Protein AF-A0A7S1AW94-F1 (afdb_monomer)

Organism: Noctiluca scintillans (NCBI:txid2966)

InterPro domains:
  IPR009030 Growth factor receptor cysteine-rich domain superfamily [SSF57184] (448-574)
  IPR011641 Tyrosine-protein kinase ephrin type A/B receptor-like [PF07699] (506-553)

Solvent-accessible surface area (backbone atoms only — not comparable to full-atom values): 36536 Å² total; per-residue (Å²): 135,90,86,88,84,88,86,86,91,91,85,87,90,83,91,90,85,89,87,91,83,90,81,94,80,88,90,82,81,75,72,67,66,66,54,51,57,55,52,52,50,56,56,54,60,63,69,73,75,72,83,60,95,76,75,87,54,99,79,38,44,53,78,92,73,34,41,64,32,51,52,90,89,41,80,39,54,45,18,28,39,47,53,91,51,63,52,32,40,29,55,48,40,38,48,49,50,43,40,30,28,71,72,23,33,38,71,42,80,42,68,90,68,76,97,57,53,55,45,48,66,41,16,34,60,42,48,68,82,65,71,92,61,102,58,92,73,76,74,80,51,95,86,66,65,52,70,25,42,37,28,61,61,33,49,50,50,72,68,58,53,57,58,51,70,74,44,72,85,85,58,50,64,39,77,57,48,57,42,60,36,81,46,50,64,47,44,29,33,46,36,71,44,34,53,49,35,36,72,76,70,69,35,51,58,49,31,54,76,36,35,22,56,91,82,38,76,57,44,83,64,34,38,42,48,69,55,50,52,58,50,31,67,75,54,26,84,83,35,64,38,77,59,50,70,67,69,66,53,73,79,79,39,61,48,48,47,46,29,70,75,68,64,53,55,84,46,43,40,78,60,94,88,42,60,33,70,46,56,66,82,50,28,36,53,23,83,62,14,57,92,41,65,82,55,16,32,33,31,50,28,37,87,59,49,63,50,67,39,51,50,44,30,22,53,81,50,37,20,25,35,25,42,35,29,28,66,41,67,68,31,35,52,52,42,55,71,76,44,47,43,36,29,66,49,61,40,75,43,43,94,50,57,91,52,50,62,36,57,43,46,57,52,75,54,49,69,76,43,47,77,75,62,44,42,63,39,34,64,78,87,32,55,29,24,28,40,30,30,60,56,38,52,82,43,38,43,57,58,48,44,22,58,47,52,40,62,45,49,52,71,56,52,53,54,48,32,54,52,47,61,68,65,82,50,54,60,59,57,46,23,45,48,49,52,73,75,38,70,69,61,56,76,22,48,52,52,65,55,45,21,50,93,8,16,9,52,50,99,73,35,56,40,66,8,48,60,10,20,15,23,37,74,39,93,86,47,89,72,23,17,27,56,41,64,18,52,48,4,17,18,21,66,50,68,34,25,61,61,58,47,62,16,52,52,4,18,16,16,48,66,49,16,52,57,62,42,66,15,51,62,28,19,18,13,69,44,63,38,25,54,59,57,45,70,41,66,49,75,23,24,21,90,48,65,38,26,46,39,74,88,54,42,28,18,48,68,52,13,21,41,34,67,82,71,66,37,46,40,73,52,56,84,58,48,46,24,83,20,36,81,48,80,55,29,39,32,61,20,25,29,33,52,50,76,22,61,81,53,53,52,77,64,71,34,75,27,93,45,44,48,22,14,59,40,42,82,58,50,57,64,43,21,57,53,35,36,69,88,40,28,77,37,53,42,94,72,36,42,79,35,87,88,68,32,25,26,43,68,64,74,93,73,75,62,66,68,56,58,54,51,52,57,61,69,72,66,80,128

pLDDT: mean 81.93, std 18.53, range [25.25, 98.0]

Foldseek 3Di:
DDDDDDDDDDDYDDDDDDDDDDDDDDPDPDPVPVVVVVVVVVVVVVVPPPPPPDALDPQFDGLVQAAFFQDLNDTHFAEAEADDFQLRLLVVLLLVRCCCGPVRTRYDYAYDDDDDLCQLQVLLLVNRPSDDDPDPPPDRDSSRDRRHFKYFQGFDDPVSVVVLVVDDDQWRWDWLWFQAEFKDWWKWFFVVLQVVCCVPPNQRQLALLSQQPVVDQSLVSWDAPVRLVVVCVPLAVQDWDQQVLQQVDDDQHLQNLLCVQQVPCVQWDDDPNHTGGDDPRQKRWAPLCPVPSRSAAEEEEESCPCVSLVNLLCRVSVGGHIYTYGHDPVSSLVSSVVTRHMYTDMPPGLSCLVSRMRHHAFAADDPVCVVSPRNNHTDDGTGGTMIGTPCCCVGPVQSSQLSSLNHDYSVVSSVLSPVVNVVPDDSSRSSSVCCVVCVVSCVSGQQQQQEDFQWAADPSHTDGQAWQWGWDDDPPDPRGTHTHGDAKQWGAQDTSHHDTHGAAWQWIDHTSHNDTDGADWQWTGQGTSHNDTHGAAAQFIQPDISHNDSVSTKFDWQWEAFLVSHHTDGHDPQWGGRIGHAQIWGHQQKAFAQVCVNRSHTDIDGAPDSLQGVTGSGHQDGAAQFDDDNRPDGHPQWDADPVRNYTHGPPPDPCVVVVVVVVVVPPDD

Nearest PDB structures (foldseek):
  4xz6-assembly2_B  TM=7.019E-01  e=2.531E-10  Ruegeria pomeroyi DSS-3
  3l6h-assembly1_A  TM=6.758E-01  e=4.513E-08  Lactococcus lactis
  3tmg-assembly4_D  TM=6.735E-01  e=6.305E-08  Borreliella burgdorferi
  8wa2-assembly1_B  TM=4.309E-01  e=1.430E-06  Chlamydomonas reinhardtii
  8txb-assembly1_A  TM=4.142E-01  e=2.639E-06  Chlamydomonas reinhardtii

Radius of gyration: 49.66 Å; Cα contacts (8 Å, |Δi|>4): 1350; chains: 1; bounding box: 98×164×146 Å

Secondary structure (DSSP, 8-state):
---------------------------SSSSHHHHHHHHHHHHHHHTTS--SS--SSTTPPPGGGPBPEEETTEEE-EEEEPP-SHHHHHHHHHHHHIIIIIS-B-EEEE--S---TTHHHHHHTT-TT---S--TT----TTPPPS--EEEEEEP-HHHHHHHHTS-TTSPPEEEEE-SS--EEEEEEEHHHHHHHHHHH---TTBGGGG-TTT--GGGGS--HHHHHHHHHHH-TT-B--SHHHHHSTTTTHHHHHHHHH--GGGEEEETTEEEE--BTTBEEPTTTTT-GGGPEEEEEETTTTHHHHHHHHHHTT--EEEEEES-HHHHHHHHHHS--EEEEEES-STTGGGTEEE-B-SPP-HHHHHTT---SPPP---EEEEE-TTHHHHHHHHHHHHHH----HHHHHHHHHHHHTTSS-HHHHHHHHHHH-GGGGGGS--TT-PPTTEEEETTEEEEPPTTEEEEE-SSSTT-EEEEEPPTTEE--STT-SSPEEPPTTEE--TTBSSPEEPPTTEE--STT-SSPEEPSTT-EESSSSB--GGGEEBPTTEEE-TTSS-EEEPPTTEE--SBTSPPEEPTTEE--HHHHHHT----EE-SSGGGS---SSTT--STTEESTTS-EEPTTEEE-TTTSSEEE--S---HHHHHHHHHHH---

Mean predicted aligned error: 16.91 Å

Sequence (669 aa):
THQEVRATHVVRHETDDRPDQHLAQWRSESVSLCMNVVLTVCSFSVWLFLFAEGACLSNAVPENERKNVIIDGVEMPLGMWFFTWSSAELVQYMFKIIAEEVLGYNVVAWGNTSYDQASGSWAILGCEDGGFRLEPNCVIEDEMVSTTHLVLESWSTSKYLYAMQSLASSRIPLLLGTMGYDSAEGTFLKSSVVEQAMHEQGIVLNAYLGYNASWHDPTRFFSTVAEVETVAVELAPSGWDNCSLLNAMGPESAVERYVLHTGDSDLAEDVNGTLHAKCDGVWMLSAACRGNRSSCVPFVTTASWSTFAMLQKAFFYKMPVAVASLKNYNEWIEVVRATKVVTYWWLPDNNFVDLDMQQILFETYDADEWDIGLFRTEHERGDLTKWVHPELEAAANDVQATAKNMQLSMSKMVSLLLRLRSGNQTTYELACAYLLENPQFRQWISNTTDCVVGQGLEDSECVWCPQSTFSERHPTEDNTFICTPCSSGRYQLGLGSSTCEECEAGRFSLDGAVSCENCDRGTYASEPGMSQCSACSANQITLDIAATSESQCECPRGTYMNADFTACVTCPEGMLCPGGSDPPLLLSGFWADASDDEKRHYSIYRCRDHKECPGDVRAGECALNRQGLGCFSCVDGTVANSETGACDDCARTSYAPLSIVIMLLLVGL

Structure (mmCIF, N/CA/C/O backbone):
data_AF-A0A7S1AW94-F1
#
_entry.id   AF-A0A7S1AW94-F1
#
loop_
_atom_site.group_PDB
_atom_site.id
_atom_site.type_symbol
_atom_site.label_atom_id
_atom_site.label_alt_id
_atom_site.label_comp_id
_atom_site.label_asym_id
_atom_site.label_entity_id
_atom_site.label_seq_id
_atom_site.pdbx_PDB_ins_code
_atom_site.Cartn_x
_atom_site.Cartn_y
_atom_site.Cartn_z
_atom_site.occupancy
_atom_site.B_iso_or_equiv
_atom_site.auth_seq_id
_atom_site.auth_comp_id
_atom_site.auth_asym_id
_atom_site.auth_atom_id
_atom_site.pdbx_PDB_model_num
ATOM 1 N N . THR A 1 1 ? 38.426 42.038 -51.067 1.00 30.73 1 THR A N 1
ATOM 2 C CA . THR A 1 1 ? 39.290 42.778 -50.122 1.00 30.73 1 THR A CA 1
ATOM 3 C C . THR A 1 1 ? 38.404 43.661 -49.265 1.00 30.73 1 THR A C 1
ATOM 5 O O . THR A 1 1 ? 37.566 44.361 -49.813 1.00 30.73 1 THR A O 1
ATOM 8 N N . HIS A 1 2 ? 38.514 43.512 -47.941 1.00 32.59 2 HIS A N 1
ATOM 9 C CA . HIS A 1 2 ? 37.640 44.090 -46.909 1.00 32.59 2 HIS A CA 1
ATOM 10 C C . HIS A 1 2 ? 37.666 45.627 -46.840 1.00 32.59 2 HIS A C 1
ATOM 12 O O . HIS A 1 2 ? 38.704 46.243 -47.078 1.00 32.59 2 HIS A O 1
ATOM 18 N N . GLN A 1 3 ? 36.541 46.211 -46.418 1.00 28.86 3 GLN A N 1
ATOM 19 C CA . GLN A 1 3 ? 36.418 47.579 -45.911 1.00 28.86 3 GLN A CA 1
ATOM 20 C C . GLN A 1 3 ? 35.660 47.552 -44.577 1.00 28.86 3 GLN A C 1
ATOM 22 O O . GLN A 1 3 ? 34.578 46.980 -44.501 1.00 28.86 3 GLN A O 1
ATOM 27 N N . GLU A 1 4 ? 36.201 48.229 -43.568 1.00 29.86 4 GLU A N 1
ATOM 28 C CA . GLU A 1 4 ? 35.460 48.746 -42.416 1.00 29.86 4 GLU A CA 1
ATOM 29 C C . GLU A 1 4 ? 35.922 50.186 -42.174 1.00 29.86 4 GLU A C 1
ATOM 31 O O . GLU A 1 4 ? 37.120 50.473 -42.182 1.00 29.86 4 GLU A O 1
ATOM 36 N N . VAL A 1 5 ? 34.967 51.094 -41.966 1.00 29.28 5 VAL A N 1
ATOM 37 C CA . VAL A 1 5 ? 35.218 52.483 -41.572 1.00 29.28 5 VAL A CA 1
ATOM 38 C C . VAL A 1 5 ? 34.305 52.826 -40.399 1.00 29.28 5 VAL A C 1
ATOM 40 O O . VAL A 1 5 ? 33.084 52.840 -40.517 1.00 29.28 5 VAL A O 1
ATOM 43 N N . ARG A 1 6 ? 34.944 53.126 -39.265 1.00 28.80 6 ARG A N 1
ATOM 44 C CA . ARG A 1 6 ? 34.406 53.874 -38.121 1.00 28.80 6 ARG A CA 1
ATOM 45 C C . ARG A 1 6 ? 34.418 55.370 -38.430 1.00 28.80 6 ARG A C 1
ATOM 47 O O . ARG A 1 6 ? 35.408 55.854 -38.970 1.00 28.80 6 ARG A O 1
ATOM 54 N N . ALA A 1 7 ? 33.443 56.109 -37.902 1.00 26.55 7 ALA A N 1
ATOM 55 C CA . ALA A 1 7 ? 33.694 57.451 -37.374 1.00 26.55 7 ALA A CA 1
ATOM 56 C C . ALA A 1 7 ? 32.621 57.875 -36.357 1.00 26.55 7 ALA A C 1
ATOM 58 O O . ALA A 1 7 ? 31.428 57.902 -36.640 1.00 26.55 7 ALA A O 1
ATOM 59 N N . THR A 1 8 ? 33.103 58.222 -35.170 1.00 26.28 8 THR A N 1
ATOM 60 C CA . THR A 1 8 ? 32.459 58.925 -34.053 1.00 26.28 8 THR A CA 1
ATOM 61 C C . THR A 1 8 ? 32.571 60.443 -34.211 1.00 26.28 8 THR A C 1
ATOM 63 O O . THR A 1 8 ? 33.627 60.905 -34.636 1.00 26.28 8 THR A O 1
ATOM 66 N N . HIS A 1 9 ? 31.573 61.206 -33.741 1.00 25.25 9 HIS A N 1
ATOM 67 C CA . HIS A 1 9 ? 31.748 62.374 -32.851 1.00 25.25 9 HIS A CA 1
ATOM 68 C C . HIS A 1 9 ? 30.407 63.059 -32.503 1.00 25.25 9 HIS A C 1
ATOM 70 O O . HIS A 1 9 ? 29.505 63.103 -33.331 1.00 25.25 9 HIS A O 1
ATOM 76 N N . VAL A 1 10 ? 30.345 63.658 -31.302 1.00 25.30 10 VAL A N 1
ATOM 77 C CA . VAL A 1 10 ? 29.939 65.055 -30.977 1.00 25.30 10 VAL A CA 1
ATOM 78 C C . VAL A 1 10 ? 29.169 65.148 -29.640 1.00 25.30 10 VAL A C 1
ATOM 80 O O . VAL A 1 10 ? 28.497 64.225 -29.199 1.00 25.30 10 VAL A O 1
ATOM 83 N N . VAL A 1 11 ? 29.373 66.289 -28.979 1.00 26.31 11 VAL A N 1
ATOM 84 C CA . VAL A 1 11 ? 29.051 66.721 -27.613 1.00 26.31 11 VAL A CA 1
ATOM 85 C C . VAL A 1 11 ? 28.150 67.985 -27.660 1.00 26.31 11 VAL A C 1
ATOM 87 O O . VAL A 1 11 ? 28.360 68.800 -28.555 1.00 26.31 11 VAL A O 1
ATOM 90 N N . ARG A 1 12 ? 27.304 68.178 -26.617 1.00 25.55 12 ARG A N 1
ATOM 91 C CA . ARG A 1 12 ? 26.752 69.427 -25.976 1.00 25.55 12 ARG A CA 1
ATOM 92 C C . ARG A 1 12 ? 25.351 70.024 -26.308 1.00 25.55 12 ARG A C 1
ATOM 94 O O . ARG A 1 12 ? 25.086 70.310 -27.463 1.00 25.55 12 ARG A O 1
ATOM 101 N N . HIS A 1 13 ? 24.631 70.338 -25.195 1.00 27.47 13 HIS A N 1
ATOM 102 C CA . HIS A 1 13 ? 23.730 71.479 -24.800 1.00 27.47 13 HIS A CA 1
ATOM 103 C C . HIS A 1 13 ? 22.540 71.882 -25.724 1.00 27.47 13 HIS A C 1
ATOM 105 O O . HIS A 1 13 ? 22.645 71.705 -26.921 1.00 27.47 13 HIS A O 1
ATOM 111 N N . GLU A 1 14 ? 21.367 72.421 -25.326 1.00 28.72 14 GLU A N 1
ATOM 112 C CA . GLU A 1 14 ? 20.880 73.240 -24.188 1.00 28.72 14 GLU A CA 1
ATOM 113 C C . GLU A 1 14 ? 19.319 73.405 -24.278 1.00 28.72 14 GLU A C 1
ATOM 115 O O . GLU A 1 14 ? 18.798 73.540 -25.377 1.00 28.72 14 GLU A O 1
ATOM 120 N N . THR A 1 15 ? 18.608 73.382 -23.134 1.00 27.98 15 THR A N 1
ATOM 121 C CA . THR A 1 15 ? 17.463 74.237 -22.665 1.00 27.98 15 THR A CA 1
ATOM 122 C C . THR A 1 15 ? 16.190 74.606 -23.484 1.00 27.98 15 THR A C 1
ATOM 124 O O . THR A 1 15 ? 16.280 75.180 -24.561 1.00 27.98 15 THR A O 1
ATOM 127 N N . ASP A 1 16 ? 15.027 74.481 -22.801 1.00 28.66 16 ASP A N 1
ATOM 128 C CA . ASP A 1 16 ? 14.000 75.523 -22.462 1.00 28.66 16 ASP A CA 1
ATOM 129 C C . ASP A 1 16 ? 12.495 75.316 -22.832 1.00 28.66 16 ASP A C 1
ATOM 131 O O . ASP A 1 16 ? 12.152 74.802 -23.890 1.00 28.66 16 ASP A O 1
ATOM 135 N N . ASP A 1 17 ? 11.645 75.801 -21.904 1.00 28.36 17 ASP A N 1
ATOM 136 C CA . ASP A 1 17 ? 10.241 76.282 -21.959 1.00 28.36 17 ASP A CA 1
ATOM 137 C C . ASP A 1 17 ? 8.966 75.377 -21.992 1.00 28.36 17 ASP A C 1
ATOM 139 O O . ASP A 1 17 ? 8.496 74.933 -23.033 1.00 28.36 17 ASP A O 1
ATOM 143 N N . ARG A 1 18 ? 8.372 75.177 -20.789 1.00 30.11 18 ARG A N 1
ATOM 144 C CA . ARG A 1 18 ? 7.077 75.701 -20.222 1.00 30.11 18 ARG A CA 1
ATOM 145 C C . ARG A 1 18 ? 5.725 75.710 -21.026 1.00 30.11 18 ARG A C 1
ATOM 147 O O . ARG A 1 18 ? 5.724 75.535 -22.231 1.00 30.11 18 ARG A O 1
ATOM 154 N N . PRO A 1 19 ? 4.536 75.837 -20.363 1.00 47.88 19 PRO A N 1
ATOM 155 C CA . PRO A 1 19 ? 3.496 74.787 -20.329 1.00 47.88 19 PRO A CA 1
ATOM 156 C C . PRO A 1 19 ? 2.073 75.223 -20.795 1.00 47.88 19 PRO A C 1
ATOM 158 O O . PRO A 1 19 ? 1.894 76.313 -21.326 1.00 47.88 19 PRO A O 1
ATOM 161 N N . ASP A 1 20 ? 1.073 74.373 -20.485 1.00 29.50 20 ASP A N 1
ATOM 162 C CA . ASP A 1 20 ? -0.354 74.681 -20.225 1.00 29.50 20 ASP A CA 1
ATOM 163 C C . ASP A 1 20 ? -1.379 74.673 -21.391 1.00 29.50 20 ASP A C 1
ATOM 165 O O . ASP A 1 20 ? -1.575 75.666 -22.078 1.00 29.50 20 ASP A O 1
ATOM 169 N N . GLN A 1 21 ? -2.145 73.572 -21.544 1.00 27.16 21 GLN A N 1
ATOM 170 C CA . GLN A 1 21 ? -3.550 73.443 -21.073 1.00 27.16 21 GLN A CA 1
ATOM 171 C C . GLN A 1 21 ? -4.385 72.362 -21.804 1.00 27.16 21 GLN A C 1
ATOM 173 O O . GLN A 1 21 ? -4.616 72.414 -23.004 1.00 27.16 21 GLN A O 1
ATOM 178 N N . HIS A 1 22 ? -4.934 71.452 -20.985 1.00 26.94 22 HIS A N 1
ATOM 179 C CA . HIS A 1 22 ? -6.272 70.843 -21.072 1.00 26.94 22 HIS A CA 1
ATOM 180 C C . HIS A 1 22 ? -6.697 70.043 -22.324 1.00 26.94 22 HIS A C 1
ATOM 182 O O . HIS A 1 22 ? -7.243 70.592 -23.269 1.00 26.94 22 HIS A O 1
ATOM 188 N N . LEU A 1 23 ? -6.658 68.705 -22.219 1.00 27.56 23 LEU A N 1
ATOM 189 C CA . LEU A 1 23 ? -7.829 67.832 -21.959 1.00 27.56 23 LEU A CA 1
ATOM 190 C C . LEU A 1 23 ? -7.651 66.428 -22.564 1.00 27.56 23 LEU A C 1
ATOM 192 O O . LEU A 1 23 ? -7.696 66.228 -23.769 1.00 27.56 23 LEU A O 1
ATOM 196 N N . ALA A 1 24 ? -7.527 65.456 -21.659 1.00 31.45 24 ALA A N 1
ATOM 197 C CA . ALA A 1 24 ? -8.223 64.171 -21.693 1.00 31.45 24 ALA A CA 1
ATOM 198 C C . ALA A 1 24 ? -8.340 63.436 -23.042 1.00 31.45 24 ALA A C 1
ATOM 200 O O . ALA A 1 24 ? -9.416 63.340 -23.618 1.00 31.45 24 ALA A O 1
ATOM 201 N N . GLN A 1 25 ? -7.262 62.771 -23.437 1.00 29.53 25 GLN A N 1
ATOM 202 C CA . GLN A 1 25 ? -7.275 61.419 -24.005 1.00 29.53 25 GLN A CA 1
ATOM 203 C C . GLN A 1 25 ? -5.823 60.929 -23.953 1.00 29.53 25 GLN A C 1
ATOM 205 O O . GLN A 1 25 ? -4.924 61.741 -24.127 1.00 29.53 25 GLN A O 1
ATOM 210 N N . TRP A 1 26 ? -5.588 59.641 -23.689 1.00 27.50 26 TRP A N 1
ATOM 211 C CA . TRP A 1 26 ? -4.264 59.008 -23.503 1.00 27.50 26 TRP A CA 1
ATOM 212 C C . TRP A 1 26 ? -3.675 59.041 -22.078 1.00 27.50 26 TRP A C 1
ATOM 214 O O . TRP A 1 26 ? -2.548 59.465 -21.838 1.00 27.50 26 TRP A O 1
ATOM 224 N N . ARG A 1 27 ? -4.413 58.486 -21.107 1.00 26.72 27 ARG A N 1
ATOM 225 C CA . ARG A 1 27 ? -3.805 57.766 -19.970 1.00 26.72 27 ARG A CA 1
ATOM 226 C C . ARG A 1 27 ? -4.157 56.284 -20.093 1.00 26.72 27 ARG A C 1
ATOM 228 O O . ARG A 1 27 ? -5.141 55.845 -19.511 1.00 26.72 27 ARG A O 1
ATOM 235 N N . SER A 1 28 ? -3.367 55.525 -20.847 1.00 31.45 28 SER A N 1
ATOM 236 C CA . SER A 1 28 ? -3.425 54.056 -20.791 1.00 31.45 28 SER A CA 1
ATOM 237 C C . SER A 1 28 ? -2.084 53.337 -20.944 1.00 31.45 28 SER A C 1
ATOM 239 O O . SER A 1 28 ? -2.078 52.125 -20.802 1.00 31.45 28 SER A O 1
ATOM 241 N N . GLU A 1 29 ? -0.942 54.009 -21.151 1.00 31.16 29 GLU A N 1
ATOM 242 C CA . GLU A 1 29 ? 0.292 53.266 -21.502 1.00 31.16 29 GLU A CA 1
ATOM 243 C C . GLU A 1 29 ? 1.572 53.642 -20.740 1.00 31.16 29 GLU A C 1
ATOM 245 O O . GLU A 1 29 ? 2.635 53.109 -21.034 1.00 31.16 29 GLU A O 1
ATOM 250 N N . SER A 1 30 ? 1.517 54.480 -19.699 1.00 29.53 30 SER A N 1
ATOM 251 C CA . SER A 1 30 ? 2.755 54.905 -19.000 1.00 29.53 30 SER A CA 1
ATOM 252 C C . SER A 1 30 ? 2.804 54.614 -17.498 1.00 29.53 30 SER A C 1
ATOM 254 O O . SER A 1 30 ? 3.818 54.879 -16.864 1.00 29.53 30 SER A O 1
ATOM 256 N N . VAL A 1 31 ? 1.754 54.017 -16.919 1.00 31.75 31 VAL A N 1
ATOM 257 C CA . VAL A 1 31 ? 1.750 53.570 -15.505 1.00 31.75 31 VAL A CA 1
ATOM 258 C C . VAL A 1 31 ? 2.093 52.074 -15.372 1.00 31.75 31 VAL A C 1
ATOM 260 O O . VAL A 1 31 ? 2.427 51.608 -14.288 1.00 31.75 31 VAL A O 1
ATOM 263 N N . SER A 1 32 ? 2.124 51.320 -16.477 1.00 35.47 32 SER A N 1
ATOM 264 C CA . SER A 1 32 ? 2.444 49.882 -16.456 1.00 35.47 32 SER A CA 1
ATOM 265 C C . SER A 1 32 ? 3.954 49.585 -16.382 1.00 35.47 32 SER A C 1
ATOM 267 O O . SER A 1 32 ? 4.354 48.553 -15.848 1.00 35.47 32 SER A O 1
ATOM 269 N N . LEU A 1 33 ? 4.821 50.504 -16.831 1.00 32.84 33 LEU A N 1
ATOM 270 C CA . LEU A 1 33 ? 6.261 50.218 -16.925 1.00 32.84 33 LEU A CA 1
ATOM 271 C C . LEU A 1 33 ? 7.069 50.526 -15.651 1.00 32.84 33 LEU A C 1
ATOM 273 O O . LEU A 1 33 ? 8.093 49.891 -15.425 1.00 32.84 33 LEU A O 1
ATOM 277 N N . CYS A 1 34 ? 6.607 51.430 -14.780 1.00 29.75 34 CYS A N 1
ATOM 278 C CA . CYS A 1 34 ? 7.295 51.716 -13.508 1.00 29.75 34 CYS A CA 1
ATOM 279 C C . CYS A 1 34 ? 6.787 50.874 -12.327 1.00 29.75 34 CYS A C 1
ATOM 281 O O . CYS A 1 34 ? 7.516 50.708 -11.353 1.00 29.75 34 CYS A O 1
ATOM 283 N N . MET A 1 35 ? 5.580 50.301 -12.407 1.00 31.33 35 MET A N 1
ATOM 284 C CA . MET A 1 35 ? 5.053 49.442 -11.337 1.00 31.33 35 MET A CA 1
ATOM 285 C C . MET A 1 35 ? 5.575 47.999 -11.444 1.00 31.33 35 MET A C 1
ATOM 287 O O . MET A 1 35 ? 5.765 47.346 -10.423 1.00 31.33 35 MET A O 1
ATOM 291 N N . ASN A 1 36 ? 5.928 47.541 -12.651 1.00 37.12 36 ASN A N 1
ATOM 292 C CA . ASN A 1 36 ? 6.510 46.212 -12.861 1.00 37.12 36 ASN A CA 1
ATOM 293 C C . ASN A 1 36 ? 7.987 46.113 -12.452 1.00 37.12 36 ASN A C 1
ATOM 295 O O . ASN A 1 36 ? 8.406 45.066 -11.972 1.00 37.12 36 ASN A O 1
ATOM 299 N N . VAL A 1 37 ? 8.785 47.181 -12.547 1.00 36.28 37 VAL A N 1
ATOM 300 C CA . VAL A 1 37 ? 10.204 47.112 -12.137 1.00 36.28 37 VAL A CA 1
ATOM 301 C C . VAL A 1 37 ? 10.351 47.136 -10.610 1.00 36.28 37 VAL A C 1
ATOM 303 O O . VAL A 1 37 ? 11.206 46.442 -10.069 1.00 36.28 37 VAL A O 1
ATOM 306 N N . VAL A 1 38 ? 9.466 47.832 -9.888 1.00 34.66 38 VAL A N 1
ATOM 307 C CA . VAL A 1 38 ? 9.489 47.851 -8.413 1.00 34.66 38 VAL A CA 1
ATOM 308 C C . VAL A 1 38 ? 8.893 46.565 -7.816 1.00 34.66 38 VAL A C 1
ATOM 310 O O . VAL A 1 38 ? 9.426 46.056 -6.833 1.00 34.66 38 VAL A O 1
ATOM 313 N N . LEU A 1 39 ? 7.876 45.959 -8.447 1.00 34.53 39 LEU A N 1
ATOM 314 C CA . LEU A 1 39 ? 7.347 44.651 -8.027 1.00 34.53 39 LEU A CA 1
ATOM 315 C C . LEU A 1 39 ? 8.311 43.494 -8.331 1.00 34.53 39 LEU A C 1
ATOM 317 O O . LEU A 1 39 ? 8.446 42.597 -7.505 1.00 34.53 39 LEU A O 1
ATOM 321 N N . THR A 1 40 ? 9.051 43.529 -9.443 1.00 36.12 40 THR A N 1
ATOM 322 C CA . THR A 1 40 ? 10.011 42.456 -9.772 1.00 36.12 40 THR A CA 1
ATOM 323 C C . THR A 1 40 ? 11.256 42.517 -8.882 1.00 36.12 40 THR A C 1
ATOM 325 O O . THR A 1 40 ? 11.762 41.478 -8.466 1.00 36.12 40 THR A O 1
ATOM 328 N N . VAL A 1 41 ? 11.705 43.716 -8.490 1.00 35.41 41 VAL A N 1
ATOM 329 C CA . VAL A 1 41 ? 12.852 43.874 -7.578 1.00 35.41 41 VAL A CA 1
ATOM 330 C C . VAL A 1 41 ? 12.466 43.588 -6.120 1.00 35.41 41 VAL A C 1
ATOM 332 O O . VAL A 1 41 ? 13.263 42.986 -5.406 1.00 35.41 41 VAL A O 1
ATOM 335 N N . CYS A 1 42 ? 11.237 43.885 -5.676 1.00 31.39 42 CYS A N 1
ATOM 336 C CA . CYS A 1 42 ? 10.767 43.445 -4.353 1.00 31.39 42 CYS A CA 1
ATOM 337 C C . CYS A 1 42 ? 10.441 41.943 -4.290 1.00 31.39 42 CYS A C 1
ATOM 339 O O . CYS A 1 42 ? 10.581 41.357 -3.223 1.00 31.39 42 CYS A O 1
ATOM 341 N N . SER A 1 43 ? 10.100 41.302 -5.413 1.00 36.19 43 SER A N 1
ATOM 342 C CA . SER A 1 43 ? 9.958 39.838 -5.484 1.00 36.19 43 SER A CA 1
ATOM 343 C C . SER A 1 43 ? 11.321 39.140 -5.465 1.00 36.19 43 SER A C 1
ATOM 345 O O . SER A 1 43 ? 11.476 38.136 -4.789 1.00 36.19 43 SER A O 1
ATOM 347 N N . PHE A 1 44 ? 12.344 39.699 -6.120 1.00 33.03 44 PHE A N 1
ATOM 348 C CA . PHE A 1 44 ? 13.702 39.133 -6.105 1.00 33.03 44 PHE A CA 1
ATOM 349 C C . PHE A 1 44 ? 14.469 39.388 -4.797 1.00 33.03 44 PHE A C 1
ATOM 351 O O . PHE A 1 44 ? 15.316 38.585 -4.417 1.00 33.03 44 PHE A O 1
ATOM 358 N N . SER A 1 45 ? 14.161 40.471 -4.077 1.00 30.48 45 SER A N 1
ATOM 359 C CA . SER A 1 45 ? 14.829 40.804 -2.804 1.00 30.48 45 SER A CA 1
ATOM 360 C C . SER A 1 45 ? 14.294 40.016 -1.604 1.00 30.48 45 SER A C 1
ATOM 362 O O . SER A 1 45 ? 14.970 39.950 -0.583 1.00 30.48 45 SER A O 1
ATOM 364 N N . VAL A 1 46 ? 13.107 39.405 -1.719 1.00 34.94 46 VAL A N 1
ATOM 365 C CA . VAL A 1 46 ? 12.578 38.445 -0.728 1.00 34.94 46 VAL A CA 1
ATOM 366 C C . VAL A 1 46 ? 13.127 37.032 -0.979 1.00 34.94 46 VAL A C 1
ATOM 368 O O . VAL A 1 46 ? 13.223 36.239 -0.052 1.00 34.94 46 VAL A O 1
ATOM 371 N N . TRP A 1 47 ? 13.593 36.743 -2.197 1.00 37.47 47 TRP A N 1
ATOM 372 C CA . TRP A 1 47 ? 14.219 35.463 -2.559 1.00 37.47 47 TRP A CA 1
ATOM 373 C C . TRP A 1 47 ? 15.702 35.344 -2.170 1.00 37.47 47 TRP A C 1
ATOM 375 O O . TRP A 1 47 ? 16.269 34.259 -2.237 1.00 37.47 47 TRP A O 1
ATOM 385 N N . LEU A 1 48 ? 16.339 36.436 -1.738 1.00 34.72 48 LEU A N 1
ATOM 386 C CA . LEU A 1 48 ? 17.770 36.481 -1.402 1.00 34.72 48 LEU A CA 1
ATOM 387 C C . LEU A 1 48 ? 18.061 36.619 0.104 1.00 34.72 48 LEU A C 1
ATOM 389 O O . LEU A 1 48 ? 19.203 36.862 0.483 1.00 34.72 48 LEU A O 1
ATOM 393 N N . PHE A 1 49 ? 17.054 36.421 0.964 1.00 36.25 49 PHE A N 1
ATOM 394 C CA . PHE A 1 49 ? 17.202 36.451 2.428 1.00 36.25 49 PHE A CA 1
ATOM 395 C C . PHE A 1 49 ? 16.540 35.270 3.168 1.00 36.25 49 PHE A C 1
ATOM 397 O O . PHE A 1 49 ? 16.145 35.423 4.318 1.00 36.25 49 PHE A O 1
ATOM 404 N N . LEU A 1 50 ? 16.468 34.083 2.550 1.00 38.16 50 LEU A N 1
ATOM 405 C CA . LEU A 1 50 ? 16.135 32.814 3.230 1.00 38.16 50 LEU A CA 1
ATOM 406 C C . LEU A 1 50 ? 16.928 31.614 2.670 1.00 38.16 50 LEU A C 1
ATOM 408 O O . LEU A 1 50 ? 16.410 30.517 2.537 1.00 38.16 50 LEU A O 1
ATOM 412 N N . PHE A 1 51 ? 18.208 31.812 2.357 1.00 39.91 51 PHE A N 1
ATOM 413 C CA . PHE A 1 51 ? 19.167 30.702 2.307 1.00 39.91 51 PHE A CA 1
ATOM 414 C C . PHE A 1 51 ? 20.190 30.902 3.424 1.00 39.91 51 PHE A C 1
ATOM 416 O O . PHE A 1 51 ? 21.381 31.100 3.198 1.00 39.91 51 PHE A O 1
ATOM 423 N N . ALA A 1 52 ? 19.680 30.931 4.652 1.00 34.28 52 ALA A N 1
ATOM 424 C CA . ALA A 1 52 ? 20.395 30.293 5.741 1.00 34.28 52 ALA A CA 1
ATOM 425 C C . ALA A 1 52 ? 19.976 28.818 5.693 1.00 34.28 52 ALA A C 1
ATOM 427 O O . ALA A 1 52 ? 18.830 28.531 5.364 1.00 34.28 52 ALA A O 1
ATOM 428 N N . GLU A 1 53 ? 20.894 27.897 5.948 1.00 55.12 53 GLU A N 1
ATOM 429 C CA . GLU A 1 53 ? 20.592 26.478 6.155 1.00 55.12 53 GLU A CA 1
ATOM 430 C C . GLU A 1 53 ? 19.302 26.313 6.992 1.00 55.12 53 GLU A C 1
ATOM 432 O O . GLU A 1 53 ? 19.238 26.835 8.104 1.00 55.12 53 GLU A O 1
ATOM 437 N N . GLY A 1 54 ? 18.268 25.635 6.475 1.00 64.88 54 GLY A N 1
ATOM 438 C CA . GLY A 1 54 ? 17.100 25.256 7.282 1.00 64.88 54 GLY A CA 1
ATOM 439 C C . GLY A 1 54 ? 15.738 25.424 6.600 1.00 64.88 54 GLY A C 1
ATOM 440 O O . GLY A 1 54 ? 15.213 26.527 6.529 1.00 64.88 54 GLY A O 1
ATOM 441 N N . ALA A 1 55 ? 15.145 24.292 6.213 1.00 78.31 55 ALA A N 1
ATOM 442 C CA . ALA A 1 55 ? 13.739 24.069 5.845 1.00 78.31 55 ALA A CA 1
ATOM 443 C C . ALA A 1 55 ? 13.192 24.567 4.484 1.00 78.31 55 ALA A C 1
ATOM 445 O O . ALA A 1 55 ? 13.431 25.686 4.038 1.00 78.31 55 ALA A O 1
ATOM 446 N N . CYS A 1 56 ? 12.381 23.710 3.853 1.00 90.19 56 CYS A N 1
ATOM 447 C CA . CYS A 1 56 ? 11.590 23.953 2.646 1.00 90.19 56 CYS A CA 1
ATOM 448 C C . CYS A 1 56 ? 10.328 24.799 2.919 1.00 90.19 56 CYS A C 1
ATOM 450 O O . CYS A 1 56 ? 9.972 25.682 2.136 1.00 90.19 56 CYS A O 1
ATOM 452 N N . LEU A 1 57 ? 9.618 24.522 4.014 1.00 87.00 57 LEU A N 1
ATOM 453 C CA . LEU A 1 57 ? 8.338 25.121 4.374 1.00 87.00 57 LEU A CA 1
ATOM 454 C C . LEU A 1 57 ? 8.525 26.265 5.377 1.00 87.00 57 LEU A C 1
ATOM 456 O O . LEU A 1 57 ? 9.303 26.182 6.322 1.00 87.00 57 LEU A O 1
ATOM 460 N N . SER A 1 58 ? 7.727 27.328 5.236 1.00 79.75 58 SER A N 1
ATOM 461 C CA . SER A 1 58 ? 7.850 28.535 6.073 1.00 79.75 58 SER A CA 1
ATOM 462 C C . SER A 1 58 ? 7.540 28.325 7.562 1.00 79.75 58 SER A C 1
ATOM 464 O O . SER A 1 58 ? 7.940 29.145 8.381 1.00 79.75 58 SER A O 1
ATOM 466 N N . ASN A 1 59 ? 6.806 27.261 7.906 1.00 79.69 59 ASN A N 1
ATOM 467 C CA . ASN A 1 59 ? 6.413 26.909 9.276 1.00 79.69 59 ASN A CA 1
ATOM 468 C C . ASN A 1 59 ? 7.009 25.552 9.681 1.00 79.69 59 ASN A C 1
ATOM 470 O O . ASN A 1 59 ? 6.326 24.750 10.315 1.00 79.69 59 ASN A O 1
ATOM 474 N N . ALA A 1 60 ? 8.226 25.260 9.225 1.00 84.75 60 ALA A N 1
ATOM 475 C CA . ALA A 1 60 ? 8.870 23.988 9.496 1.00 84.75 60 ALA A CA 1
ATOM 476 C C . ALA A 1 60 ? 9.228 23.815 10.976 1.00 84.75 60 ALA A C 1
ATOM 478 O O . ALA A 1 60 ? 9.729 24.747 11.608 1.00 84.75 60 ALA A O 1
ATOM 479 N N . VAL A 1 61 ? 9.037 22.602 11.497 1.00 80.88 61 VAL A N 1
ATOM 480 C CA . VAL A 1 61 ? 9.555 22.202 12.809 1.00 80.88 61 VAL A CA 1
ATOM 481 C C . VAL A 1 61 ? 11.094 22.263 12.781 1.00 80.88 61 VAL A C 1
ATOM 483 O O . VAL A 1 61 ? 11.715 21.595 11.934 1.00 80.88 61 VAL A O 1
ATOM 486 N N . PRO A 1 62 ? 11.725 23.058 13.670 1.00 87.19 62 PRO A N 1
ATOM 487 C CA . PRO A 1 62 ? 13.179 23.161 13.764 1.00 87.19 62 PRO A CA 1
ATOM 488 C C . PRO A 1 62 ? 13.836 21.808 14.045 1.00 87.19 62 PRO A C 1
ATOM 490 O O . PRO A 1 62 ? 13.307 21.012 14.812 1.00 87.19 62 PRO A O 1
ATOM 493 N N . GLU A 1 63 ? 15.015 21.554 13.472 1.00 89.00 63 GLU A N 1
ATOM 494 C CA . GLU A 1 63 ? 15.715 20.263 13.595 1.00 89.00 63 GLU A CA 1
ATOM 495 C C . GLU A 1 63 ? 15.954 19.832 15.052 1.00 89.00 63 GLU A C 1
ATOM 497 O O . GLU A 1 63 ? 15.792 18.668 15.394 1.00 89.00 63 GLU A O 1
ATOM 502 N N . ASN A 1 64 ? 16.252 20.780 15.940 1.00 88.44 64 ASN A N 1
ATOM 503 C CA . ASN A 1 64 ? 16.466 20.535 17.367 1.00 88.44 64 ASN A CA 1
ATOM 504 C C . ASN A 1 64 ? 15.181 20.235 18.163 1.00 88.44 64 ASN A C 1
ATOM 506 O O . ASN A 1 64 ? 15.277 19.856 19.328 1.00 88.44 64 ASN A O 1
ATOM 510 N N . GLU A 1 65 ? 14.005 20.457 17.575 1.00 86.50 65 GLU A N 1
ATOM 511 C CA . GLU A 1 65 ? 12.693 20.163 18.169 1.00 86.50 65 GLU A CA 1
ATOM 512 C C . GLU A 1 65 ? 12.089 18.865 17.614 1.00 86.50 65 GLU A C 1
ATOM 514 O O . GLU A 1 65 ? 11.021 18.441 18.054 1.00 86.50 65 GLU A O 1
ATOM 519 N N . ARG A 1 66 ? 12.770 18.215 16.661 1.00 91.94 66 ARG A N 1
ATOM 520 C CA . ARG A 1 66 ? 12.304 16.970 16.055 1.00 91.94 66 ARG A CA 1
ATOM 521 C C . ARG A 1 66 ? 12.522 15.775 16.977 1.00 91.94 66 ARG A C 1
ATOM 523 O O . ARG A 1 66 ? 13.550 15.662 17.647 1.00 91.94 66 ARG A O 1
ATOM 530 N N . LYS A 1 67 ? 11.566 14.849 16.963 1.00 93.31 67 LYS A N 1
ATOM 531 C CA . LYS A 1 67 ? 11.562 13.628 17.779 1.00 93.31 67 LYS A CA 1
ATOM 532 C C . LYS A 1 67 ? 12.002 12.391 16.992 1.00 93.31 67 LYS A C 1
ATOM 534 O O . LYS A 1 67 ? 11.949 12.350 15.763 1.00 93.31 67 LYS A O 1
ATOM 539 N N . ASN A 1 68 ? 12.437 11.380 17.732 1.00 95.44 68 ASN A N 1
ATOM 540 C CA . ASN A 1 68 ? 12.749 10.045 17.233 1.00 95.44 68 ASN A CA 1
ATOM 541 C C . ASN A 1 68 ? 11.543 9.109 17.412 1.00 95.44 68 ASN A C 1
ATOM 543 O O . ASN A 1 68 ? 10.603 9.431 18.138 1.00 95.44 68 ASN A O 1
ATOM 547 N N . VAL A 1 69 ? 11.574 7.956 16.747 1.00 93.62 69 VAL A N 1
ATOM 548 C CA . VAL A 1 69 ? 10.615 6.860 16.943 1.00 93.62 69 VAL A CA 1
ATOM 549 C C . VAL A 1 69 ? 11.201 5.817 17.891 1.00 93.62 69 VAL A C 1
ATOM 551 O O . VAL A 1 69 ? 12.420 5.698 17.999 1.00 93.62 69 VAL A O 1
ATOM 554 N N . ILE A 1 70 ? 10.336 5.063 18.574 1.00 91.69 70 ILE A N 1
ATOM 555 C CA . ILE A 1 70 ? 10.730 3.897 19.374 1.00 91.69 70 ILE A CA 1
ATOM 556 C C . ILE A 1 70 ? 10.162 2.657 18.690 1.00 91.69 70 ILE A C 1
ATOM 558 O O . ILE A 1 70 ? 8.953 2.449 18.728 1.00 91.69 70 ILE A O 1
ATOM 562 N N . ILE A 1 71 ? 11.024 1.870 18.052 1.00 88.75 71 ILE A N 1
ATOM 563 C CA . ILE A 1 71 ? 10.676 0.629 17.342 1.00 88.75 71 ILE A CA 1
ATOM 564 C C . ILE A 1 71 ? 11.650 -0.457 17.798 1.00 88.75 71 ILE A C 1
ATOM 566 O O . ILE A 1 71 ? 12.817 -0.162 18.058 1.00 88.75 71 ILE A O 1
ATOM 570 N N . ASP A 1 72 ? 11.160 -1.683 17.997 1.00 84.69 72 ASP A N 1
ATOM 571 C CA . ASP A 1 72 ? 11.937 -2.800 18.555 1.00 84.69 72 ASP A CA 1
ATOM 572 C C . ASP A 1 72 ? 12.581 -2.449 19.920 1.00 84.69 72 ASP A C 1
ATOM 574 O O . ASP A 1 72 ? 13.640 -2.946 20.305 1.00 84.69 72 ASP A O 1
ATOM 578 N N . GLY A 1 73 ? 11.951 -1.533 20.670 1.00 86.12 73 GLY A N 1
ATOM 579 C CA . GLY A 1 73 ? 12.449 -1.025 21.953 1.00 86.12 73 GLY A CA 1
ATOM 580 C C . GLY A 1 73 ? 13.642 -0.060 21.865 1.00 86.12 73 GLY A C 1
ATOM 581 O O . GLY A 1 73 ? 14.196 0.299 22.908 1.00 86.12 73 GLY A O 1
ATOM 582 N N . VAL A 1 74 ? 14.032 0.383 20.665 1.00 91.25 74 VAL A N 1
ATOM 583 C CA . VAL A 1 74 ? 15.164 1.292 20.429 1.00 91.25 74 VAL A CA 1
ATOM 584 C C . VAL A 1 74 ? 14.672 2.661 19.962 1.00 91.25 74 VAL A C 1
ATOM 586 O O . VAL A 1 74 ? 13.885 2.768 19.028 1.00 91.25 74 VAL A O 1
ATOM 589 N N . GLU A 1 75 ? 15.157 3.727 20.605 1.00 94.88 75 GLU A N 1
ATOM 590 C CA . GLU A 1 75 ? 14.903 5.104 20.171 1.00 94.88 75 GLU A CA 1
ATOM 591 C C . GLU A 1 75 ? 15.862 5.500 19.037 1.00 94.88 75 GLU A C 1
ATOM 593 O O . GLU A 1 75 ? 17.081 5.533 19.228 1.00 94.88 75 GLU A O 1
ATOM 598 N N . MET A 1 76 ? 15.323 5.824 17.860 1.00 94.56 76 MET A N 1
ATOM 599 C CA . MET A 1 76 ? 16.111 6.161 16.671 1.00 94.56 76 MET A CA 1
ATOM 600 C C . MET A 1 76 ? 15.353 7.063 15.683 1.00 94.56 76 MET A C 1
ATOM 602 O O . MET A 1 76 ? 14.132 7.191 15.773 1.00 94.56 76 MET A O 1
ATOM 606 N N . PRO A 1 77 ? 16.038 7.718 14.728 1.00 96.69 77 PRO A N 1
ATOM 607 C CA . PRO A 1 77 ? 15.358 8.458 13.668 1.00 96.69 77 PRO A CA 1
ATOM 608 C C . PRO A 1 77 ? 14.409 7.568 12.853 1.00 96.69 77 PRO A C 1
ATOM 610 O O . PRO A 1 77 ? 14.645 6.371 12.683 1.00 96.69 77 PRO A O 1
ATOM 613 N N . LEU A 1 78 ? 13.363 8.163 12.282 1.00 96.69 78 LEU A N 1
ATOM 614 C CA . LEU A 1 78 ? 12.485 7.498 11.328 1.00 96.69 78 LEU A CA 1
ATOM 615 C C . LEU A 1 78 ? 13.282 7.119 10.071 1.00 96.69 78 LEU A C 1
ATOM 617 O O . LEU A 1 78 ? 13.607 7.967 9.242 1.00 96.69 78 LEU A O 1
ATOM 621 N N . GLY A 1 79 ? 13.584 5.836 9.921 1.00 94.62 79 GLY A N 1
ATOM 622 C CA . GLY A 1 79 ? 14.207 5.295 8.722 1.00 94.62 79 GLY A CA 1
ATOM 623 C C . GLY A 1 79 ? 13.265 5.124 7.535 1.00 94.62 79 GLY A C 1
ATOM 624 O O . GLY A 1 79 ? 12.188 4.533 7.660 1.00 94.62 79 GLY A O 1
ATOM 625 N N . MET A 1 80 ? 13.709 5.580 6.367 1.00 93.19 80 MET A N 1
ATOM 626 C CA . MET A 1 80 ? 13.035 5.407 5.082 1.00 93.19 80 MET A CA 1
ATOM 627 C C . MET A 1 80 ? 13.960 4.735 4.067 1.00 93.19 80 MET A C 1
ATOM 629 O O . MET A 1 80 ? 15.110 5.149 3.925 1.00 93.19 80 MET A O 1
ATOM 633 N N . TRP A 1 81 ? 13.447 3.767 3.306 1.00 89.81 81 TRP A N 1
ATOM 634 C CA . TRP A 1 81 ? 14.181 3.207 2.167 1.00 89.81 81 TRP A CA 1
ATOM 635 C C . TRP A 1 81 ? 13.992 4.068 0.920 1.00 89.81 81 TRP A C 1
ATOM 637 O O . TRP A 1 81 ? 12.858 4.347 0.520 1.00 89.81 81 TRP A O 1
ATOM 647 N N . PHE A 1 82 ? 15.100 4.467 0.303 1.00 88.31 82 PHE A N 1
ATOM 648 C CA . PHE A 1 82 ? 15.138 5.306 -0.879 1.00 88.31 82 PHE A CA 1
ATOM 649 C C . PHE A 1 82 ? 15.439 4.474 -2.125 1.00 88.31 82 PHE A C 1
ATOM 651 O O . PHE A 1 82 ? 16.443 3.764 -2.209 1.00 88.31 82 PHE A O 1
ATOM 658 N N . PHE A 1 83 ? 14.554 4.586 -3.111 1.00 86.62 83 PHE A N 1
ATOM 659 C CA . PHE A 1 83 ? 14.783 4.040 -4.447 1.00 86.62 83 PHE A CA 1
ATOM 660 C C . PHE A 1 83 ? 15.296 5.150 -5.360 1.00 86.62 83 PHE A C 1
ATOM 662 O O . PHE A 1 83 ? 14.933 6.310 -5.201 1.00 86.62 83 PHE A O 1
ATOM 669 N N . THR A 1 84 ? 16.123 4.789 -6.339 1.00 84.75 84 THR A N 1
ATOM 670 C CA . THR A 1 84 ? 16.857 5.755 -7.172 1.00 84.75 84 THR A CA 1
ATOM 671 C C . THR A 1 84 ? 16.190 6.067 -8.514 1.00 84.75 84 THR A C 1
ATOM 673 O O . THR A 1 84 ? 16.750 6.813 -9.317 1.00 84.75 84 THR A O 1
ATOM 676 N N . TRP A 1 85 ? 15.021 5.488 -8.815 1.00 83.38 85 TRP A N 1
ATOM 677 C CA . TRP A 1 85 ? 14.260 5.878 -10.006 1.00 83.38 85 TRP A CA 1
ATOM 678 C C . TRP A 1 85 ? 13.443 7.145 -9.737 1.00 83.38 85 TRP A C 1
ATOM 680 O O . TRP A 1 85 ? 13.040 7.439 -8.614 1.00 83.38 85 TRP A O 1
ATOM 690 N N . SER A 1 86 ? 13.216 7.935 -10.785 1.00 88.75 86 SER A N 1
ATOM 691 C CA . SER A 1 86 ? 12.853 9.346 -10.624 1.00 88.75 86 SER A CA 1
ATOM 692 C C . SER A 1 86 ? 11.497 9.604 -9.960 1.00 88.75 86 SER A C 1
ATOM 694 O O . SER A 1 86 ? 11.358 10.599 -9.252 1.00 88.75 86 SER A O 1
ATOM 696 N N . SER A 1 87 ? 10.488 8.758 -10.182 1.00 91.69 87 SER A N 1
ATOM 697 C CA . SER A 1 87 ? 9.190 8.891 -9.503 1.00 91.69 87 SER A CA 1
ATOM 698 C C . SER A 1 87 ? 9.304 8.601 -8.006 1.00 91.69 87 SER A C 1
ATOM 700 O O . SER A 1 87 ? 8.801 9.397 -7.208 1.00 91.69 87 SER A O 1
ATOM 702 N N . ALA A 1 88 ? 10.054 7.555 -7.642 1.00 91.06 88 ALA A N 1
ATOM 703 C CA . ALA A 1 88 ? 10.308 7.159 -6.259 1.00 91.06 88 ALA A CA 1
ATOM 704 C C . ALA A 1 88 ? 10.988 8.270 -5.487 1.00 91.06 88 ALA A C 1
ATOM 706 O O . ALA A 1 88 ? 10.480 8.700 -4.452 1.00 91.06 88 ALA A O 1
ATOM 707 N N . GLU A 1 89 ? 12.095 8.781 -6.019 1.00 91.81 89 GLU A N 1
ATOM 708 C CA . GLU A 1 89 ? 12.814 9.870 -5.374 1.00 91.81 89 GLU A CA 1
ATOM 709 C C . GLU A 1 89 ? 11.896 11.082 -5.145 1.00 91.81 89 GLU A C 1
ATOM 711 O O . GLU A 1 89 ? 11.916 11.674 -4.067 1.00 91.81 89 GLU A O 1
ATOM 716 N N . LEU A 1 90 ? 11.039 11.437 -6.115 1.00 94.44 90 LEU A N 1
ATOM 717 C CA . LEU A 1 90 ? 10.100 12.554 -5.967 1.00 94.44 90 LEU A CA 1
ATOM 718 C C . LEU A 1 90 ? 9.149 12.351 -4.787 1.00 94.44 90 LEU A C 1
ATOM 720 O O . LEU A 1 90 ? 9.035 13.237 -3.936 1.00 94.44 90 LEU A O 1
ATOM 724 N N . VAL A 1 91 ? 8.455 11.214 -4.721 1.00 95.25 91 VAL A N 1
ATOM 725 C CA . VAL A 1 91 ? 7.473 10.974 -3.652 1.00 95.25 91 VAL A CA 1
ATOM 726 C C . VAL A 1 91 ? 8.142 10.757 -2.297 1.00 95.25 91 VAL A C 1
ATOM 728 O O . VAL A 1 91 ? 7.613 11.202 -1.280 1.00 95.25 91 VAL A O 1
ATOM 731 N N . GLN A 1 92 ? 9.327 10.150 -2.273 1.00 95.12 92 GLN A N 1
ATOM 732 C CA . GLN A 1 92 ? 10.106 9.937 -1.056 1.00 95.12 92 GLN A CA 1
ATOM 733 C C . GLN A 1 92 ? 10.622 11.261 -0.494 1.00 95.12 92 GLN A C 1
ATOM 735 O O . GLN A 1 92 ? 10.496 11.490 0.707 1.00 95.12 92 GLN A O 1
ATOM 740 N N . TYR A 1 93 ? 11.102 12.182 -1.337 1.00 96.25 93 TYR A N 1
ATOM 741 C CA . TYR A 1 93 ? 11.470 13.526 -0.887 1.00 96.25 93 TYR A CA 1
ATOM 742 C C . TYR A 1 93 ? 10.264 14.345 -0.432 1.00 96.25 93 TYR A C 1
ATOM 744 O O . TYR A 1 93 ? 10.358 15.026 0.588 1.00 96.25 93 TYR A O 1
ATOM 752 N N . MET A 1 94 ? 9.122 14.264 -1.126 1.00 96.81 94 MET A N 1
ATOM 753 C CA . MET A 1 94 ? 7.892 14.920 -0.664 1.00 96.81 94 MET A CA 1
ATOM 754 C C . MET A 1 94 ? 7.502 14.438 0.733 1.00 96.81 94 MET A C 1
ATOM 756 O O . MET A 1 94 ? 7.228 15.253 1.611 1.00 96.81 94 MET A O 1
ATOM 760 N N . PHE A 1 95 ? 7.506 13.122 0.953 1.00 97.25 95 PHE A N 1
ATOM 761 C CA . PHE A 1 95 ? 7.172 12.562 2.254 1.00 97.25 95 PHE A CA 1
ATOM 762 C C . PHE A 1 95 ? 8.208 12.920 3.317 1.00 97.25 95 PHE A C 1
ATOM 764 O O . PHE A 1 95 ? 7.828 13.323 4.410 1.00 97.25 95 PHE A O 1
ATOM 771 N N . LYS A 1 96 ? 9.505 12.841 2.994 1.00 96.56 96 LYS A N 1
ATOM 772 C CA . LYS A 1 96 ? 10.590 13.224 3.904 1.00 96.56 96 LYS A CA 1
ATOM 773 C C . LYS A 1 96 ? 10.426 14.665 4.391 1.00 96.56 96 LYS A C 1
ATOM 775 O O . LYS A 1 96 ? 10.492 14.898 5.592 1.00 96.56 96 LYS A O 1
ATOM 780 N N . ILE A 1 97 ? 10.136 15.608 3.488 1.00 96.25 97 ILE A N 1
ATOM 781 C CA . ILE A 1 97 ? 9.863 17.008 3.852 1.00 96.25 97 ILE A CA 1
ATOM 782 C C . ILE A 1 97 ? 8.661 17.093 4.800 1.00 96.25 97 ILE A C 1
ATOM 784 O O . ILE A 1 97 ? 8.731 17.778 5.815 1.00 96.25 97 ILE A O 1
ATOM 788 N N . ILE A 1 98 ? 7.564 16.383 4.513 1.00 95.88 98 ILE A N 1
ATOM 789 C CA . ILE A 1 98 ? 6.377 16.377 5.382 1.00 95.88 98 ILE A CA 1
ATOM 790 C C . ILE A 1 98 ? 6.707 15.807 6.770 1.00 95.88 98 ILE A C 1
ATOM 792 O O . ILE A 1 98 ? 6.342 16.410 7.780 1.00 95.88 98 ILE A O 1
ATOM 796 N N . ALA A 1 99 ? 7.414 14.680 6.830 1.00 95.69 99 ALA A N 1
ATOM 797 C CA . ALA A 1 99 ? 7.786 14.017 8.074 1.00 95.69 99 ALA A CA 1
ATOM 798 C C . ALA A 1 99 ? 8.720 14.879 8.939 1.00 95.69 99 ALA A C 1
ATOM 800 O O . ALA A 1 99 ? 8.511 14.990 10.144 1.00 95.69 99 ALA A O 1
ATOM 801 N N . GLU A 1 100 ? 9.704 15.543 8.334 1.00 94.88 100 GLU A N 1
ATOM 802 C CA . GLU A 1 100 ? 10.657 16.388 9.059 1.00 94.88 100 GLU A CA 1
ATOM 803 C C . GLU A 1 100 ? 10.081 17.743 9.456 1.00 94.88 100 GLU A C 1
ATOM 805 O O . GLU A 1 100 ? 10.252 18.195 10.587 1.00 94.88 100 GLU A O 1
ATOM 810 N N . GLU A 1 101 ? 9.430 18.423 8.516 1.00 93.56 101 GLU A N 1
ATOM 811 C CA . GLU A 1 101 ? 9.088 19.834 8.665 1.00 93.56 101 GLU A CA 1
ATOM 812 C C . GLU A 1 101 ? 7.660 20.054 9.144 1.00 93.56 101 GLU A C 1
ATOM 814 O O . GLU A 1 101 ? 7.376 21.109 9.701 1.00 93.56 101 GLU A O 1
ATOM 819 N N . VAL A 1 102 ? 6.755 19.091 8.954 1.00 90.81 102 VAL A N 1
ATOM 820 C CA . VAL A 1 102 ? 5.364 19.223 9.410 1.00 90.81 102 VAL A CA 1
ATOM 821 C C . VAL A 1 102 ? 5.072 18.319 10.598 1.00 90.81 102 VAL A C 1
ATOM 823 O O . VAL A 1 102 ? 4.510 18.795 11.578 1.00 90.81 102 VAL A O 1
ATOM 826 N N . LEU A 1 103 ? 5.465 17.045 10.529 1.00 90.62 103 LEU A N 1
ATOM 827 C CA . LEU A 1 103 ? 5.248 16.084 11.619 1.00 90.62 103 LEU A CA 1
ATOM 828 C C . LEU A 1 103 ? 6.331 16.159 12.710 1.00 90.62 103 LEU A C 1
ATOM 830 O O . LEU A 1 103 ? 6.108 15.719 13.835 1.00 90.62 103 LEU A O 1
ATOM 834 N N . GLY A 1 104 ? 7.495 16.734 12.395 1.00 92.75 104 GLY A N 1
ATOM 835 C CA . GLY A 1 104 ? 8.560 16.980 13.363 1.00 92.75 104 GLY A CA 1
ATOM 836 C C . GLY A 1 104 ? 9.366 15.740 13.749 1.00 92.75 104 GLY A C 1
ATOM 837 O O . GLY A 1 104 ? 9.736 15.607 14.910 1.00 92.75 104 GLY A O 1
ATOM 838 N N . TYR A 1 105 ? 9.650 14.831 12.815 1.00 96.12 105 TYR A N 1
ATOM 839 C CA . TYR A 1 105 ? 10.501 13.659 13.058 1.00 96.12 105 TYR A CA 1
ATOM 840 C C . TYR A 1 105 ? 11.912 13.846 12.503 1.00 96.12 105 TYR A C 1
ATOM 842 O O . TYR A 1 105 ? 12.100 14.435 11.440 1.00 96.12 105 TYR A O 1
ATOM 850 N N . ASN A 1 106 ? 12.918 13.295 13.181 1.00 96.81 106 ASN A N 1
ATOM 851 C CA . ASN A 1 106 ? 14.224 13.090 12.559 1.00 96.81 106 ASN A CA 1
ATOM 852 C C . ASN A 1 106 ? 14.090 11.961 11.542 1.00 96.81 106 ASN A C 1
ATOM 854 O O . ASN A 1 106 ? 13.630 10.881 11.906 1.00 96.81 106 ASN A O 1
ATOM 858 N N . VAL A 1 107 ? 14.488 12.189 10.291 1.00 95.81 107 VAL A N 1
ATOM 859 C CA . VAL A 1 107 ? 14.367 11.190 9.224 1.00 95.81 107 VAL A CA 1
ATOM 860 C C . VAL A 1 107 ? 15.740 10.839 8.681 1.00 95.81 107 VAL A C 1
ATOM 862 O O . VAL A 1 107 ? 16.510 11.719 8.295 1.00 95.81 107 VAL A O 1
ATOM 865 N N . VAL A 1 108 ? 16.027 9.543 8.595 1.00 93.06 108 VAL A N 1
ATOM 866 C CA . VAL A 1 108 ? 17.218 9.032 7.915 1.00 93.06 108 VAL A CA 1
ATOM 867 C C . VAL A 1 108 ? 16.782 8.232 6.697 1.00 93.06 108 VAL A C 1
ATOM 869 O O . VAL A 1 108 ? 15.864 7.420 6.761 1.00 93.06 108 VAL A O 1
ATOM 872 N N . ALA A 1 109 ? 17.428 8.503 5.569 1.00 87.62 109 ALA A N 1
ATOM 873 C CA . ALA A 1 109 ? 17.200 7.800 4.319 1.00 87.62 109 ALA A CA 1
ATOM 874 C C . ALA A 1 109 ? 18.323 6.780 4.096 1.00 87.62 109 ALA A C 1
ATOM 876 O O . ALA A 1 109 ? 19.500 7.147 4.086 1.00 87.62 109 ALA A O 1
ATOM 877 N N . TRP A 1 110 ? 17.945 5.522 3.899 1.00 75.69 110 TRP A N 1
ATOM 878 C CA . TRP A 1 110 ? 18.827 4.405 3.563 1.00 75.69 110 TRP A CA 1
ATOM 879 C C . TRP A 1 110 ? 18.526 3.916 2.147 1.00 75.69 110 TRP A C 1
ATOM 881 O O . TRP A 1 110 ? 17.460 4.197 1.620 1.00 75.69 110 TRP A O 1
ATOM 891 N N . GLY A 1 111 ? 19.438 3.167 1.531 1.00 64.56 111 GLY A N 1
ATOM 892 C CA . GLY A 1 111 ? 19.267 2.669 0.163 1.00 64.56 111 GLY A CA 1
ATOM 893 C C . GLY A 1 111 ? 20.070 3.490 -0.844 1.00 64.56 111 GLY A C 1
ATOM 894 O O . GLY A 1 111 ? 19.782 4.649 -1.125 1.00 64.56 111 GLY A O 1
ATOM 895 N N . ASN A 1 112 ? 21.135 2.886 -1.370 1.00 55.56 112 ASN A N 1
ATOM 896 C CA . ASN A 1 112 ? 21.957 3.470 -2.437 1.00 55.56 112 ASN A CA 1
ATOM 897 C C . ASN A 1 112 ? 22.394 2.403 -3.460 1.00 55.56 112 ASN A C 1
ATOM 899 O O . ASN A 1 112 ? 23.381 2.566 -4.177 1.00 55.56 112 ASN A O 1
ATOM 903 N N . THR A 1 113 ? 21.694 1.265 -3.496 1.00 51.41 113 THR A N 1
ATOM 904 C CA . THR A 1 113 ? 22.072 0.101 -4.303 1.00 51.41 113 THR A CA 1
ATOM 905 C C . THR A 1 113 ? 20.871 -0.466 -5.061 1.00 51.41 113 THR A C 1
ATOM 907 O O . THR A 1 113 ? 20.007 -1.119 -4.493 1.00 51.41 113 THR A O 1
ATOM 910 N N . SER A 1 114 ? 20.871 -0.179 -6.368 1.00 50.44 114 SER A N 1
ATOM 911 C CA . SER A 1 114 ? 20.349 -0.959 -7.506 1.00 50.44 114 SER A CA 1
ATOM 912 C C . SER A 1 114 ? 18.970 -1.634 -7.415 1.00 50.44 114 SER A C 1
ATOM 914 O O . SER A 1 114 ? 18.851 -2.686 -6.804 1.00 50.44 114 SER A O 1
ATOM 916 N N . TYR A 1 115 ? 18.021 -1.105 -8.205 1.00 53.75 115 TYR A N 1
ATOM 917 C CA . TYR A 1 115 ? 17.018 -1.765 -9.080 1.00 53.75 115 TYR A CA 1
ATOM 918 C C . TYR A 1 115 ? 16.160 -2.946 -8.580 1.00 53.75 115 TYR A C 1
ATOM 920 O O . TYR A 1 115 ? 15.325 -3.422 -9.347 1.00 53.75 115 TYR A O 1
ATOM 928 N N . ASP A 1 116 ? 16.317 -3.434 -7.352 1.00 64.12 116 ASP A N 1
ATOM 929 C CA . ASP A 1 116 ? 15.530 -4.553 -6.849 1.00 64.12 116 ASP A CA 1
ATOM 930 C C . ASP A 1 116 ? 14.256 -4.073 -6.146 1.00 64.12 116 ASP A C 1
ATOM 932 O O . ASP A 1 116 ? 14.275 -3.370 -5.134 1.00 64.12 116 ASP A O 1
ATOM 936 N N . GLN A 1 117 ? 13.134 -4.500 -6.715 1.00 66.94 117 GLN A N 1
ATOM 937 C CA . GLN A 1 117 ? 11.774 -4.139 -6.333 1.00 66.94 117 GLN A CA 1
ATOM 938 C C . GLN A 1 117 ? 11.433 -4.525 -4.882 1.00 66.94 117 GLN A C 1
ATOM 940 O O . GLN A 1 117 ? 10.651 -3.828 -4.229 1.00 66.94 117 GLN A O 1
ATOM 945 N N . ALA A 1 118 ? 12.051 -5.597 -4.368 1.00 66.56 118 ALA A N 1
ATOM 946 C CA . ALA A 1 118 ? 11.761 -6.170 -3.052 1.00 66.56 118 ALA A CA 1
ATOM 947 C C . ALA A 1 118 ? 12.645 -5.647 -1.918 1.00 66.56 118 ALA A C 1
ATOM 949 O O . ALA A 1 118 ? 12.286 -5.809 -0.750 1.00 66.56 118 ALA A O 1
ATOM 950 N N . SER A 1 119 ? 13.798 -5.056 -2.239 1.00 74.75 119 SER A N 1
ATOM 951 C CA . SER A 1 119 ? 14.830 -4.717 -1.253 1.00 74.75 119 SER A CA 1
ATOM 952 C C . SER A 1 119 ? 14.301 -3.839 -0.116 1.00 74.75 119 SER A C 1
ATOM 954 O O . SER A 1 119 ? 14.621 -4.088 1.041 1.00 74.75 119 SER A O 1
ATOM 956 N N . GLY A 1 120 ? 13.412 -2.885 -0.411 1.00 77.69 120 GLY A N 1
ATOM 957 C CA . GLY A 1 120 ? 12.798 -2.049 0.625 1.00 77.69 120 GLY A CA 1
ATOM 958 C C . GLY A 1 120 ? 11.938 -2.845 1.615 1.00 77.69 120 GLY A C 1
ATOM 959 O O . GLY A 1 120 ? 12.046 -2.654 2.823 1.00 77.69 120 GLY A O 1
ATOM 960 N N . SER A 1 121 ? 11.110 -3.773 1.132 1.00 79.06 121 SER A N 1
ATOM 961 C CA . SER A 1 121 ? 10.254 -4.600 1.996 1.00 79.06 121 SER A CA 1
ATOM 962 C C . SER A 1 121 ? 11.067 -5.569 2.861 1.00 79.06 121 SER A C 1
ATOM 964 O O . SER A 1 121 ? 10.693 -5.827 4.002 1.00 79.06 121 SER A O 1
ATOM 966 N N . TRP A 1 122 ? 12.200 -6.067 2.356 1.00 78.50 122 TRP A N 1
ATOM 967 C CA . TRP A 1 122 ? 13.154 -6.853 3.146 1.00 78.50 122 TRP A CA 1
ATOM 968 C C . TRP A 1 122 ? 13.931 -5.999 4.154 1.00 78.50 122 TRP A C 1
ATOM 970 O O . TRP A 1 122 ? 14.192 -6.463 5.261 1.00 78.50 122 TRP A O 1
ATOM 980 N N . ALA A 1 123 ? 14.244 -4.746 3.825 1.00 81.50 123 ALA A N 1
ATOM 981 C CA . ALA A 1 123 ? 14.883 -3.824 4.758 1.00 81.50 123 ALA A CA 1
ATOM 982 C C . ALA A 1 123 ? 13.999 -3.531 5.982 1.00 81.50 123 ALA A C 1
ATOM 984 O O . ALA A 1 123 ? 14.527 -3.404 7.080 1.00 81.50 123 ALA A O 1
ATOM 985 N N . ILE A 1 124 ? 12.664 -3.526 5.837 1.00 85.12 124 ILE A N 1
ATOM 986 C CA . ILE A 1 124 ? 11.743 -3.424 6.989 1.00 85.12 124 ILE A CA 1
ATOM 987 C C . ILE A 1 124 ? 11.932 -4.588 7.974 1.00 85.12 124 ILE A C 1
ATOM 989 O O . ILE A 1 124 ? 11.756 -4.401 9.173 1.00 85.12 124 ILE A O 1
ATOM 993 N N . LEU A 1 125 ? 12.345 -5.763 7.496 1.00 80.00 125 LEU A N 1
ATOM 994 C CA . LEU A 1 125 ? 12.654 -6.932 8.326 1.00 80.00 125 LEU A CA 1
ATOM 995 C C . LEU A 1 125 ? 14.073 -6.892 8.932 1.00 80.00 125 LEU A C 1
ATOM 997 O O . LEU A 1 125 ? 14.479 -7.863 9.565 1.00 80.00 125 LEU A O 1
ATOM 1001 N N . GLY A 1 126 ? 14.832 -5.810 8.716 1.00 78.94 126 GLY A N 1
ATOM 1002 C CA . GLY A 1 126 ? 16.233 -5.655 9.123 1.00 78.94 126 GLY A CA 1
ATOM 1003 C C . GLY 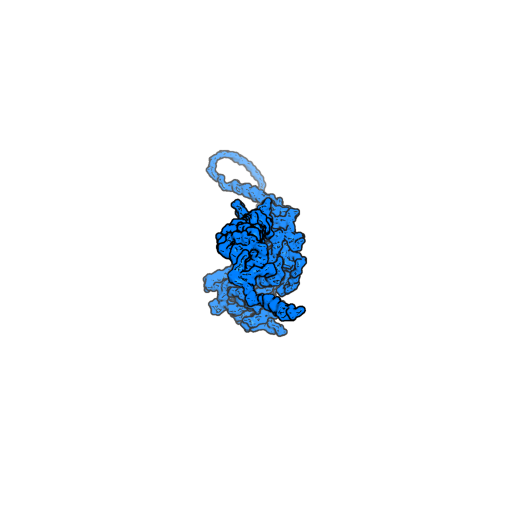A 1 126 ? 17.256 -6.111 8.071 1.00 78.94 126 GLY A C 1
ATOM 1004 O O . GLY A 1 126 ? 18.458 -5.937 8.258 1.00 78.94 126 GLY A O 1
ATOM 1005 N N . CYS A 1 127 ? 16.825 -6.672 6.937 1.00 76.62 127 CYS A N 1
ATOM 1006 C CA . CYS A 1 127 ? 17.721 -7.177 5.890 1.00 76.62 127 CYS A CA 1
ATOM 1007 C C . CYS A 1 127 ? 18.256 -6.034 4.995 1.00 76.62 127 CYS A C 1
ATOM 1009 O O . CYS A 1 127 ? 17.857 -5.897 3.839 1.00 76.62 127 CYS A O 1
ATOM 1011 N N . GLU A 1 128 ? 19.142 -5.191 5.522 1.00 69.75 128 GLU A N 1
ATOM 1012 C CA . GLU A 1 128 ? 19.523 -3.911 4.895 1.00 69.75 128 GLU A CA 1
ATOM 1013 C C . GLU A 1 128 ? 20.631 -4.002 3.829 1.00 69.75 128 GLU A C 1
ATOM 1015 O O . GLU A 1 128 ? 20.785 -3.087 3.020 1.00 69.75 128 GLU A O 1
ATOM 1020 N N . ASP A 1 129 ? 21.371 -5.114 3.767 1.00 60.75 129 ASP A N 1
ATOM 1021 C CA . ASP A 1 129 ? 22.566 -5.269 2.917 1.00 60.75 129 ASP A CA 1
ATOM 1022 C C . ASP A 1 129 ? 22.286 -5.439 1.403 1.00 60.75 129 ASP A C 1
ATOM 1024 O O . ASP A 1 129 ? 23.218 -5.654 0.626 1.00 60.75 129 ASP A O 1
ATOM 1028 N N . GLY A 1 130 ? 21.030 -5.331 0.945 1.00 51.69 130 GLY A N 1
ATOM 1029 C CA . GLY A 1 130 ? 20.684 -5.116 -0.475 1.00 51.69 130 GLY A CA 1
ATOM 1030 C C . GLY A 1 130 ? 21.239 -6.132 -1.494 1.00 51.69 130 GLY A C 1
ATOM 1031 O O . GLY A 1 130 ? 21.368 -5.822 -2.680 1.00 51.69 130 GLY A O 1
ATOM 1032 N N . GLY A 1 131 ? 21.618 -7.337 -1.062 1.00 44.59 131 GLY A N 1
ATOM 1033 C CA . GLY A 1 131 ? 22.268 -8.336 -1.908 1.00 44.59 131 GLY A CA 1
ATOM 1034 C C . GLY A 1 131 ? 21.282 -9.127 -2.770 1.00 44.59 131 GLY A C 1
ATOM 1035 O O . GLY A 1 131 ? 20.554 -9.978 -2.269 1.00 44.59 131 GLY A O 1
ATOM 1036 N N . PHE A 1 132 ? 21.305 -8.900 -4.086 1.00 41.50 132 PHE A N 1
ATOM 1037 C CA . PHE A 1 132 ? 20.521 -9.643 -5.076 1.00 41.50 132 PHE A CA 1
ATOM 1038 C C . PHE A 1 132 ? 20.830 -11.148 -5.068 1.00 41.50 132 PHE A C 1
ATOM 1040 O O . PHE A 1 132 ? 21.866 -11.593 -5.566 1.00 41.50 132 PHE A O 1
ATOM 1047 N N . ARG A 1 133 ? 19.875 -11.929 -4.571 1.00 41.19 133 ARG A N 1
ATOM 1048 C CA . ARG A 1 133 ? 19.312 -13.167 -5.134 1.00 41.19 133 ARG A CA 1
ATOM 1049 C C . ARG A 1 133 ? 18.221 -13.611 -4.169 1.00 41.19 133 ARG A C 1
ATOM 1051 O O . ARG A 1 133 ? 18.223 -13.215 -3.012 1.00 41.19 133 ARG A O 1
ATOM 1058 N N . LEU A 1 134 ? 17.305 -14.448 -4.638 1.00 42.97 134 LEU A N 1
ATOM 1059 C CA . LEU A 1 134 ? 16.454 -15.301 -3.806 1.00 42.97 134 LEU A CA 1
ATOM 1060 C C . LEU A 1 134 ? 17.334 -16.222 -2.927 1.00 42.97 134 LEU A C 1
ATOM 1062 O O . LEU A 1 134 ? 17.330 -17.436 -3.107 1.00 42.97 134 LEU A O 1
ATOM 1066 N N . GLU A 1 135 ? 18.171 -15.663 -2.054 1.00 42.47 135 GLU A N 1
ATOM 1067 C CA . GLU A 1 135 ? 19.029 -16.402 -1.151 1.00 42.47 135 GLU A CA 1
ATOM 1068 C C . GLU A 1 135 ? 18.386 -16.420 0.243 1.00 42.47 135 GLU A C 1
ATOM 1070 O O . GLU A 1 135 ? 18.154 -15.362 0.827 1.00 42.47 135 GLU A O 1
ATOM 1075 N N . PRO A 1 136 ? 18.123 -17.616 0.797 1.00 46.03 136 PRO A N 1
ATOM 1076 C CA . PRO A 1 136 ? 17.589 -17.876 2.142 1.00 46.03 136 PRO A CA 1
ATOM 1077 C C . PRO A 1 136 ? 18.443 -17.361 3.320 1.00 46.03 136 PRO A C 1
ATOM 1079 O O . PRO A 1 136 ? 18.331 -17.886 4.425 1.00 46.03 136 PRO A O 1
ATOM 1082 N N . ASN A 1 137 ? 19.346 -16.405 3.090 1.00 50.56 137 ASN A N 1
ATOM 1083 C CA . ASN A 1 137 ? 20.418 -16.039 4.013 1.00 50.56 137 ASN A CA 1
ATOM 1084 C C . ASN A 1 137 ? 20.086 -14.835 4.902 1.00 50.56 137 ASN A C 1
ATOM 1086 O O . ASN A 1 137 ? 20.844 -14.579 5.837 1.00 50.56 137 ASN A O 1
ATOM 1090 N N . CYS A 1 138 ? 18.974 -14.122 4.669 1.00 63.91 138 CYS A N 1
ATOM 1091 C CA . CYS A 1 138 ? 18.461 -13.235 5.711 1.00 63.91 138 CYS A CA 1
ATOM 1092 C C . CYS A 1 138 ? 17.811 -14.089 6.805 1.00 63.91 138 CYS A C 1
ATOM 1094 O O . CYS A 1 138 ? 16.658 -14.511 6.695 1.00 63.91 138 CYS A O 1
ATOM 1096 N N . VAL A 1 139 ? 18.594 -14.395 7.837 1.00 65.50 139 VAL A N 1
ATOM 1097 C CA . VAL A 1 139 ? 18.112 -15.064 9.042 1.00 65.50 139 VAL A CA 1
ATOM 1098 C C . VAL A 1 139 ? 17.524 -13.992 9.943 1.00 65.50 139 VAL A C 1
ATOM 1100 O O . VAL A 1 139 ? 18.248 -13.200 10.536 1.00 65.50 139 VAL A O 1
ATOM 1103 N N . ILE A 1 140 ? 16.199 -13.953 10.007 1.00 68.81 140 ILE A N 1
ATOM 1104 C CA . ILE A 1 140 ? 15.483 -13.003 10.851 1.00 68.81 140 ILE A CA 1
ATOM 1105 C C . ILE A 1 140 ? 15.540 -13.520 12.294 1.00 68.81 140 ILE A C 1
ATOM 1107 O O . ILE A 1 140 ? 14.915 -14.530 12.620 1.00 68.81 140 ILE A O 1
ATOM 1111 N N . GLU A 1 141 ? 16.303 -12.840 13.149 1.00 68.31 141 GLU A N 1
ATOM 1112 C CA . GLU A 1 141 ? 16.480 -13.176 14.569 1.00 68.31 141 GLU A CA 1
ATOM 1113 C C . GLU A 1 141 ? 15.623 -12.269 15.458 1.00 68.31 141 GLU A C 1
ATOM 1115 O O . GLU A 1 141 ? 15.473 -11.084 15.163 1.00 68.31 141 GLU A O 1
ATOM 1120 N N . ASP A 1 142 ? 15.044 -12.785 16.547 1.00 66.25 142 ASP A N 1
ATOM 1121 C CA . ASP A 1 142 ? 14.115 -12.040 17.425 1.00 66.25 142 ASP A CA 1
ATOM 1122 C C . ASP A 1 142 ? 14.703 -10.742 18.020 1.00 66.25 142 ASP A C 1
ATOM 1124 O O . ASP A 1 142 ? 13.948 -9.829 18.329 1.00 66.25 142 ASP A O 1
ATOM 1128 N N . GLU A 1 143 ? 16.031 -10.628 18.128 1.00 71.69 143 GLU A N 1
ATOM 1129 C CA . GLU A 1 143 ? 16.738 -9.442 18.652 1.00 71.69 143 GLU A CA 1
ATOM 1130 C C . GLU A 1 143 ? 17.168 -8.438 17.562 1.00 71.69 143 GLU A C 1
ATOM 1132 O O . GLU A 1 143 ? 17.813 -7.431 17.855 1.00 71.69 143 GLU A O 1
ATOM 1137 N N . MET A 1 144 ? 16.853 -8.712 16.293 1.00 77.69 144 MET A N 1
ATOM 1138 C CA . MET A 1 144 ? 17.216 -7.845 15.173 1.00 77.69 144 MET A CA 1
ATOM 1139 C C . MET A 1 144 ? 16.389 -6.554 15.190 1.00 77.69 144 MET A C 1
ATOM 1141 O O . MET A 1 144 ? 15.161 -6.616 15.173 1.00 77.69 144 MET A O 1
ATOM 1145 N N . VAL A 1 145 ? 17.077 -5.411 15.188 1.00 82.31 145 VAL A N 1
ATOM 1146 C CA . VAL A 1 145 ? 16.477 -4.070 15.135 1.00 82.31 145 VAL A CA 1
ATOM 1147 C C . VAL A 1 145 ? 16.415 -3.617 13.684 1.00 82.31 145 VAL A C 1
ATOM 1149 O O . VAL A 1 145 ? 17.445 -3.591 13.006 1.00 82.31 145 VAL A O 1
ATOM 1152 N N . SER A 1 146 ? 15.228 -3.248 13.216 1.00 85.50 146 SER A N 1
ATOM 1153 C CA . SER A 1 146 ? 15.063 -2.680 11.881 1.00 85.50 146 SER A CA 1
ATOM 1154 C C . SER A 1 146 ? 15.411 -1.194 11.883 1.00 85.50 146 SER A C 1
ATOM 1156 O O . SER A 1 146 ? 14.867 -0.444 12.686 1.00 85.50 146 SER A O 1
ATOM 1158 N N . THR A 1 147 ? 16.290 -0.728 10.987 1.00 88.69 147 THR A N 1
ATOM 1159 C CA . THR A 1 147 ? 16.522 0.719 10.819 1.00 88.69 147 THR A CA 1
ATOM 1160 C C . THR A 1 147 ? 15.677 1.323 9.702 1.00 88.69 147 THR A C 1
ATOM 1162 O O . THR A 1 147 ? 15.733 2.534 9.499 1.00 88.69 147 THR A O 1
ATOM 1165 N N . THR A 1 148 ? 14.889 0.514 8.982 1.00 89.69 148 THR A N 1
ATOM 1166 C CA . THR A 1 148 ? 13.966 0.948 7.926 1.00 89.69 148 THR A CA 1
ATOM 1167 C C . THR A 1 148 ? 12.526 0.715 8.365 1.00 89.69 148 THR A C 1
ATOM 1169 O O . THR A 1 148 ? 12.087 -0.417 8.526 1.00 89.69 148 THR A O 1
ATOM 1172 N N . HIS A 1 149 ? 11.737 1.781 8.485 1.00 93.06 149 HIS A N 1
ATOM 1173 C CA . HIS A 1 149 ? 10.365 1.678 8.994 1.00 93.06 149 HIS A CA 1
ATOM 1174 C C . HIS A 1 149 ? 9.298 1.975 7.944 1.00 93.06 149 HIS A C 1
ATOM 1176 O O . HIS A 1 149 ? 8.137 1.616 8.133 1.00 93.06 149 HIS A O 1
ATOM 1182 N N . LEU A 1 150 ? 9.677 2.641 6.853 1.00 93.81 150 LEU A N 1
ATOM 1183 C CA . LEU A 1 150 ? 8.773 3.082 5.800 1.00 93.81 150 LEU A CA 1
ATOM 1184 C C . LEU A 1 150 ? 9.419 2.922 4.422 1.00 93.81 150 LEU A C 1
ATOM 1186 O O . LEU A 1 150 ? 10.549 3.349 4.185 1.00 93.81 150 LEU A O 1
ATOM 1190 N N . VAL A 1 151 ? 8.650 2.373 3.489 1.00 91.44 151 VAL A N 1
ATOM 1191 C CA . VAL A 1 151 ? 9.011 2.245 2.077 1.00 91.44 151 VAL A CA 1
ATOM 1192 C C . VAL A 1 151 ? 7.867 2.813 1.251 1.00 91.44 151 VAL A C 1
ATOM 1194 O O . VAL A 1 151 ? 6.714 2.396 1.391 1.00 91.44 151 VAL A O 1
ATOM 1197 N N . LEU A 1 152 ? 8.187 3.759 0.372 1.00 92.00 152 LEU A N 1
ATOM 1198 C CA . LEU A 1 152 ? 7.233 4.365 -0.549 1.00 92.00 152 LEU A CA 1
ATOM 1199 C C . LEU A 1 152 ? 7.595 3.999 -1.982 1.00 92.00 152 LEU A C 1
ATOM 1201 O O . LEU A 1 152 ? 8.766 4.053 -2.356 1.00 92.00 152 LEU A O 1
ATOM 1205 N N . GLU A 1 153 ? 6.568 3.696 -2.774 1.00 89.38 153 GLU A N 1
ATOM 1206 C CA . GLU A 1 153 ? 6.699 3.354 -4.189 1.00 89.38 153 GLU A CA 1
ATOM 1207 C C . GLU A 1 153 ? 7.533 2.086 -4.432 1.00 89.38 153 GLU A C 1
ATOM 1209 O O . GLU A 1 153 ? 8.429 2.065 -5.263 1.00 89.38 153 GLU A O 1
ATOM 1214 N N . SER A 1 154 ? 7.242 1.005 -3.706 1.00 85.00 154 SER A N 1
ATOM 1215 C CA . SER A 1 154 ? 7.814 -0.316 -4.004 1.00 85.00 154 SER A CA 1
ATOM 1216 C C . SER A 1 154 ? 6.901 -1.086 -4.956 1.00 85.00 154 SER A C 1
ATOM 1218 O O . SER A 1 154 ? 5.676 -1.072 -4.809 1.00 85.00 154 SER A O 1
ATOM 1220 N N . TRP A 1 155 ? 7.485 -1.781 -5.926 1.00 78.75 155 TRP A N 1
ATOM 1221 C CA . TRP A 1 155 ? 6.743 -2.689 -6.792 1.00 78.75 155 TRP A CA 1
ATOM 1222 C C . TRP A 1 155 ? 6.401 -3.962 -6.014 1.00 78.75 155 TRP A C 1
ATOM 1224 O O . TRP A 1 155 ? 7.285 -4.684 -5.554 1.00 78.75 155 TRP A O 1
ATOM 1234 N N . SER A 1 156 ? 5.107 -4.239 -5.857 1.00 64.56 156 SER A N 1
ATOM 1235 C CA . SER A 1 156 ? 4.660 -5.486 -5.232 1.00 64.56 156 SER A CA 1
ATOM 1236 C C . SER A 1 156 ? 4.668 -6.624 -6.257 1.00 64.56 156 SER A C 1
ATOM 1238 O O . SER A 1 156 ? 3.953 -6.558 -7.254 1.00 64.56 156 SER A O 1
ATOM 1240 N N . THR A 1 157 ? 5.456 -7.677 -6.016 1.00 63.44 157 THR A N 1
ATOM 1241 C CA . THR A 1 157 ? 5.288 -8.955 -6.731 1.00 63.44 157 THR A CA 1
ATOM 1242 C C . THR A 1 157 ? 4.647 -9.964 -5.786 1.00 63.44 157 THR A C 1
ATOM 1244 O O . THR A 1 157 ? 5.000 -10.049 -4.601 1.00 63.44 157 THR A O 1
ATOM 1247 N N . SER A 1 158 ? 3.689 -10.739 -6.292 1.00 62.44 158 SER A N 1
ATOM 1248 C CA . SER A 1 158 ? 3.016 -11.795 -5.525 1.00 62.44 158 SER A CA 1
ATOM 1249 C C . SER A 1 158 ? 4.017 -12.795 -4.943 1.00 62.44 158 SER A C 1
ATOM 1251 O O . SER A 1 158 ? 3.855 -13.264 -3.816 1.00 62.44 158 SER A O 1
ATOM 1253 N N . LYS A 1 159 ? 5.115 -13.052 -5.658 1.00 64.44 159 LYS A N 1
ATOM 1254 C CA . LYS A 1 159 ? 6.200 -13.936 -5.227 1.00 64.44 159 LYS A CA 1
ATOM 1255 C C . LYS A 1 159 ? 6.860 -13.494 -3.917 1.00 64.44 159 LYS A C 1
ATOM 1257 O O . LYS A 1 159 ? 7.089 -14.332 -3.044 1.00 64.44 159 LYS A O 1
ATOM 1262 N N . TYR A 1 160 ? 7.155 -12.202 -3.756 1.00 65.69 160 TYR A N 1
ATOM 1263 C CA . TYR A 1 160 ? 7.778 -11.692 -2.527 1.00 65.69 160 TYR A CA 1
ATOM 1264 C C . TYR A 1 160 ? 6.807 -11.712 -1.348 1.00 65.69 160 TYR A C 1
ATOM 1266 O O . TYR A 1 160 ? 7.194 -12.073 -0.239 1.00 65.69 160 TYR A O 1
ATOM 1274 N N . LEU A 1 161 ? 5.534 -11.419 -1.609 1.00 64.25 161 LEU A N 1
ATOM 1275 C CA . LEU A 1 161 ? 4.464 -11.509 -0.622 1.00 64.25 161 LEU A CA 1
ATOM 1276 C C . LEU A 1 161 ? 4.334 -12.914 -0.028 1.00 64.25 161 LEU A C 1
ATOM 1278 O O . LEU A 1 161 ? 4.322 -13.062 1.194 1.00 64.25 161 LEU A O 1
ATOM 1282 N N . TYR A 1 162 ? 4.294 -13.948 -0.872 1.00 67.69 162 TYR A N 1
ATOM 1283 C CA . TYR A 1 162 ? 4.238 -15.335 -0.402 1.00 67.69 162 TYR A CA 1
ATOM 1284 C C . TYR A 1 162 ? 5.488 -15.733 0.388 1.00 67.69 162 TYR A C 1
ATOM 1286 O O . TYR A 1 162 ? 5.375 -16.393 1.422 1.00 67.69 162 TYR A O 1
ATOM 1294 N N . ALA A 1 163 ? 6.674 -15.308 -0.061 1.00 66.81 163 ALA A N 1
ATOM 1295 C CA . ALA A 1 163 ? 7.912 -15.564 0.667 1.00 66.81 163 ALA A CA 1
ATOM 1296 C C . ALA A 1 163 ? 7.878 -14.927 2.069 1.00 66.81 163 ALA A C 1
ATOM 1298 O O . ALA A 1 163 ? 8.192 -15.599 3.048 1.00 66.81 163 ALA A O 1
ATOM 1299 N N . MET A 1 164 ? 7.417 -13.679 2.190 1.00 69.88 164 MET A N 1
ATOM 1300 C CA . MET A 1 164 ? 7.333 -12.971 3.473 1.00 69.88 164 MET A CA 1
ATOM 1301 C C . MET A 1 164 ? 6.273 -13.545 4.416 1.00 69.88 164 MET A C 1
ATOM 1303 O O . MET A 1 164 ? 6.508 -13.623 5.617 1.00 69.88 164 MET A O 1
ATOM 1307 N N . GLN A 1 165 ? 5.136 -14.013 3.895 1.00 67.06 165 GLN A N 1
ATOM 1308 C CA . GLN A 1 165 ? 4.092 -14.667 4.700 1.00 67.06 165 GLN A CA 1
ATOM 1309 C C . GLN A 1 165 ? 4.552 -15.980 5.347 1.00 67.06 165 GLN A C 1
ATOM 1311 O O . GLN A 1 165 ? 3.944 -16.433 6.315 1.00 67.06 165 GLN A O 1
ATOM 1316 N N . SER A 1 166 ? 5.612 -16.599 4.818 1.00 65.25 166 SER A N 1
ATOM 1317 C CA . SER A 1 166 ? 6.221 -17.795 5.408 1.00 65.25 166 SER A CA 1
ATOM 1318 C C . SER A 1 166 ? 7.204 -17.493 6.552 1.00 65.25 166 SER A C 1
ATOM 1320 O O . SER A 1 166 ? 7.659 -18.421 7.222 1.00 65.25 166 SER A O 1
ATOM 1322 N N . LEU A 1 167 ? 7.517 -16.213 6.790 1.00 63.88 167 LEU A N 1
ATOM 1323 C CA . LEU A 1 167 ? 8.391 -15.735 7.865 1.00 63.88 167 LEU A CA 1
ATOM 1324 C C . LEU A 1 167 ? 7.582 -15.490 9.156 1.00 63.88 167 LEU A C 1
ATOM 1326 O O . LEU A 1 167 ? 6.353 -15.447 9.138 1.00 63.88 167 LEU A O 1
ATOM 1330 N N . ALA A 1 168 ? 8.265 -15.376 10.301 1.00 59.03 168 ALA A N 1
ATOM 1331 C CA . ALA A 1 168 ? 7.641 -15.254 11.624 1.00 59.03 168 ALA A CA 1
ATOM 1332 C C . ALA A 1 168 ? 6.574 -14.136 11.703 1.00 59.03 168 ALA A C 1
ATOM 1334 O O . ALA A 1 168 ? 6.753 -13.036 11.184 1.00 59.03 168 ALA A O 1
ATOM 1335 N N . SER A 1 169 ? 5.463 -14.412 12.394 1.00 61.72 169 SER A N 1
ATOM 1336 C CA . SER A 1 169 ? 4.200 -13.670 12.255 1.00 61.72 169 SER A CA 1
ATOM 1337 C C . SER A 1 169 ? 4.166 -12.248 12.828 1.00 61.72 169 SER A C 1
ATOM 1339 O O . SER A 1 169 ? 3.269 -11.495 12.464 1.00 61.72 169 SER A O 1
ATOM 1341 N N . SER A 1 170 ? 5.072 -11.864 13.733 1.00 67.06 170 SER A N 1
ATOM 1342 C CA . SER A 1 170 ? 5.010 -10.560 14.424 1.00 67.06 170 SER A CA 1
ATOM 1343 C C . SER A 1 170 ? 5.712 -9.410 13.695 1.00 67.06 170 SER A C 1
ATOM 1345 O O . SER A 1 170 ? 5.453 -8.260 14.032 1.00 67.06 170 SER A O 1
ATOM 1347 N N . ARG A 1 171 ? 6.569 -9.689 12.702 1.00 70.88 171 ARG A N 1
ATOM 1348 C CA . ARG A 1 171 ? 7.370 -8.665 11.995 1.00 70.88 171 ARG A CA 1
ATOM 1349 C C . ARG A 1 171 ? 7.022 -8.480 10.521 1.00 70.88 171 ARG A C 1
ATOM 1351 O O . ARG A 1 171 ? 7.708 -7.755 9.811 1.00 70.88 171 ARG A O 1
ATOM 1358 N N . ILE A 1 172 ? 5.955 -9.117 10.046 1.00 79.00 172 ILE A N 1
ATOM 1359 C CA . ILE A 1 172 ? 5.541 -9.011 8.644 1.00 79.00 172 ILE A CA 1
ATOM 1360 C C . ILE A 1 172 ? 5.229 -7.536 8.318 1.00 79.00 172 ILE A C 1
ATOM 1362 O O . ILE A 1 172 ? 4.385 -6.943 8.996 1.00 79.00 172 ILE A O 1
ATOM 1366 N N . PRO A 1 173 ? 5.870 -6.942 7.291 1.00 85.88 173 PRO A N 1
ATOM 1367 C CA . PRO A 1 173 ? 5.589 -5.574 6.880 1.00 85.88 173 PRO A CA 1
ATOM 1368 C C . PRO A 1 173 ? 4.112 -5.384 6.527 1.00 85.88 173 PRO A C 1
ATOM 1370 O O . PRO A 1 173 ? 3.499 -6.222 5.860 1.00 85.88 173 PRO A O 1
ATOM 1373 N N . LEU A 1 174 ? 3.541 -4.254 6.938 1.00 87.88 174 LEU A N 1
ATOM 1374 C CA . LEU A 1 174 ? 2.146 -3.924 6.670 1.00 87.88 174 LEU A CA 1
ATOM 1375 C C . LEU A 1 174 ? 2.021 -3.168 5.344 1.00 87.88 174 LEU A C 1
ATOM 1377 O O . LEU A 1 174 ? 2.656 -2.132 5.141 1.00 87.88 174 LEU A O 1
ATOM 1381 N N . LEU A 1 175 ? 1.158 -3.664 4.454 1.00 88.00 175 LEU A N 1
ATOM 1382 C CA . LEU A 1 175 ? 0.787 -2.984 3.213 1.00 88.00 175 LEU A CA 1
ATOM 1383 C C . LEU A 1 175 ? -0.226 -1.870 3.510 1.00 88.00 175 LEU A C 1
ATOM 1385 O O . LEU A 1 175 ? -1.368 -2.143 3.879 1.00 88.00 175 LEU A O 1
ATOM 1389 N N . LEU A 1 176 ? 0.154 -0.611 3.281 1.00 90.38 176 LEU A N 1
ATOM 1390 C CA . LEU A 1 176 ? -0.734 0.546 3.471 1.00 90.38 176 LEU A CA 1
ATOM 1391 C C . LEU A 1 176 ? -1.616 0.863 2.252 1.00 90.38 176 LEU A C 1
ATOM 1393 O O . LEU A 1 176 ? -2.486 1.732 2.330 1.00 90.38 176 LEU A O 1
ATOM 1397 N N . GLY A 1 177 ? -1.389 0.187 1.125 1.00 88.88 177 GLY A N 1
ATOM 1398 C CA . GLY A 1 177 ? -2.075 0.413 -0.149 1.00 88.88 177 GLY A CA 1
ATOM 1399 C C . GLY A 1 177 ? -1.156 1.004 -1.219 1.00 88.88 177 GLY A C 1
ATOM 1400 O O . GLY A 1 177 ? 0.069 0.915 -1.119 1.00 88.88 177 GLY A O 1
ATOM 1401 N N . THR A 1 178 ? -1.747 1.601 -2.255 1.00 90.31 178 THR A N 1
ATOM 1402 C CA . THR A 1 178 ? -1.025 2.082 -3.446 1.00 90.31 178 THR A CA 1
ATOM 1403 C C . THR A 1 178 ? -0.697 3.578 -3.385 1.00 90.31 178 THR A C 1
ATOM 1405 O O . THR A 1 178 ? -1.297 4.335 -2.615 1.00 90.31 178 THR A O 1
ATOM 1408 N N . MET A 1 179 ? 0.246 4.030 -4.216 1.00 91.94 179 MET A N 1
ATOM 1409 C CA . MET A 1 179 ? 0.610 5.450 -4.367 1.00 91.94 179 MET A CA 1
ATOM 1410 C C . MET A 1 179 ? -0.459 6.303 -5.086 1.00 91.94 179 MET A C 1
ATOM 1412 O O . MET A 1 179 ? -0.325 7.527 -5.162 1.00 91.94 179 MET A O 1
ATOM 1416 N N . GLY A 1 180 ? -1.533 5.683 -5.590 1.00 87.69 180 GLY A N 1
ATOM 1417 C CA . GLY A 1 180 ? -2.652 6.357 -6.264 1.00 87.69 180 GLY A CA 1
ATOM 1418 C C . GLY A 1 180 ? -2.486 6.569 -7.776 1.00 87.69 180 GLY A C 1
ATOM 1419 O O . GLY A 1 180 ? -3.406 7.078 -8.419 1.00 87.69 180 GLY A O 1
ATOM 1420 N N . TYR A 1 181 ? -1.355 6.165 -8.356 1.00 88.12 181 TYR A N 1
ATOM 1421 C CA . TYR A 1 181 ? -1.120 6.160 -9.799 1.00 88.12 181 TYR A CA 1
ATOM 1422 C C . TYR A 1 181 ? -0.674 4.775 -10.273 1.00 88.12 181 TYR A C 1
ATOM 1424 O O . TYR A 1 181 ? -0.055 4.024 -9.520 1.00 88.12 181 TYR A O 1
ATOM 1432 N N . ASP A 1 182 ? -1.018 4.460 -11.521 1.00 81.62 182 ASP A N 1
ATOM 1433 C CA . ASP A 1 182 ? -0.714 3.171 -12.133 1.00 81.62 182 ASP A CA 1
ATOM 1434 C C . ASP A 1 182 ? 0.773 3.046 -12.466 1.00 81.62 182 ASP A C 1
ATOM 1436 O O . ASP A 1 182 ? 1.456 4.026 -12.773 1.00 81.62 182 ASP A O 1
ATOM 1440 N N . SER A 1 183 ? 1.232 1.805 -12.498 1.00 84.19 183 SER A N 1
ATOM 1441 C CA . SER A 1 183 ? 2.538 1.408 -12.999 1.00 84.19 183 SER A CA 1
ATOM 1442 C C . SER A 1 183 ? 2.404 0.403 -14.130 1.00 84.19 183 SER A C 1
ATOM 1444 O O . SER A 1 183 ? 1.423 -0.343 -14.241 1.00 84.19 183 SER A O 1
ATOM 1446 N N . ALA A 1 184 ? 3.410 0.397 -14.994 1.00 84.56 184 ALA A N 1
ATOM 1447 C CA . ALA A 1 184 ? 3.540 -0.581 -16.059 1.00 84.56 184 ALA A CA 1
ATOM 1448 C C . ALA A 1 184 ? 5.018 -0.865 -16.291 1.00 84.56 184 ALA A C 1
ATOM 1450 O O . ALA A 1 184 ? 5.812 0.064 -16.360 1.00 84.56 184 ALA A O 1
ATOM 1451 N N . GLU A 1 185 ? 5.378 -2.129 -16.452 1.00 86.00 185 GLU A N 1
ATOM 1452 C CA . GLU A 1 185 ? 6.721 -2.570 -16.816 1.00 86.00 185 GLU A CA 1
ATOM 1453 C C . GLU A 1 185 ? 6.596 -3.605 -17.934 1.00 86.00 185 GLU A C 1
ATOM 1455 O O . GLU A 1 185 ? 5.649 -4.393 -17.966 1.00 86.00 185 GLU A O 1
ATOM 1460 N N . GLY A 1 186 ? 7.517 -3.576 -18.893 1.00 90.31 186 GLY A N 1
ATOM 1461 C CA . GLY A 1 186 ? 7.507 -4.513 -20.005 1.00 90.31 186 GLY A CA 1
ATOM 1462 C C . GLY A 1 186 ? 8.065 -3.912 -21.281 1.00 90.31 186 GLY A C 1
ATOM 1463 O O . GLY A 1 186 ? 9.096 -3.244 -21.287 1.00 90.31 186 GLY A O 1
ATOM 1464 N N . THR A 1 187 ? 7.407 -4.199 -22.398 1.00 94.00 187 THR A N 1
ATOM 1465 C CA . THR A 1 187 ? 7.883 -3.827 -23.731 1.00 94.00 187 THR A CA 1
ATOM 1466 C C . THR A 1 187 ? 7.154 -2.594 -24.248 1.00 94.00 187 THR A C 1
ATOM 1468 O O . THR A 1 187 ? 5.929 -2.575 -24.286 1.00 94.00 187 THR A O 1
ATOM 1471 N N . PHE A 1 188 ? 7.899 -1.587 -24.700 1.00 95.69 188 PHE A N 1
ATOM 1472 C CA . PHE A 1 188 ? 7.363 -0.292 -25.110 1.00 95.69 188 PHE A CA 1
ATOM 1473 C C . PHE A 1 188 ? 7.882 0.165 -26.476 1.00 95.69 188 PHE A C 1
ATOM 1475 O O . PHE A 1 188 ? 8.964 -0.220 -26.926 1.00 95.69 188 PHE A O 1
ATOM 1482 N N . LEU A 1 189 ? 7.113 1.049 -27.111 1.00 96.38 189 LEU A N 1
ATOM 1483 C CA . LEU A 1 189 ? 7.494 1.809 -28.300 1.00 96.38 189 LEU A CA 1
ATOM 1484 C C . LEU A 1 189 ? 6.905 3.226 -28.253 1.00 96.38 189 LEU A C 1
ATOM 1486 O O . LEU A 1 189 ? 5.986 3.503 -27.492 1.00 96.38 189 LEU A O 1
ATOM 1490 N N . LYS A 1 190 ? 7.409 4.131 -29.093 1.00 96.81 190 LYS A N 1
ATOM 1491 C CA . LYS A 1 190 ? 6.918 5.519 -29.161 1.00 96.81 190 LYS A CA 1
ATOM 1492 C C . LYS A 1 190 ? 5.473 5.571 -29.673 1.00 96.81 190 LYS A C 1
ATOM 1494 O O . LYS A 1 190 ? 5.183 4.937 -30.692 1.00 96.81 190 LYS A O 1
ATOM 1499 N N . SER A 1 191 ? 4.613 6.397 -29.068 1.00 95.56 191 SER A N 1
ATOM 1500 C CA . SER A 1 191 ? 3.233 6.619 -29.547 1.00 95.56 191 SER A CA 1
ATOM 1501 C C . SER A 1 191 ? 3.185 7.026 -31.017 1.00 95.56 191 SER A C 1
ATOM 1503 O O . SER A 1 191 ? 2.413 6.459 -31.782 1.00 95.56 191 SER A O 1
ATOM 1505 N N . SER A 1 192 ? 4.093 7.906 -31.451 1.00 96.25 192 SER A N 1
ATOM 1506 C CA . SER A 1 192 ? 4.212 8.322 -32.859 1.00 96.25 192 SER A CA 1
ATOM 1507 C C . SER A 1 192 ? 4.335 7.158 -33.857 1.00 96.25 192 SER A C 1
ATOM 1509 O O . SER A 1 192 ? 3.868 7.272 -34.988 1.00 96.25 192 SER A O 1
ATOM 1511 N N . VAL A 1 193 ? 4.937 6.029 -33.463 1.00 97.12 193 VAL A N 1
ATOM 1512 C CA . VAL A 1 193 ? 5.046 4.826 -34.308 1.00 97.12 193 VAL A CA 1
ATOM 1513 C C . VAL A 1 193 ? 3.714 4.077 -34.358 1.00 97.12 193 VAL A C 1
ATOM 1515 O O . VAL A 1 193 ? 3.290 3.652 -35.433 1.00 97.12 193 VAL A O 1
ATOM 1518 N N . VAL A 1 194 ? 3.031 3.957 -33.215 1.00 96.75 194 VAL A N 1
ATOM 1519 C CA . VAL A 1 194 ? 1.698 3.340 -33.111 1.00 96.75 194 VAL A CA 1
ATOM 1520 C C . VAL A 1 194 ? 0.679 4.123 -33.938 1.00 96.75 194 VAL A C 1
ATOM 1522 O O . VAL A 1 194 ? -0.037 3.540 -34.751 1.00 96.75 194 VAL A O 1
ATOM 1525 N N . GLU A 1 195 ? 0.648 5.445 -33.780 1.00 96.12 195 GLU A N 1
ATOM 1526 C CA . GLU A 1 195 ? -0.260 6.338 -34.503 1.00 96.12 195 GLU A CA 1
ATOM 1527 C C . GLU A 1 195 ? -0.029 6.275 -36.013 1.00 96.12 195 GLU A C 1
ATOM 1529 O O . GLU A 1 195 ? -0.987 6.159 -36.781 1.00 96.12 195 GLU A O 1
ATOM 1534 N N . GLN A 1 196 ? 1.238 6.288 -36.444 1.00 96.19 196 GLN A N 1
ATOM 1535 C CA . GLN A 1 196 ? 1.590 6.183 -37.857 1.00 96.19 196 GLN A CA 1
ATOM 1536 C C . GLN A 1 196 ? 1.104 4.855 -38.459 1.00 96.19 196 GLN A C 1
ATOM 1538 O O . GLN A 1 196 ? 0.464 4.855 -39.512 1.00 96.19 196 GLN A O 1
ATOM 1543 N N . ALA A 1 197 ? 1.354 3.728 -37.787 1.00 96.06 197 ALA A N 1
ATOM 1544 C CA . ALA A 1 197 ? 0.951 2.408 -38.271 1.00 96.06 197 ALA A CA 1
ATOM 1545 C C . ALA A 1 197 ? -0.573 2.227 -38.324 1.00 96.06 197 ALA A C 1
ATOM 1547 O O . ALA A 1 197 ? -1.111 1.681 -39.296 1.00 96.06 197 ALA A O 1
ATOM 1548 N N . MET A 1 198 ? -1.275 2.743 -37.314 1.00 95.44 198 MET A N 1
ATOM 1549 C CA . MET A 1 198 ? -2.731 2.712 -37.262 1.00 95.44 198 MET A CA 1
ATOM 1550 C C . MET A 1 198 ? -3.346 3.578 -38.368 1.00 95.44 198 MET A C 1
ATOM 1552 O O . MET A 1 198 ? -4.281 3.147 -39.040 1.00 95.44 198 MET A O 1
ATOM 1556 N N . HIS A 1 199 ? -2.804 4.774 -38.606 1.00 95.81 199 HIS A N 1
ATOM 1557 C CA . HIS A 1 199 ? -3.313 5.684 -39.630 1.00 95.81 199 HIS A CA 1
ATOM 1558 C C . HIS A 1 199 ? -3.035 5.189 -41.059 1.00 95.81 199 HIS A C 1
ATOM 1560 O O . HIS A 1 199 ? -3.912 5.259 -41.918 1.00 95.81 199 HIS A O 1
ATOM 1566 N N . GLU A 1 200 ? -1.823 4.700 -41.339 1.00 95.00 200 GLU A N 1
ATOM 1567 C CA . GLU A 1 200 ? -1.427 4.317 -42.700 1.00 95.00 200 GLU A CA 1
ATOM 1568 C C . GLU A 1 200 ? -1.958 2.943 -43.127 1.00 95.00 200 GLU A C 1
ATOM 1570 O O . GLU A 1 200 ? -2.270 2.753 -44.305 1.00 95.00 200 GLU A O 1
ATOM 1575 N N . GLN A 1 201 ? -2.040 1.974 -42.207 1.00 92.31 201 GLN A N 1
ATOM 1576 C CA . GLN A 1 201 ? -2.376 0.581 -42.543 1.00 92.31 201 GLN A CA 1
ATOM 1577 C C . GLN A 1 201 ? -3.390 -0.080 -41.599 1.00 92.31 201 GLN A C 1
ATOM 1579 O O . GLN A 1 201 ? -3.726 -1.246 -41.806 1.00 92.31 201 GLN A O 1
ATOM 1584 N N . GLY A 1 202 ? -3.897 0.625 -40.582 1.00 92.44 202 GLY A N 1
ATOM 1585 C CA . GLY A 1 202 ? -4.806 0.038 -39.593 1.00 92.44 202 GLY A CA 1
ATOM 1586 C C . GLY A 1 202 ? -4.144 -1.032 -38.723 1.00 92.44 202 GLY A C 1
ATOM 1587 O O . GLY A 1 202 ? -4.831 -1.928 -38.235 1.00 92.44 202 GLY A O 1
ATOM 1588 N N . ILE A 1 203 ? -2.816 -0.979 -38.568 1.00 93.31 203 ILE A N 1
ATOM 1589 C CA . ILE A 1 203 ? -2.057 -1.948 -37.772 1.00 93.31 203 ILE A CA 1
ATOM 1590 C C . ILE A 1 203 ? -1.954 -1.442 -36.334 1.00 93.31 203 ILE A C 1
ATOM 1592 O O . ILE A 1 203 ? -1.467 -0.343 -36.076 1.00 93.31 203 ILE A O 1
ATOM 1596 N N . VAL A 1 204 ? -2.374 -2.282 -35.391 1.00 94.00 204 VAL A N 1
ATOM 1597 C CA . VAL A 1 204 ? -2.368 -1.992 -33.953 1.00 94.00 204 VAL A CA 1
ATOM 1598 C C . VAL A 1 204 ? -1.044 -2.473 -33.348 1.00 94.00 204 VAL A C 1
ATOM 1600 O O . VAL A 1 204 ? -0.926 -3.625 -32.939 1.00 94.00 204 VAL A O 1
ATOM 1603 N N . LEU A 1 205 ? -0.024 -1.607 -33.331 1.00 95.25 205 LEU A N 1
ATOM 1604 C CA . LEU A 1 205 ? 1.326 -1.950 -32.841 1.00 95.25 205 LEU A CA 1
ATOM 1605 C C . LEU A 1 205 ? 1.487 -1.902 -31.312 1.00 95.25 205 LEU A C 1
ATOM 1607 O O . LEU A 1 205 ? 2.520 -2.309 -30.801 1.00 95.25 205 LEU A O 1
ATOM 1611 N N . ASN A 1 206 ? 0.485 -1.458 -30.556 1.00 93.12 206 ASN A N 1
ATOM 1612 C CA . ASN A 1 206 ? 0.463 -1.594 -29.092 1.00 93.12 206 ASN A CA 1
ATOM 1613 C C . ASN A 1 206 ? -0.141 -2.938 -28.628 1.00 93.12 206 ASN A C 1
ATOM 1615 O O . ASN A 1 206 ? -0.455 -3.114 -27.455 1.00 93.12 206 ASN A O 1
ATOM 1619 N N . ALA A 1 207 ? -0.296 -3.904 -29.537 1.00 94.62 207 ALA A N 1
ATOM 1620 C CA . ALA A 1 207 ? -0.695 -5.273 -29.232 1.00 94.62 207 ALA A CA 1
ATOM 1621 C C . ALA A 1 207 ? 0.195 -6.258 -29.998 1.00 94.62 207 ALA A C 1
ATOM 1623 O O . ALA A 1 207 ? 0.496 -6.051 -31.177 1.00 94.62 207 ALA A O 1
ATOM 1624 N N . TYR A 1 208 ? 0.583 -7.360 -29.353 1.00 92.94 208 TYR A N 1
ATOM 1625 C CA . TYR A 1 208 ? 1.532 -8.326 -29.920 1.00 92.94 208 TYR A CA 1
ATOM 1626 C C . TYR A 1 208 ? 1.115 -8.873 -31.302 1.00 92.94 208 TYR A C 1
ATOM 1628 O O . TYR A 1 208 ? 1.961 -9.100 -32.167 1.00 92.94 208 TYR A O 1
ATOM 1636 N N . LEU A 1 209 ? -0.193 -9.031 -31.550 1.00 91.88 209 LEU A N 1
ATOM 1637 C CA . LEU A 1 209 ? -0.733 -9.537 -32.819 1.00 91.88 209 LEU A CA 1
ATOM 1638 C C . LEU A 1 209 ? -0.429 -8.627 -34.017 1.00 91.88 209 LEU A C 1
ATOM 1640 O O . LEU A 1 209 ? -0.340 -9.121 -35.142 1.00 91.88 209 LEU A O 1
ATOM 1644 N N . GLY A 1 210 ? -0.214 -7.326 -33.790 1.00 93.00 210 GLY A N 1
ATOM 1645 C CA . GLY A 1 210 ? 0.165 -6.377 -34.840 1.00 93.00 210 GLY A CA 1
ATOM 1646 C C . GLY A 1 210 ? 1.533 -6.667 -35.465 1.00 93.00 210 GLY A C 1
ATOM 1647 O O . GLY A 1 210 ? 1.821 -6.193 -36.562 1.00 93.00 210 GLY A O 1
ATOM 1648 N N . TYR A 1 211 ? 2.360 -7.482 -34.806 1.00 94.00 211 TYR A N 1
ATOM 1649 C CA . TYR A 1 211 ? 3.704 -7.836 -35.260 1.00 94.00 211 TYR A CA 1
ATOM 1650 C C . TYR A 1 211 ? 3.775 -9.150 -36.031 1.00 94.00 211 TYR A C 1
ATOM 1652 O O . TYR A 1 211 ? 4.852 -9.497 -36.510 1.00 94.00 211 TYR A O 1
ATOM 1660 N N . ASN A 1 212 ? 2.680 -9.902 -36.157 1.00 88.56 212 ASN A N 1
ATOM 1661 C CA . ASN A 1 212 ? 2.719 -11.174 -36.868 1.00 88.56 212 ASN A CA 1
ATOM 1662 C C . ASN A 1 212 ? 3.016 -10.942 -38.360 1.00 88.56 212 ASN A C 1
ATOM 1664 O O . ASN A 1 212 ? 2.142 -10.538 -39.135 1.00 88.56 212 ASN A O 1
ATOM 1668 N N . ALA A 1 213 ? 4.248 -11.262 -38.768 1.00 78.94 213 ALA A N 1
ATOM 1669 C CA . ALA A 1 213 ? 4.756 -11.027 -40.122 1.00 78.94 213 ALA A CA 1
ATOM 1670 C C . ALA A 1 213 ? 3.994 -11.804 -41.213 1.00 78.94 213 ALA A C 1
ATOM 1672 O O . ALA A 1 213 ? 4.130 -11.525 -42.401 1.00 78.94 213 ALA A O 1
ATOM 1673 N N . SER A 1 214 ? 3.180 -12.791 -40.821 1.00 81.62 214 SER A N 1
ATOM 1674 C CA . SER A 1 214 ? 2.332 -13.541 -41.755 1.00 81.62 214 SER A CA 1
ATOM 1675 C C . SER A 1 214 ? 1.148 -12.711 -42.264 1.00 81.62 214 SER A C 1
ATOM 1677 O O . SER A 1 214 ? 0.560 -13.064 -43.285 1.00 81.62 214 SER A O 1
ATOM 1679 N N . TRP A 1 215 ? 0.756 -11.662 -41.533 1.00 80.69 215 TRP A N 1
ATOM 1680 C CA . TRP A 1 215 ? -0.436 -10.850 -41.808 1.00 80.69 215 TRP A CA 1
ATOM 1681 C C . TRP A 1 215 ? -0.096 -9.398 -42.155 1.00 80.69 215 TRP A C 1
ATOM 1683 O O . TRP A 1 215 ? -0.795 -8.788 -42.964 1.00 80.69 215 TRP A O 1
ATOM 1693 N N . HIS A 1 216 ? 0.982 -8.861 -41.579 1.00 84.44 216 HIS A N 1
ATOM 1694 C CA . HIS A 1 216 ? 1.381 -7.459 -41.702 1.00 84.44 216 HIS A CA 1
ATOM 1695 C C . HIS A 1 216 ? 2.896 -7.321 -41.902 1.00 84.44 216 HIS A C 1
ATOM 1697 O O . HIS A 1 216 ? 3.654 -8.223 -41.563 1.00 84.44 216 HIS A O 1
ATOM 1703 N N . ASP A 1 217 ? 3.346 -6.176 -42.421 1.00 87.88 217 ASP A N 1
ATOM 1704 C CA . ASP A 1 217 ? 4.769 -5.817 -42.500 1.00 87.88 217 ASP A CA 1
ATOM 1705 C C . ASP A 1 217 ? 5.068 -4.686 -41.497 1.00 87.88 217 ASP A C 1
ATOM 1707 O O . ASP A 1 217 ? 5.034 -3.508 -41.872 1.00 87.88 217 ASP A O 1
ATOM 1711 N N . PRO A 1 218 ? 5.318 -5.008 -40.210 1.00 89.81 218 PRO A N 1
ATOM 1712 C CA . PRO A 1 218 ? 5.527 -3.994 -39.178 1.00 89.81 218 PRO A CA 1
ATOM 1713 C C . PRO A 1 218 ? 6.830 -3.210 -39.386 1.00 89.81 218 PRO A C 1
ATOM 1715 O O . PRO A 1 218 ? 6.953 -2.093 -38.893 1.00 89.81 218 PRO A O 1
ATOM 1718 N N . THR A 1 219 ? 7.791 -3.757 -40.140 1.00 91.88 219 THR A N 1
ATOM 1719 C CA . THR A 1 219 ? 9.159 -3.223 -40.272 1.00 91.88 219 THR A CA 1
ATOM 1720 C C . THR A 1 219 ? 9.205 -1.810 -40.849 1.00 91.88 219 THR A C 1
ATOM 1722 O O . THR A 1 219 ? 10.092 -1.036 -40.507 1.00 91.88 219 THR A O 1
ATOM 1725 N N . ARG A 1 220 ? 8.202 -1.431 -41.649 1.00 91.75 220 ARG A N 1
ATOM 1726 C CA . ARG A 1 220 ? 8.103 -0.118 -42.309 1.00 91.75 220 ARG A CA 1
ATOM 1727 C C . ARG A 1 220 ? 7.986 1.063 -41.353 1.00 91.75 220 ARG A C 1
ATOM 1729 O O . ARG A 1 220 ? 8.260 2.191 -41.753 1.00 91.75 220 ARG A O 1
ATOM 1736 N N . PHE A 1 221 ? 7.544 0.815 -40.123 1.00 95.62 221 PHE A N 1
ATOM 1737 C CA . PHE A 1 221 ? 7.320 1.860 -39.126 1.00 95.62 221 PHE A CA 1
ATOM 1738 C C . PHE A 1 221 ? 8.492 2.008 -38.150 1.00 95.62 221 PHE A C 1
ATOM 1740 O O . PHE A 1 221 ? 8.529 2.978 -37.393 1.00 95.62 221 PHE A O 1
ATOM 1747 N N . PHE A 1 222 ? 9.461 1.089 -38.187 1.00 97.31 222 PHE A N 1
ATOM 1748 C CA . PHE A 1 222 ? 10.639 1.090 -37.324 1.00 97.31 222 PHE A CA 1
ATOM 1749 C C . PHE A 1 222 ? 11.894 1.493 -38.100 1.00 97.31 222 PHE A C 1
ATOM 1751 O O . PHE A 1 222 ? 11.938 1.434 -39.327 1.00 97.31 222 PHE A O 1
ATOM 1758 N N . SER A 1 223 ? 12.925 1.913 -37.370 1.00 97.50 223 SER A N 1
ATOM 1759 C CA . SER A 1 223 ? 14.266 2.058 -37.930 1.00 97.50 223 SER A CA 1
ATOM 1760 C C . SER A 1 223 ? 14.779 0.689 -38.359 1.00 97.50 223 SER A C 1
ATOM 1762 O O . SER A 1 223 ? 14.462 -0.325 -37.736 1.00 97.50 223 SER A O 1
ATOM 1764 N N . THR A 1 224 ? 15.596 0.637 -39.405 1.00 96.69 224 THR A N 1
ATOM 1765 C CA . THR A 1 224 ? 16.246 -0.628 -39.768 1.00 96.69 224 THR A CA 1
ATOM 1766 C C . THR A 1 224 ? 17.374 -0.948 -38.790 1.00 96.69 224 THR A C 1
ATOM 1768 O O . THR A 1 224 ? 17.965 -0.055 -38.183 1.00 96.69 224 THR A O 1
ATOM 1771 N N . VAL A 1 225 ? 17.735 -2.226 -38.666 1.00 96.00 225 VAL A N 1
ATOM 1772 C CA . VAL A 1 225 ? 18.864 -2.640 -37.816 1.00 96.00 225 VAL A CA 1
ATOM 1773 C C . VAL A 1 225 ? 20.159 -1.885 -38.176 1.00 96.00 225 VAL A C 1
ATOM 1775 O O . VAL A 1 225 ? 20.875 -1.434 -37.288 1.00 96.00 225 VAL A O 1
ATOM 1778 N N . ALA A 1 226 ? 20.424 -1.676 -39.469 1.00 95.31 226 ALA A N 1
ATOM 1779 C CA . ALA A 1 226 ? 21.607 -0.951 -39.939 1.00 95.31 226 ALA A CA 1
ATOM 1780 C C . ALA A 1 226 ? 21.578 0.551 -39.588 1.00 95.31 226 ALA A C 1
ATOM 1782 O O . ALA A 1 226 ? 22.618 1.144 -39.295 1.00 95.31 226 ALA A O 1
ATOM 1783 N N . GLU A 1 227 ? 20.397 1.178 -39.595 1.00 96.56 227 GLU A N 1
ATOM 1784 C CA . GLU A 1 227 ? 20.236 2.567 -39.146 1.00 96.56 227 GLU A CA 1
ATOM 1785 C C . GLU A 1 227 ? 20.538 2.701 -37.655 1.00 96.56 227 GLU A C 1
ATOM 1787 O O . GLU A 1 227 ? 21.264 3.611 -37.261 1.00 96.56 227 GLU A O 1
ATOM 1792 N N . VAL A 1 228 ? 20.035 1.773 -36.833 1.00 97.12 228 VAL A N 1
ATOM 1793 C CA . VAL A 1 228 ? 20.291 1.773 -35.386 1.00 97.12 228 VAL A CA 1
ATOM 1794 C C . VAL A 1 228 ? 21.780 1.598 -35.096 1.00 97.12 228 VAL A C 1
ATOM 1796 O O . VAL A 1 228 ? 22.327 2.327 -34.274 1.00 97.12 228 VAL A O 1
ATOM 1799 N N . GLU A 1 229 ? 22.462 0.689 -35.797 1.00 95.00 229 GLU A N 1
ATOM 1800 C CA . GLU A 1 229 ? 23.916 0.533 -35.678 1.00 95.00 229 GLU A CA 1
ATOM 1801 C C . GLU A 1 229 ? 24.665 1.814 -36.041 1.00 95.00 229 GLU A C 1
ATOM 1803 O O . GLU A 1 229 ? 25.577 2.210 -35.322 1.00 95.00 229 GLU A O 1
ATOM 1808 N N . THR A 1 230 ? 24.254 2.481 -37.121 1.00 95.56 230 THR A N 1
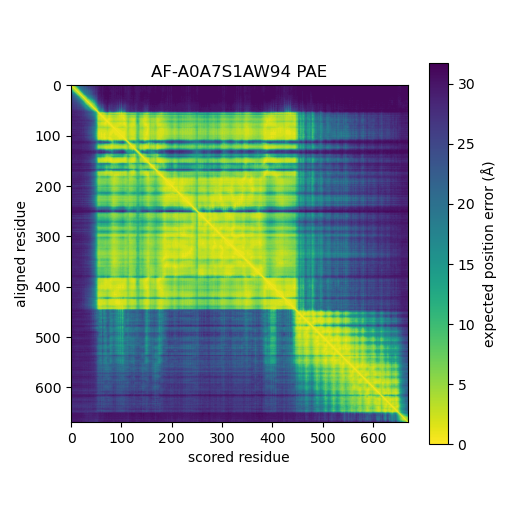ATOM 1809 C CA . THR A 1 230 ? 24.872 3.735 -37.567 1.00 95.56 230 THR A CA 1
ATOM 1810 C C . THR A 1 230 ? 24.713 4.833 -36.518 1.00 95.56 230 THR A C 1
ATOM 1812 O O . THR A 1 230 ? 25.684 5.506 -36.187 1.00 95.56 230 THR A O 1
ATOM 1815 N N . VAL A 1 231 ? 23.514 4.985 -35.949 1.00 96.56 231 VAL A N 1
ATOM 1816 C CA . VAL A 1 231 ? 23.247 5.961 -34.881 1.00 96.56 231 VAL A CA 1
ATOM 1817 C C . VAL A 1 231 ? 24.030 5.624 -33.607 1.00 96.56 231 VAL A C 1
ATOM 1819 O O . VAL A 1 231 ? 24.591 6.513 -32.966 1.00 96.56 231 VAL A O 1
ATOM 1822 N N . ALA A 1 232 ? 24.123 4.342 -33.250 1.00 95.06 232 ALA A N 1
ATOM 1823 C CA . ALA A 1 232 ? 24.840 3.902 -32.058 1.00 95.06 232 ALA A CA 1
ATOM 1824 C C . ALA A 1 232 ? 26.357 4.147 -32.134 1.00 95.06 232 ALA A C 1
ATOM 1826 O O . ALA A 1 232 ? 26.977 4.337 -31.094 1.00 95.06 232 ALA A O 1
ATOM 1827 N N . VAL A 1 233 ? 26.960 4.207 -33.330 1.00 93.69 233 VAL A N 1
ATOM 1828 C CA . VAL A 1 233 ? 28.381 4.589 -33.480 1.00 93.69 233 VAL A CA 1
ATOM 1829 C C . VAL A 1 233 ? 28.652 5.983 -32.907 1.00 93.69 233 VAL A C 1
ATOM 1831 O O . VAL A 1 233 ? 29.721 6.210 -32.342 1.00 93.69 233 VAL A O 1
ATOM 1834 N N . GLU A 1 234 ? 27.702 6.909 -33.042 1.00 93.88 234 GLU A N 1
ATOM 1835 C CA . GLU A 1 234 ? 27.847 8.282 -32.549 1.00 93.88 234 GLU A CA 1
ATOM 1836 C C . GLU A 1 234 ? 27.388 8.431 -31.095 1.00 93.88 234 GLU A C 1
ATOM 1838 O O . GLU A 1 234 ? 28.050 9.107 -30.309 1.00 93.88 234 GLU A O 1
ATOM 1843 N N . LEU A 1 235 ? 26.265 7.801 -30.732 1.00 96.31 235 LEU A N 1
ATOM 1844 C CA . LEU A 1 235 ? 25.611 8.015 -29.435 1.00 96.31 235 LEU A CA 1
ATOM 1845 C C . LEU A 1 235 ? 26.041 7.036 -28.335 1.00 96.31 235 LEU A C 1
ATOM 1847 O O . LEU A 1 235 ? 25.814 7.319 -27.161 1.00 96.31 235 LEU A O 1
ATOM 1851 N N . ALA A 1 236 ? 26.654 5.903 -28.686 1.00 95.44 236 ALA A N 1
ATOM 1852 C CA . ALA A 1 236 ? 27.001 4.843 -27.743 1.00 95.44 236 ALA A CA 1
ATOM 1853 C C . ALA A 1 236 ? 28.482 4.422 -27.840 1.00 95.44 236 ALA A C 1
ATOM 1855 O O . ALA A 1 236 ? 28.795 3.329 -28.328 1.00 95.44 236 ALA A O 1
ATOM 1856 N N . PRO A 1 237 ? 29.429 5.266 -27.381 1.00 94.31 237 PRO A N 1
ATOM 1857 C CA . PRO A 1 237 ? 30.863 4.988 -27.474 1.00 94.31 237 PRO A CA 1
ATOM 1858 C C . PRO A 1 237 ? 31.317 3.778 -26.644 1.00 94.31 237 PRO A C 1
ATOM 1860 O O . PRO A 1 237 ? 32.337 3.172 -26.978 1.00 94.31 237 PRO A O 1
ATOM 1863 N N . SER A 1 238 ? 30.582 3.392 -25.591 1.00 92.75 238 SER A N 1
ATOM 1864 C CA . SER A 1 238 ? 30.862 2.154 -24.845 1.00 92.75 238 SER A CA 1
ATOM 1865 C C . SER A 1 238 ? 30.556 0.905 -25.680 1.00 92.75 238 SER A C 1
ATOM 1867 O O . SER A 1 238 ? 31.097 -0.178 -25.422 1.00 92.75 238 SER A O 1
ATOM 1869 N N . GLY A 1 239 ? 29.722 1.065 -26.707 1.00 91.69 239 GLY A N 1
ATOM 1870 C CA . GLY A 1 239 ? 29.357 0.044 -27.669 1.00 91.69 239 GLY A CA 1
ATOM 1871 C C . GLY A 1 239 ? 28.356 -0.980 -27.140 1.00 91.69 239 GLY A C 1
ATOM 1872 O O . GLY A 1 239 ? 27.821 -0.907 -26.030 1.00 91.69 239 GLY A O 1
ATOM 1873 N N . TRP A 1 240 ? 28.116 -1.972 -27.987 1.00 91.75 240 TRP A N 1
ATOM 1874 C CA . TRP A 1 240 ? 27.189 -3.067 -27.740 1.00 91.75 240 TRP A CA 1
ATOM 1875 C C . TRP A 1 240 ? 27.791 -4.131 -26.829 1.00 91.75 240 TRP A C 1
ATOM 1877 O O . TRP A 1 240 ? 29.011 -4.352 -26.813 1.00 91.75 240 TRP A O 1
ATOM 1887 N N . ASP A 1 241 ? 26.922 -4.832 -26.109 1.00 87.31 241 ASP A N 1
ATOM 1888 C CA . ASP A 1 241 ? 27.267 -6.140 -25.586 1.00 87.31 241 ASP A CA 1
ATOM 1889 C C . ASP A 1 241 ? 27.481 -7.117 -26.748 1.00 87.31 241 ASP A C 1
ATOM 1891 O O . ASP A 1 241 ? 26.724 -7.142 -27.715 1.00 87.31 241 ASP A O 1
ATOM 1895 N N . ASN A 1 242 ? 28.529 -7.929 -26.668 1.00 78.81 242 ASN A N 1
ATOM 1896 C CA . ASN A 1 242 ? 28.871 -8.927 -27.688 1.00 78.81 242 ASN A CA 1
ATOM 1897 C C . ASN A 1 242 ? 28.137 -10.258 -27.454 1.00 78.81 242 ASN A C 1
ATOM 1899 O O . ASN A 1 242 ? 28.726 -11.325 -27.625 1.00 78.81 242 ASN A O 1
ATOM 1903 N N . CYS A 1 243 ? 26.886 -10.186 -26.998 1.00 76.94 243 CYS A N 1
ATOM 1904 C CA . CYS A 1 243 ? 26.073 -11.322 -26.568 1.00 76.94 243 CYS A CA 1
ATOM 1905 C C . CYS A 1 243 ? 26.695 -12.173 -25.444 1.00 76.94 243 CYS A C 1
ATOM 1907 O O . CYS A 1 243 ? 26.214 -13.271 -25.166 1.00 76.94 243 CYS A O 1
ATOM 1909 N N . SER A 1 244 ? 27.764 -11.706 -24.789 1.00 70.31 244 SER A N 1
ATOM 1910 C CA . SER A 1 244 ? 28.472 -12.488 -23.772 1.00 70.31 244 SER A CA 1
ATOM 1911 C C . SER A 1 244 ? 27.929 -12.266 -22.366 1.00 70.31 244 SER A C 1
ATOM 1913 O O . SER A 1 244 ? 27.942 -13.213 -21.580 1.00 70.31 244 SER A O 1
ATOM 1915 N N . LEU A 1 245 ? 27.358 -11.089 -22.065 1.00 64.19 245 LEU A N 1
ATOM 1916 C CA . LEU A 1 245 ? 26.655 -10.864 -20.795 1.00 64.19 245 LEU A CA 1
ATOM 1917 C C . LEU A 1 245 ? 25.457 -11.810 -20.655 1.00 64.19 245 LEU A C 1
ATOM 1919 O O . LEU A 1 245 ? 25.216 -12.333 -19.571 1.00 64.19 245 LEU A O 1
ATOM 1923 N N . LEU A 1 246 ? 24.779 -12.114 -21.764 1.00 64.25 246 LEU A N 1
ATOM 1924 C CA . LEU A 1 246 ? 23.673 -13.076 -21.818 1.00 64.25 246 LEU A CA 1
ATOM 1925 C C . LEU A 1 246 ? 24.101 -14.500 -21.440 1.00 64.25 246 LEU A C 1
ATOM 1927 O O . LEU A 1 246 ? 23.343 -15.219 -20.795 1.00 64.25 246 LEU A O 1
ATOM 1931 N N . ASN A 1 247 ? 25.324 -14.891 -21.807 1.00 63.09 247 ASN A N 1
ATOM 1932 C CA . ASN A 1 247 ? 25.880 -16.212 -21.506 1.00 63.09 247 ASN A CA 1
ATOM 1933 C C . ASN A 1 247 ? 26.477 -16.293 -20.082 1.00 63.09 247 ASN A C 1
ATOM 1935 O O . ASN A 1 247 ? 26.759 -17.386 -19.599 1.00 63.09 247 ASN A O 1
ATOM 1939 N N . ALA A 1 248 ? 26.667 -15.157 -19.396 1.00 55.47 248 ALA A N 1
ATOM 1940 C CA . ALA A 1 248 ? 27.250 -15.076 -18.051 1.00 55.47 248 ALA A CA 1
ATOM 1941 C C . ALA A 1 248 ? 26.208 -15.091 -16.907 1.00 55.47 248 ALA A C 1
ATOM 1943 O O . ALA A 1 248 ? 26.573 -15.200 -15.734 1.00 55.47 248 ALA A O 1
ATOM 1944 N N . MET A 1 249 ? 24.911 -15.005 -17.223 1.00 51.47 249 MET A N 1
ATOM 1945 C CA . MET A 1 249 ? 23.811 -15.029 -16.250 1.00 51.47 249 MET A CA 1
ATOM 1946 C C . MET A 1 249 ? 23.395 -16.481 -15.920 1.00 51.47 249 MET A C 1
ATOM 1948 O O . MET A 1 249 ? 22.458 -17.014 -16.508 1.00 51.47 249 MET A O 1
ATOM 1952 N N . GLY A 1 250 ? 24.106 -17.158 -15.007 1.00 42.88 250 GLY A N 1
ATOM 1953 C CA . GLY A 1 250 ? 23.723 -18.502 -14.507 1.00 42.88 250 GLY A CA 1
ATOM 1954 C C . GLY A 1 250 ? 22.469 -18.497 -13.604 1.00 42.88 250 GLY A C 1
ATOM 1955 O O . GLY A 1 250 ? 22.063 -17.409 -13.185 1.00 42.88 250 GLY A O 1
ATOM 1956 N N . PRO A 1 251 ? 21.868 -19.655 -13.221 1.00 41.75 251 PRO A N 1
ATOM 1957 C CA . PRO A 1 251 ? 22.229 -21.064 -13.458 1.00 41.75 251 PRO A CA 1
ATOM 1958 C C . PRO A 1 251 ? 21.365 -21.732 -14.560 1.00 41.75 251 PRO A C 1
ATOM 1960 O O . PRO A 1 251 ? 20.201 -21.366 -14.722 1.00 41.75 251 PRO A O 1
ATOM 1963 N N . GLU A 1 252 ? 21.950 -22.691 -15.297 1.00 50.31 252 GLU A N 1
ATOM 1964 C CA . GLU A 1 252 ? 21.390 -23.418 -16.466 1.00 50.31 252 GLU A CA 1
ATOM 1965 C C . GLU A 1 252 ? 20.776 -22.483 -17.525 1.00 50.31 252 GLU A C 1
ATOM 1967 O O . GLU A 1 252 ? 19.697 -21.905 -17.377 1.00 50.31 252 GLU A O 1
ATOM 1972 N N . SER A 1 253 ? 21.589 -22.235 -18.548 1.00 68.25 253 SER A N 1
ATOM 1973 C CA . SER A 1 253 ? 21.630 -21.034 -19.377 1.00 68.25 253 SER A CA 1
ATOM 1974 C C . SER A 1 253 ? 20.250 -20.623 -19.896 1.00 68.25 253 SER A C 1
ATOM 1976 O O . SER A 1 253 ? 19.458 -21.430 -20.374 1.00 68.25 253 SER A O 1
ATOM 1978 N N . ALA A 1 254 ? 19.932 -19.330 -19.851 1.00 77.94 254 ALA A N 1
ATOM 1979 C CA . ALA A 1 254 ? 18.661 -18.832 -20.378 1.00 77.94 254 ALA A CA 1
ATOM 1980 C C . ALA A 1 254 ? 18.432 -19.205 -21.865 1.00 77.94 254 ALA A C 1
ATOM 1982 O O . ALA A 1 254 ? 17.287 -19.294 -22.311 1.00 77.94 254 ALA A O 1
ATOM 1983 N N . VAL A 1 255 ? 19.514 -19.508 -22.593 1.00 83.12 255 VAL A N 1
ATOM 1984 C CA . VAL A 1 255 ? 19.517 -20.104 -23.936 1.00 83.12 255 VAL A CA 1
ATOM 1985 C C . VAL A 1 255 ? 19.005 -21.550 -23.926 1.00 83.12 255 VAL A C 1
ATOM 1987 O O . VAL A 1 255 ? 18.147 -21.881 -24.737 1.00 83.12 255 VAL A O 1
ATOM 1990 N N . GLU A 1 256 ? 19.454 -22.407 -23.004 1.00 82.69 256 GLU A N 1
ATOM 1991 C CA . GLU A 1 256 ? 18.905 -23.762 -22.825 1.00 82.69 256 GLU A CA 1
ATOM 1992 C C . GLU A 1 256 ? 17.407 -23.721 -22.529 1.00 82.69 256 GLU A C 1
ATOM 1994 O O . GLU A 1 256 ? 16.648 -24.437 -23.178 1.00 82.69 256 GLU A O 1
ATOM 1999 N N . ARG A 1 257 ? 16.955 -22.845 -21.619 1.00 84.31 257 ARG A N 1
ATOM 2000 C CA . ARG A 1 257 ? 15.515 -22.673 -21.340 1.00 84.31 257 ARG A CA 1
ATOM 2001 C C . ARG A 1 257 ? 14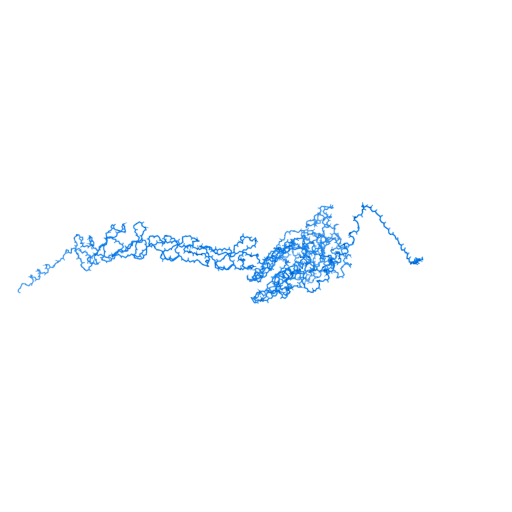.744 -22.188 -22.565 1.00 84.31 257 ARG A C 1
ATOM 2003 O O . ARG A 1 257 ? 13.642 -22.665 -22.825 1.00 84.31 257 ARG A O 1
ATOM 2010 N N . TYR A 1 258 ? 15.326 -21.273 -23.338 1.00 88.44 258 TYR A N 1
ATOM 2011 C CA . TYR A 1 258 ? 14.740 -20.835 -24.600 1.00 88.44 258 TYR A CA 1
ATOM 2012 C C . TYR A 1 258 ? 14.567 -22.008 -25.573 1.00 88.44 258 TYR A C 1
ATOM 2014 O O . TYR A 1 258 ? 13.462 -22.225 -26.070 1.00 88.44 258 TYR A O 1
ATOM 2022 N N . VAL A 1 259 ? 15.623 -22.790 -25.818 1.00 90.12 259 VAL A N 1
ATOM 2023 C CA . VAL A 1 259 ? 15.583 -23.941 -26.735 1.00 90.12 259 VAL A CA 1
ATOM 2024 C C . VAL A 1 259 ? 14.631 -25.021 -26.222 1.00 90.12 259 VAL A C 1
ATOM 2026 O O . VAL A 1 259 ? 13.888 -25.591 -27.014 1.00 90.12 259 VAL A O 1
ATOM 2029 N N . LEU A 1 260 ? 14.598 -25.270 -24.911 1.00 90.50 260 LEU A N 1
ATOM 2030 C CA . LEU A 1 260 ? 13.691 -26.227 -24.278 1.00 90.50 260 LEU A CA 1
ATOM 2031 C C . LEU A 1 260 ? 12.220 -25.889 -24.554 1.00 90.50 260 LEU A C 1
ATOM 2033 O O . LEU A 1 260 ? 11.455 -26.766 -24.948 1.00 90.50 260 LEU A O 1
ATOM 2037 N N . HIS A 1 261 ? 11.837 -24.626 -24.360 1.00 91.94 261 HIS A N 1
ATOM 2038 C CA . HIS A 1 261 ? 10.441 -24.189 -24.463 1.00 91.94 261 HIS A CA 1
ATOM 2039 C C . HIS A 1 261 ? 9.988 -23.909 -25.897 1.00 91.94 261 HIS A C 1
ATOM 2041 O O . HIS A 1 261 ? 8.821 -24.108 -26.227 1.00 91.94 261 HIS A O 1
ATOM 2047 N N . THR A 1 262 ? 10.892 -23.445 -26.761 1.00 93.31 262 THR A N 1
ATOM 2048 C CA . THR A 1 262 ? 10.557 -23.067 -28.147 1.00 93.31 262 THR A CA 1
ATOM 2049 C C . THR A 1 262 ? 10.880 -24.156 -29.167 1.00 93.31 262 THR A C 1
ATOM 2051 O O . THR A 1 262 ? 10.247 -24.231 -30.218 1.00 93.31 262 THR A O 1
ATOM 2054 N N . GLY A 1 263 ? 11.874 -25.002 -28.891 1.00 93.44 263 GLY A N 1
ATOM 2055 C CA . GLY A 1 263 ? 12.465 -25.913 -29.870 1.00 93.44 263 GLY A CA 1
ATOM 2056 C C . GLY A 1 263 ? 13.333 -25.226 -30.936 1.00 93.44 263 GLY A C 1
ATOM 2057 O O . GLY A 1 263 ? 13.799 -25.906 -31.849 1.00 93.44 263 GLY A O 1
ATOM 2058 N N . ASP A 1 264 ? 13.566 -23.909 -30.857 1.00 93.12 264 ASP A N 1
ATOM 2059 C CA . ASP A 1 264 ? 14.372 -23.155 -31.829 1.00 93.12 264 ASP A CA 1
ATOM 2060 C C . ASP A 1 264 ? 15.874 -23.306 -31.549 1.00 93.12 264 ASP A C 1
ATOM 2062 O O . ASP A 1 264 ? 16.535 -22.413 -31.016 1.00 93.12 264 ASP A O 1
ATOM 2066 N N . SER A 1 265 ? 16.426 -24.459 -31.932 1.00 90.69 265 SER A N 1
ATOM 2067 C CA . SER A 1 265 ? 17.861 -24.741 -31.815 1.00 90.69 265 SER A CA 1
ATOM 2068 C C . SER A 1 265 ? 18.735 -23.838 -32.687 1.00 90.69 265 SER A C 1
ATOM 2070 O O . SER A 1 265 ? 19.929 -23.730 -32.436 1.00 90.69 265 SER A O 1
ATOM 2072 N N . ASP A 1 266 ? 18.170 -23.184 -33.705 1.00 91.94 266 ASP A N 1
ATOM 2073 C CA . ASP A 1 266 ? 18.916 -22.337 -34.643 1.00 91.94 266 ASP A CA 1
ATOM 2074 C C . ASP A 1 266 ? 19.346 -20.992 -34.021 1.00 91.94 266 ASP A C 1
ATOM 2076 O O . ASP A 1 266 ? 20.249 -20.335 -34.553 1.00 91.94 266 ASP A O 1
ATOM 2080 N N . LEU A 1 267 ? 18.716 -20.573 -32.912 1.00 88.31 267 LEU A N 1
ATOM 2081 C CA . LEU A 1 267 ? 19.157 -19.429 -32.101 1.00 88.31 267 LEU A CA 1
ATOM 2082 C C . LEU A 1 267 ? 20.327 -19.791 -31.169 1.00 88.31 267 LEU A C 1
ATOM 2084 O O . LEU A 1 267 ? 20.903 -18.904 -30.545 1.00 88.31 267 LEU A O 1
ATOM 2088 N N . ALA A 1 268 ? 20.688 -21.068 -31.054 1.00 88.06 268 ALA A N 1
ATOM 2089 C CA . ALA A 1 268 ? 21.750 -21.527 -30.172 1.00 88.06 268 ALA A CA 1
ATOM 2090 C C . ALA A 1 268 ? 22.937 -22.098 -30.957 1.00 88.06 268 ALA A C 1
ATOM 2092 O O . ALA A 1 268 ? 22.800 -22.636 -32.057 1.00 88.06 268 ALA A O 1
ATOM 2093 N N . GLU A 1 269 ? 24.123 -22.002 -30.370 1.00 87.75 269 GLU A N 1
ATOM 2094 C CA . GLU A 1 269 ? 25.317 -22.711 -30.811 1.00 87.75 269 GLU A CA 1
ATOM 2095 C C . GLU A 1 269 ? 25.992 -23.403 -29.626 1.00 87.75 269 GLU A C 1
ATOM 2097 O O . GLU A 1 269 ? 26.019 -22.878 -28.514 1.00 87.75 269 GLU A O 1
ATOM 2102 N N . ASP A 1 270 ? 26.512 -24.607 -29.855 1.00 85.19 270 ASP A N 1
ATOM 2103 C CA . ASP A 1 270 ? 27.265 -25.348 -28.845 1.00 85.19 270 ASP A CA 1
ATOM 2104 C C . ASP A 1 270 ? 28.703 -24.821 -28.796 1.00 85.19 270 ASP A C 1
ATOM 2106 O O . ASP A 1 270 ? 29.449 -24.903 -29.780 1.00 85.19 270 ASP A O 1
ATOM 2110 N N . VAL A 1 271 ? 29.086 -24.282 -27.639 1.00 83.44 271 VAL A N 1
ATOM 2111 C CA . VAL A 1 271 ? 30.445 -23.834 -27.349 1.00 83.44 271 VAL A CA 1
ATOM 2112 C C . VAL A 1 271 ? 30.980 -24.644 -26.172 1.00 83.44 271 VAL A C 1
ATOM 2114 O O . VAL A 1 271 ? 30.729 -24.338 -25.011 1.00 83.44 271 VAL A O 1
ATOM 2117 N N . ASN A 1 272 ? 31.770 -25.677 -26.475 1.00 83.75 272 ASN A N 1
ATOM 2118 C CA . ASN A 1 272 ? 32.392 -26.573 -25.489 1.00 83.75 272 ASN A CA 1
ATOM 2119 C C . ASN A 1 272 ? 31.392 -27.294 -24.559 1.00 83.75 272 ASN A C 1
ATOM 2121 O O . ASN A 1 272 ? 31.710 -27.540 -23.395 1.00 83.75 272 ASN A O 1
ATOM 2125 N N . GLY A 1 273 ? 30.218 -27.672 -25.069 1.00 79.25 273 GLY A N 1
ATOM 2126 C CA . GLY A 1 273 ? 29.188 -28.399 -24.324 1.00 79.25 273 GLY A CA 1
ATOM 2127 C C . GLY A 1 273 ? 28.188 -27.510 -23.583 1.00 79.25 273 GLY A C 1
ATOM 2128 O O . GLY A 1 273 ? 27.357 -28.044 -22.853 1.00 79.25 273 GLY A O 1
ATOM 2129 N N . THR A 1 274 ? 28.248 -26.190 -23.779 1.00 80.19 274 THR A N 1
ATOM 2130 C CA . THR A 1 274 ? 27.277 -25.221 -23.254 1.00 80.19 274 THR A CA 1
ATOM 2131 C C . THR A 1 274 ? 26.592 -24.515 -24.419 1.00 80.19 274 THR A C 1
ATOM 2133 O O . THR A 1 274 ? 27.265 -24.073 -25.354 1.00 80.19 274 THR A O 1
ATOM 2136 N N . LEU A 1 275 ? 25.262 -24.379 -24.373 1.00 81.75 275 LEU A N 1
ATOM 2137 C CA . LEU A 1 275 ? 24.534 -23.633 -25.401 1.00 81.75 275 LEU A CA 1
ATOM 2138 C C . LEU A 1 275 ? 24.675 -22.127 -25.182 1.00 81.75 275 LEU A C 1
ATOM 2140 O O . LEU A 1 275 ? 24.304 -21.590 -24.140 1.00 81.75 275 LEU A O 1
ATOM 2144 N N . HIS A 1 276 ? 25.197 -21.443 -26.192 1.00 83.69 276 HIS A N 1
ATOM 2145 C CA . HIS A 1 276 ? 25.315 -19.991 -26.243 1.00 83.69 276 HIS A CA 1
ATOM 2146 C C . HIS A 1 276 ? 24.348 -19.424 -27.282 1.00 83.69 276 HIS A C 1
ATOM 2148 O O . HIS A 1 276 ? 24.021 -20.086 -28.267 1.00 83.69 276 HIS A O 1
ATOM 2154 N N . ALA A 1 277 ? 23.890 -18.188 -27.081 1.00 83.94 277 ALA A N 1
ATOM 2155 C CA . ALA A 1 277 ? 23.058 -17.517 -28.072 1.00 83.94 277 ALA A CA 1
ATOM 2156 C C . ALA A 1 277 ? 23.876 -17.183 -29.327 1.00 83.94 277 ALA A C 1
ATOM 2158 O O . ALA A 1 277 ? 24.942 -16.572 -29.245 1.00 83.94 277 ALA A O 1
ATOM 2159 N N . LYS A 1 278 ? 23.346 -17.538 -30.495 1.00 87.44 278 LYS A N 1
ATOM 2160 C CA . LYS A 1 278 ? 23.940 -17.232 -31.792 1.00 87.44 278 LYS A CA 1
ATOM 2161 C C . LYS A 1 278 ? 23.545 -15.825 -32.238 1.00 87.44 278 LYS A C 1
ATOM 2163 O O . LYS A 1 278 ? 22.360 -15.526 -32.401 1.00 87.44 278 LYS A O 1
ATOM 2168 N N . CYS A 1 279 ? 24.542 -14.983 -32.498 1.00 87.50 279 CYS A N 1
ATOM 2169 C CA . CYS A 1 279 ? 24.347 -13.588 -32.898 1.00 87.50 279 CYS A CA 1
ATOM 2170 C C . CYS A 1 279 ? 24.827 -13.304 -34.328 1.00 87.50 279 CYS A C 1
ATOM 2172 O O . CYS A 1 279 ? 25.864 -13.800 -34.767 1.00 87.50 279 CYS A O 1
ATOM 2174 N N . ASP A 1 280 ? 24.080 -12.465 -35.047 1.00 90.00 280 ASP A N 1
ATOM 2175 C CA . ASP A 1 280 ? 24.517 -11.808 -36.280 1.00 90.00 280 ASP A CA 1
ATOM 2176 C C . ASP A 1 280 ? 25.130 -10.447 -35.916 1.00 90.00 280 ASP A C 1
ATOM 2178 O O . ASP A 1 280 ? 24.430 -9.463 -35.649 1.00 90.00 280 ASP A O 1
ATOM 2182 N N . GLY A 1 281 ? 26.460 -10.421 -35.798 1.00 89.38 281 GLY A N 1
ATOM 2183 C CA . GLY A 1 281 ? 27.179 -9.306 -35.187 1.00 89.38 281 GLY A CA 1
ATOM 2184 C C . GLY A 1 281 ? 26.845 -9.202 -33.698 1.00 89.38 281 GLY A C 1
ATOM 2185 O O . GLY A 1 281 ? 27.332 -9.996 -32.899 1.00 89.38 281 GLY A O 1
ATOM 2186 N N . VAL A 1 282 ? 26.013 -8.224 -33.338 1.00 89.62 282 VAL A N 1
ATOM 2187 C CA . VAL A 1 282 ? 25.553 -7.962 -31.957 1.00 89.62 282 VAL A CA 1
ATOM 2188 C C . VAL A 1 282 ? 24.065 -8.272 -31.760 1.00 89.62 282 VAL A C 1
ATOM 2190 O O . VAL A 1 282 ? 23.517 -8.025 -30.689 1.00 89.62 282 VAL A O 1
ATOM 2193 N N . TRP A 1 283 ? 23.398 -8.781 -32.803 1.00 93.06 283 TRP A N 1
ATOM 2194 C CA . TRP A 1 283 ? 21.949 -8.953 -32.834 1.00 93.06 283 TRP A CA 1
ATOM 2195 C C . TRP A 1 283 ? 21.545 -10.418 -32.785 1.00 93.06 283 TRP A C 1
ATOM 2197 O O . TRP A 1 283 ? 22.007 -11.236 -33.579 1.00 93.06 283 TRP A O 1
ATOM 2207 N N . MET A 1 284 ? 20.588 -10.731 -31.922 1.00 91.75 284 MET A N 1
ATOM 2208 C CA . MET A 1 284 ? 19.901 -12.017 -31.911 1.00 91.75 284 MET A CA 1
ATOM 2209 C C . MET A 1 284 ? 18.635 -11.931 -32.743 1.00 91.75 284 MET A C 1
ATOM 2211 O O . MET A 1 284 ? 17.727 -11.156 -32.436 1.00 91.75 284 MET A O 1
ATOM 2215 N N . LEU A 1 285 ? 18.574 -12.729 -33.805 1.00 93.94 285 LEU A N 1
ATOM 2216 C CA . LEU A 1 285 ? 17.473 -12.689 -34.758 1.00 93.94 285 LEU A CA 1
ATOM 2217 C C . LEU A 1 285 ? 16.444 -13.771 -34.426 1.00 93.94 285 LEU A C 1
ATOM 2219 O O . LEU A 1 285 ? 16.753 -14.969 -34.437 1.00 93.94 285 LEU A O 1
ATOM 2223 N N . SER A 1 286 ? 15.204 -13.347 -34.184 1.00 93.62 286 SER A N 1
ATOM 2224 C CA . SER A 1 286 ? 14.062 -14.254 -34.038 1.00 93.62 286 SER A CA 1
ATOM 2225 C C . SER A 1 286 ? 13.845 -15.105 -35.296 1.00 93.62 286 SER A C 1
ATOM 2227 O O . SER A 1 286 ? 14.187 -14.705 -36.416 1.00 93.62 286 SER A O 1
ATOM 2229 N N . ALA A 1 287 ? 13.212 -16.269 -35.129 1.00 92.88 287 ALA A N 1
ATOM 2230 C CA . ALA A 1 287 ? 12.923 -17.196 -36.224 1.00 92.88 287 ALA A CA 1
ATOM 2231 C C . ALA A 1 287 ? 12.179 -16.538 -37.407 1.00 92.88 287 ALA A C 1
ATOM 2233 O O . ALA A 1 287 ? 12.421 -16.889 -38.561 1.00 92.88 287 ALA A O 1
ATOM 2234 N N . ALA A 1 288 ? 11.320 -15.546 -37.145 1.00 92.94 288 ALA A N 1
ATOM 2235 C CA . ALA A 1 288 ? 10.513 -14.882 -38.169 1.00 92.94 288 ALA A CA 1
ATOM 2236 C C . ALA A 1 288 ? 11.314 -13.967 -39.117 1.00 92.94 288 ALA A C 1
ATOM 2238 O O . ALA A 1 288 ? 10.842 -13.700 -40.221 1.00 92.94 288 ALA A O 1
ATOM 2239 N N . CYS A 1 289 ? 12.510 -13.498 -38.732 1.00 93.19 289 CYS A N 1
ATOM 2240 C CA . CYS A 1 289 ? 13.315 -12.592 -39.564 1.00 93.19 289 CYS A CA 1
ATOM 2241 C C . CYS A 1 289 ? 14.765 -13.047 -39.798 1.00 93.19 289 CYS A C 1
ATOM 2243 O O . CYS A 1 289 ? 15.484 -12.420 -40.572 1.00 93.19 289 CYS A O 1
ATOM 2245 N N . ARG A 1 290 ? 15.197 -14.175 -39.219 1.00 90.69 290 ARG A N 1
ATOM 2246 C CA . ARG A 1 290 ? 16.567 -14.712 -39.355 1.00 90.69 290 ARG A CA 1
ATOM 2247 C C . ARG A 1 290 ? 17.027 -14.926 -40.805 1.00 90.69 290 ARG A C 1
ATOM 2249 O O . ARG A 1 290 ? 18.217 -14.835 -41.084 1.00 90.69 290 ARG A O 1
ATOM 2256 N N . GLY A 1 291 ? 16.104 -15.180 -41.737 1.00 88.56 291 GLY A N 1
ATOM 2257 C CA . GLY A 1 291 ? 16.415 -15.320 -43.167 1.00 88.56 291 GLY A CA 1
ATOM 2258 C C . GLY A 1 291 ? 16.739 -14.003 -43.888 1.00 88.56 291 GLY A C 1
ATOM 2259 O O . GLY A 1 291 ? 17.343 -14.028 -44.958 1.00 88.56 291 GLY A O 1
ATOM 2260 N N . ASN A 1 292 ? 16.348 -12.857 -43.325 1.00 90.81 292 ASN A N 1
ATOM 2261 C CA . ASN A 1 292 ? 16.640 -11.534 -43.863 1.00 90.81 292 ASN A CA 1
ATOM 2262 C C . ASN A 1 292 ? 16.689 -10.498 -42.731 1.00 90.81 292 ASN A C 1
ATOM 2264 O O . ASN A 1 292 ? 15.663 -10.008 -42.264 1.00 90.81 292 ASN A O 1
ATOM 2268 N N . ARG A 1 293 ? 17.899 -10.099 -42.337 1.00 91.50 293 ARG A N 1
ATOM 2269 C CA . ARG A 1 293 ? 18.121 -9.124 -41.261 1.00 91.50 293 ARG A CA 1
ATOM 2270 C C . ARG A 1 293 ? 17.394 -7.792 -41.477 1.00 91.50 293 ARG A C 1
ATOM 2272 O O . ARG A 1 293 ? 16.947 -7.170 -40.518 1.00 91.50 293 ARG A O 1
ATOM 2279 N N . SER A 1 294 ? 17.246 -7.351 -42.727 1.00 89.62 294 SER A N 1
ATOM 2280 C CA . SER A 1 294 ? 16.555 -6.096 -43.049 1.00 89.62 294 SER A CA 1
ATOM 2281 C C . SER A 1 294 ? 15.047 -6.150 -42.800 1.00 89.62 294 SER A C 1
ATOM 2283 O O . SER A 1 294 ? 14.421 -5.099 -42.757 1.00 89.62 294 SER A O 1
ATOM 2285 N N . SER A 1 295 ? 14.464 -7.340 -42.622 1.00 91.00 295 SER A N 1
ATOM 2286 C CA . SER A 1 295 ? 13.062 -7.505 -42.229 1.00 91.00 295 SER A CA 1
ATOM 2287 C C . SER A 1 295 ? 12.878 -7.704 -40.722 1.00 91.00 295 SER A C 1
ATOM 2289 O O . SER A 1 295 ? 11.842 -8.214 -40.310 1.00 91.00 295 SER A O 1
ATOM 2291 N N . CYS A 1 296 ? 13.866 -7.355 -39.896 1.00 96.19 296 CYS A N 1
ATOM 2292 C CA . CYS A 1 296 ? 13.728 -7.386 -38.444 1.00 96.19 296 CYS A CA 1
ATOM 2293 C C . CYS A 1 296 ? 13.365 -6.003 -37.881 1.00 96.19 296 CYS A C 1
ATOM 2295 O O . CYS A 1 296 ? 13.965 -4.992 -38.244 1.00 96.19 296 CYS A O 1
ATOM 2297 N N . VAL A 1 297 ? 12.437 -5.983 -36.930 1.00 97.50 297 VAL A N 1
ATOM 2298 C CA . VAL A 1 297 ? 12.147 -4.869 -36.031 1.00 97.50 297 VAL A CA 1
ATOM 2299 C C . VAL A 1 297 ? 13.212 -4.848 -34.929 1.00 97.50 297 VAL A C 1
ATOM 2301 O O . VAL A 1 297 ? 13.342 -5.836 -34.200 1.00 97.50 297 VAL A O 1
ATOM 2304 N N . PRO A 1 298 ? 13.986 -3.76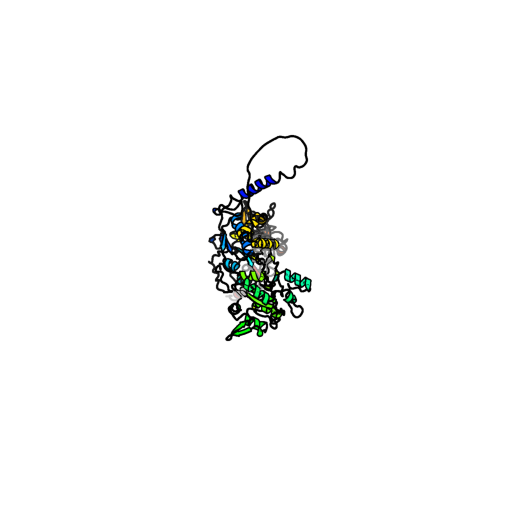3 -34.785 1.00 97.69 298 PRO A N 1
ATOM 2305 C CA . PRO A 1 298 ? 14.986 -3.656 -33.733 1.00 97.69 298 PRO A CA 1
ATOM 2306 C C . PRO A 1 298 ? 14.334 -3.520 -32.352 1.00 97.69 298 PRO A C 1
ATOM 2308 O O . PRO A 1 298 ? 13.519 -2.627 -32.109 1.00 97.69 298 PRO A O 1
ATOM 2311 N N . PHE A 1 299 ? 14.753 -4.390 -31.441 1.00 97.44 299 PHE A N 1
ATOM 2312 C CA . PHE A 1 299 ? 14.544 -4.287 -30.007 1.00 97.44 299 PHE A CA 1
ATOM 2313 C C . PHE A 1 299 ? 15.889 -3.977 -29.343 1.00 97.44 299 PHE A C 1
ATOM 2315 O O . PHE A 1 299 ? 16.835 -4.760 -29.455 1.00 97.44 299 PHE A O 1
ATOM 2322 N N . VAL A 1 300 ? 15.985 -2.832 -28.672 1.00 96.62 300 VAL A N 1
ATOM 2323 C CA . VAL A 1 300 ? 17.228 -2.359 -28.049 1.00 96.62 300 VAL A CA 1
ATOM 2324 C C . VAL A 1 300 ? 17.033 -2.282 -26.543 1.00 96.62 300 VAL A C 1
ATOM 2326 O O . VAL A 1 300 ? 16.098 -1.643 -26.074 1.00 96.62 300 VAL A O 1
ATOM 2329 N N . THR A 1 301 ? 17.926 -2.906 -25.783 1.00 93.69 301 THR A N 1
ATOM 2330 C CA . THR A 1 301 ? 17.899 -2.911 -24.312 1.00 93.69 301 THR A CA 1
ATOM 2331 C C . THR A 1 301 ? 19.278 -2.584 -23.728 1.00 93.69 301 THR A C 1
ATOM 2333 O O . THR A 1 301 ? 20.232 -2.322 -24.463 1.00 93.69 301 THR A O 1
ATOM 2336 N N . THR A 1 302 ? 19.399 -2.601 -22.406 1.00 91.06 302 THR A N 1
ATOM 2337 C CA . THR A 1 302 ? 20.665 -2.519 -21.671 1.00 91.06 302 THR A CA 1
ATOM 2338 C C . THR A 1 302 ? 20.679 -3.566 -20.563 1.00 91.06 302 THR A C 1
ATOM 2340 O O . THR A 1 302 ? 19.630 -4.101 -20.208 1.00 91.06 302 THR A O 1
ATOM 2343 N N . ALA A 1 303 ? 21.866 -3.927 -20.069 1.00 82.75 303 ALA A N 1
ATOM 2344 C CA . ALA A 1 303 ? 22.047 -4.974 -19.054 1.00 82.75 303 ALA A CA 1
ATOM 2345 C C . ALA A 1 303 ? 21.314 -6.300 -19.371 1.00 82.75 303 ALA A C 1
ATOM 2347 O O . ALA A 1 303 ? 20.988 -7.073 -18.474 1.00 82.75 303 ALA A O 1
ATOM 2348 N N . SER A 1 304 ? 21.063 -6.575 -20.658 1.00 81.38 304 SER A N 1
ATOM 2349 C CA . SER A 1 304 ? 20.293 -7.733 -21.122 1.00 81.38 304 SER A CA 1
ATOM 2350 C C . SER A 1 304 ? 18.851 -7.832 -20.596 1.00 81.38 304 SER A C 1
ATOM 2352 O O . SER A 1 304 ? 18.262 -8.917 -20.634 1.00 81.38 304 SER A O 1
ATOM 2354 N N . TRP A 1 305 ? 18.247 -6.726 -20.151 1.00 85.12 305 TRP A N 1
ATOM 2355 C CA . TRP A 1 305 ? 16.890 -6.730 -19.606 1.00 85.12 305 TRP A CA 1
ATOM 2356 C C . TRP A 1 305 ? 15.850 -7.219 -20.613 1.00 85.12 305 TRP A C 1
ATOM 2358 O O . TRP A 1 305 ? 15.823 -6.780 -21.765 1.00 85.12 305 TRP A O 1
ATOM 2368 N N . SER A 1 306 ? 14.983 -8.127 -20.151 1.00 87.00 306 SER A N 1
ATOM 2369 C CA . SER A 1 306 ? 13.873 -8.733 -20.906 1.00 87.00 306 SER A CA 1
ATOM 2370 C C . SER A 1 306 ? 14.264 -9.454 -22.203 1.00 87.00 306 SER A C 1
ATOM 2372 O O . SER A 1 306 ? 13.406 -9.905 -22.957 1.00 87.00 306 SER A O 1
ATOM 2374 N N . THR A 1 307 ? 15.557 -9.642 -22.462 1.00 88.50 307 THR A N 1
ATOM 2375 C CA . THR A 1 307 ? 16.055 -10.196 -23.723 1.00 88.50 307 THR A CA 1
ATOM 2376 C C . THR A 1 307 ? 15.456 -11.569 -24.054 1.00 88.50 307 THR A C 1
ATOM 2378 O O . THR A 1 307 ? 14.909 -11.768 -25.139 1.00 88.50 307 THR A O 1
ATOM 2381 N N . PHE A 1 308 ? 15.510 -12.518 -23.115 1.00 85.94 308 PHE A N 1
ATOM 2382 C CA . PHE A 1 308 ? 14.985 -13.869 -23.340 1.00 85.94 308 PHE A CA 1
ATOM 2383 C C . PHE A 1 308 ? 13.460 -13.923 -23.334 1.00 85.94 308 PHE A C 1
ATOM 2385 O O . PHE A 1 308 ? 12.883 -14.668 -24.123 1.00 85.94 308 PHE A O 1
ATOM 2392 N N . ALA A 1 309 ? 12.809 -13.105 -22.505 1.00 90.06 309 ALA A N 1
ATOM 2393 C CA . ALA A 1 309 ? 11.358 -12.980 -22.523 1.00 90.06 309 ALA A CA 1
ATOM 2394 C C . ALA A 1 309 ? 10.876 -12.471 -23.889 1.00 90.06 309 ALA A C 1
ATOM 2396 O O . ALA A 1 309 ? 10.015 -13.086 -24.513 1.00 90.06 309 ALA A O 1
ATOM 2397 N N . MET A 1 310 ? 11.506 -11.420 -24.420 1.00 92.81 310 MET A N 1
ATOM 2398 C CA . MET A 1 310 ? 11.187 -10.883 -25.740 1.00 92.81 310 MET A CA 1
ATOM 2399 C C . MET A 1 310 ? 11.463 -11.893 -26.859 1.00 92.81 310 MET A C 1
ATOM 2401 O O . MET A 1 310 ? 10.650 -12.028 -27.768 1.00 92.81 310 MET A O 1
ATOM 2405 N N . LEU A 1 311 ? 12.564 -12.647 -26.806 1.00 92.19 311 LEU A N 1
ATOM 2406 C CA . LEU A 1 311 ? 12.834 -13.694 -27.797 1.00 92.19 311 LEU A CA 1
ATOM 2407 C C . LEU A 1 311 ? 11.784 -14.816 -27.770 1.00 92.19 311 LEU A C 1
ATOM 2409 O O . LEU A 1 311 ? 11.360 -15.267 -28.836 1.00 92.19 311 LEU A O 1
ATOM 2413 N N . GLN A 1 312 ? 11.352 -15.266 -26.585 1.00 93.88 312 GLN A N 1
ATOM 2414 C CA . GLN A 1 312 ? 10.283 -16.266 -26.465 1.00 93.88 312 GLN A CA 1
ATOM 2415 C C . GLN A 1 312 ? 8.960 -15.714 -27.004 1.00 93.88 312 GLN A C 1
ATOM 2417 O O . GLN A 1 312 ? 8.344 -16.344 -27.864 1.00 93.88 312 GLN A O 1
ATOM 2422 N N . LYS A 1 313 ? 8.564 -14.502 -26.590 1.00 94.88 313 LYS A N 1
ATOM 2423 C CA . LYS A 1 313 ? 7.389 -13.796 -27.130 1.00 94.88 313 LYS A CA 1
ATOM 2424 C C . LYS A 1 313 ? 7.459 -13.700 -28.659 1.00 94.88 313 LYS A C 1
ATOM 2426 O O . LYS A 1 313 ? 6.505 -14.055 -29.350 1.00 94.88 313 LYS A O 1
ATOM 2431 N N . ALA A 1 314 ? 8.607 -13.307 -29.210 1.00 94.81 314 ALA A N 1
ATOM 2432 C CA . ALA A 1 314 ? 8.800 -13.207 -30.653 1.00 94.81 314 ALA A CA 1
ATOM 2433 C C . ALA A 1 314 ? 8.640 -14.556 -31.370 1.00 94.81 314 ALA A C 1
ATOM 2435 O O . ALA A 1 314 ? 8.061 -14.603 -32.455 1.00 94.81 314 ALA A O 1
ATOM 2436 N N . PHE A 1 315 ? 9.097 -15.652 -30.762 1.00 94.25 315 PHE A N 1
ATOM 2437 C CA . PHE A 1 315 ? 8.908 -16.997 -31.297 1.00 94.25 315 PHE A CA 1
ATOM 2438 C C . PHE A 1 315 ? 7.429 -17.411 -31.306 1.00 94.25 315 PHE A C 1
ATOM 2440 O O . PHE A 1 315 ? 6.881 -17.703 -32.372 1.00 94.25 315 PHE A O 1
ATOM 2447 N N . PHE A 1 316 ? 6.760 -17.382 -30.147 1.00 94.75 316 PHE A N 1
ATOM 2448 C CA . PHE A 1 316 ? 5.372 -17.843 -30.011 1.00 94.75 316 PHE A CA 1
ATOM 2449 C C . PHE A 1 316 ? 4.389 -17.019 -30.850 1.00 94.75 316 PHE A C 1
ATOM 2451 O O . PHE A 1 316 ? 3.458 -17.574 -31.436 1.00 94.75 316 PHE A O 1
ATOM 2458 N N . TYR A 1 317 ? 4.631 -15.713 -30.979 1.00 94.12 317 TYR A N 1
ATOM 2459 C CA . TYR A 1 317 ? 3.757 -14.802 -31.720 1.00 94.12 317 TYR A CA 1
ATOM 2460 C C . TYR A 1 317 ? 4.246 -14.466 -33.134 1.00 94.12 317 TYR A C 1
ATOM 2462 O O . TYR A 1 317 ? 3.643 -13.631 -33.811 1.00 94.12 317 TYR A O 1
ATOM 2470 N N . LYS A 1 318 ? 5.306 -15.132 -33.617 1.00 93.25 318 LYS A N 1
ATOM 2471 C CA . LYS A 1 318 ? 5.887 -14.934 -34.960 1.00 93.25 318 LYS A CA 1
ATOM 2472 C C . LYS A 1 318 ? 6.250 -13.472 -35.251 1.00 93.25 318 LYS A C 1
ATOM 2474 O O . LYS A 1 318 ? 6.028 -12.971 -36.357 1.00 93.25 318 LYS A O 1
ATOM 2479 N N . MET A 1 319 ? 6.793 -12.784 -34.252 1.00 95.25 319 MET A N 1
ATOM 2480 C CA . MET A 1 319 ? 7.217 -11.393 -34.380 1.00 95.25 319 MET A CA 1
ATOM 2481 C C . MET A 1 319 ? 8.607 -11.345 -35.027 1.00 95.25 319 MET A C 1
ATOM 2483 O O . MET A 1 319 ? 9.516 -12.024 -34.545 1.00 95.25 319 MET A O 1
ATOM 2487 N N . PRO A 1 320 ? 8.820 -10.543 -36.083 1.00 95.69 320 PRO A N 1
ATOM 2488 C CA . PRO A 1 320 ? 10.106 -10.432 -36.753 1.00 95.69 320 PRO A CA 1
ATOM 2489 C C . PRO A 1 320 ? 11.018 -9.475 -35.979 1.00 95.69 320 PRO A C 1
ATOM 2491 O O . PRO A 1 320 ? 11.224 -8.350 -36.405 1.00 95.69 320 PRO A O 1
ATOM 2494 N N . VAL A 1 321 ? 11.533 -9.880 -34.820 1.00 96.12 321 VAL A N 1
ATOM 2495 C CA . VAL A 1 321 ? 12.332 -9.019 -33.924 1.00 96.12 321 VAL A CA 1
ATOM 2496 C C . VAL A 1 321 ? 13.818 -9.383 -33.965 1.00 96.12 321 VAL A C 1
ATOM 2498 O O . VAL A 1 321 ? 14.170 -10.564 -34.033 1.00 96.12 321 VAL A O 1
ATOM 2501 N N . ALA A 1 322 ? 14.684 -8.370 -33.905 1.00 95.88 322 ALA A N 1
ATOM 2502 C CA . ALA A 1 322 ? 16.118 -8.500 -33.654 1.00 95.88 322 ALA A CA 1
ATOM 2503 C C . ALA A 1 322 ? 16.465 -7.823 -32.325 1.00 95.88 322 ALA A C 1
ATOM 2505 O O . ALA A 1 322 ? 16.198 -6.637 -32.170 1.00 95.88 322 ALA A O 1
ATOM 2506 N N . VAL A 1 323 ? 17.063 -8.552 -31.384 1.00 94.56 323 VAL A N 1
ATOM 2507 C CA . VAL A 1 323 ? 17.387 -8.051 -30.038 1.00 94.56 323 VAL A CA 1
ATOM 2508 C C . VAL A 1 323 ? 18.876 -7.733 -29.925 1.00 94.56 323 VAL A C 1
ATOM 2510 O O . VAL A 1 323 ? 19.698 -8.578 -30.274 1.00 94.56 323 VAL A O 1
ATOM 2513 N N . ALA A 1 324 ? 19.225 -6.556 -29.403 1.00 93.38 324 ALA A N 1
ATOM 2514 C CA . ALA A 1 324 ? 20.594 -6.205 -29.018 1.00 93.38 324 ALA A CA 1
ATOM 2515 C C . ALA A 1 324 ? 20.624 -5.416 -27.701 1.00 93.38 324 ALA A C 1
ATOM 2517 O O . ALA A 1 324 ? 19.676 -4.702 -27.366 1.00 93.38 324 ALA A O 1
ATOM 2518 N N . SER A 1 325 ? 21.728 -5.538 -26.958 1.00 92.06 325 SER A N 1
ATOM 2519 C CA . SER A 1 325 ? 21.939 -4.837 -25.687 1.00 92.06 325 SER A CA 1
ATOM 2520 C C . SER A 1 325 ? 23.108 -3.866 -25.791 1.00 92.06 325 SER A C 1
ATOM 2522 O O . SER A 1 325 ? 24.183 -4.228 -26.266 1.00 92.06 325 SER A O 1
ATOM 2524 N N . LEU A 1 326 ? 22.928 -2.648 -25.294 1.00 93.25 326 LEU A N 1
ATOM 2525 C CA . LEU A 1 326 ? 24.012 -1.696 -25.066 1.00 93.25 326 LEU A CA 1
ATOM 2526 C C . LEU A 1 326 ? 24.633 -1.926 -23.684 1.00 93.25 326 LEU A C 1
ATOM 2528 O O . LEU A 1 326 ? 23.995 -2.486 -22.791 1.00 93.25 326 LEU A O 1
ATOM 2532 N N . LYS A 1 327 ? 25.902 -1.536 -23.520 1.00 90.94 327 LYS A N 1
ATOM 2533 C CA . LYS A 1 327 ? 26.635 -1.713 -22.252 1.00 90.94 327 LYS A CA 1
ATOM 2534 C C . LYS A 1 327 ? 26.335 -0.634 -21.221 1.00 90.94 327 LYS A C 1
ATOM 2536 O O . LYS A 1 327 ? 26.468 -0.879 -20.026 1.00 90.94 327 LYS A O 1
ATOM 2541 N N . ASN A 1 328 ? 25.998 0.567 -21.679 1.00 92.31 328 ASN A N 1
ATOM 2542 C CA . ASN A 1 328 ? 25.802 1.731 -20.829 1.00 92.31 328 ASN A CA 1
ATOM 2543 C C . ASN A 1 328 ? 24.325 2.148 -20.827 1.00 92.31 328 ASN A C 1
ATOM 2545 O O . ASN A 1 328 ? 23.696 2.245 -21.879 1.00 92.31 328 ASN A O 1
ATOM 2549 N N . TYR A 1 329 ? 23.782 2.395 -19.635 1.00 91.31 329 TYR A N 1
ATOM 2550 C CA . TYR A 1 329 ? 22.388 2.788 -19.426 1.00 91.31 329 TYR A CA 1
ATOM 2551 C C . TYR A 1 329 ? 22.034 4.128 -20.095 1.00 91.31 329 TYR A C 1
ATOM 2553 O O . TYR A 1 329 ? 21.040 4.216 -20.811 1.00 91.31 329 TYR A O 1
ATOM 2561 N N . ASN A 1 330 ? 22.876 5.152 -19.936 1.00 93.31 330 ASN A N 1
ATOM 2562 C CA . ASN A 1 330 ? 22.614 6.482 -20.494 1.00 93.31 330 ASN A CA 1
ATOM 2563 C C . ASN A 1 330 ? 22.727 6.486 -22.023 1.00 93.31 330 ASN A C 1
ATOM 2565 O O . ASN A 1 330 ? 21.910 7.092 -22.707 1.00 93.31 330 ASN A O 1
ATOM 2569 N N . GLU A 1 331 ? 23.704 5.766 -22.576 1.00 96.25 331 GLU A N 1
ATOM 2570 C CA . GLU A 1 331 ? 23.856 5.636 -24.033 1.00 96.25 331 GLU A CA 1
ATOM 2571 C C . GLU A 1 331 ? 22.659 4.914 -24.669 1.00 96.25 331 GLU A C 1
ATOM 2573 O O . GLU A 1 331 ? 22.213 5.269 -25.760 1.00 96.25 331 GLU A O 1
ATOM 2578 N N . TRP A 1 332 ? 22.097 3.922 -23.972 1.00 95.94 332 TRP A N 1
ATOM 2579 C CA . TRP A 1 332 ? 20.877 3.251 -24.408 1.00 95.94 332 TRP A CA 1
ATOM 2580 C C . TRP A 1 332 ? 19.674 4.183 -24.470 1.00 95.94 332 TRP A C 1
ATOM 2582 O O . TRP A 1 332 ? 18.960 4.166 -25.476 1.00 95.94 332 TRP A O 1
ATOM 2592 N N . ILE A 1 333 ? 19.495 5.032 -23.455 1.00 95.19 333 ILE A N 1
ATOM 2593 C CA . ILE A 1 333 ? 18.469 6.075 -23.479 1.00 95.19 333 ILE A CA 1
ATOM 2594 C C . ILE A 1 333 ? 18.633 6.922 -24.745 1.00 95.19 333 ILE A C 1
ATOM 2596 O O . ILE A 1 333 ? 17.690 7.028 -25.525 1.00 95.19 333 ILE A O 1
ATOM 2600 N N . GLU A 1 334 ? 19.827 7.447 -25.022 1.00 96.81 334 GLU A N 1
ATOM 2601 C CA . GLU A 1 334 ? 20.065 8.291 -26.202 1.00 96.81 334 GLU A CA 1
ATOM 2602 C C . GLU A 1 334 ? 19.746 7.578 -27.528 1.00 96.81 334 GLU A C 1
ATOM 2604 O O . GLU A 1 334 ? 19.069 8.141 -28.396 1.00 96.81 334 GLU A O 1
ATOM 2609 N N . VAL A 1 335 ? 20.136 6.308 -27.676 1.00 97.50 335 VAL A N 1
ATOM 2610 C CA . VAL A 1 335 ? 19.842 5.520 -28.886 1.00 97.50 335 VAL A CA 1
ATOM 2611 C C . VAL A 1 335 ? 18.339 5.287 -29.062 1.00 97.50 335 VAL A C 1
ATOM 2613 O O . VAL A 1 335 ? 17.813 5.507 -30.159 1.00 97.50 335 VAL A O 1
ATOM 2616 N N . VAL A 1 336 ? 17.619 4.895 -28.006 1.00 97.12 336 VAL A N 1
ATOM 2617 C CA . VAL A 1 336 ? 16.155 4.704 -28.052 1.00 97.12 336 VAL A CA 1
ATOM 2618 C C . VAL A 1 336 ? 15.452 6.016 -28.412 1.00 97.12 336 VAL A C 1
ATOM 2620 O O . VAL A 1 336 ? 14.494 6.037 -29.191 1.00 97.12 336 VAL A O 1
ATOM 2623 N N . ARG A 1 337 ? 15.947 7.153 -27.917 1.00 96.06 337 ARG A N 1
ATOM 2624 C CA . ARG A 1 337 ? 15.399 8.476 -28.248 1.00 96.06 337 ARG A CA 1
ATOM 2625 C C . ARG A 1 337 ? 15.635 8.869 -29.697 1.00 96.06 337 ARG A C 1
ATOM 2627 O O . ARG A 1 337 ? 14.712 9.392 -30.323 1.00 96.06 337 ARG A O 1
ATOM 2634 N N . ALA A 1 338 ? 16.802 8.562 -30.251 1.00 97.38 338 ALA A N 1
ATOM 2635 C CA . ALA A 1 338 ? 17.164 8.911 -31.621 1.00 97.38 338 ALA A CA 1
ATOM 2636 C C . ALA A 1 338 ? 16.525 8.007 -32.695 1.00 97.38 338 ALA A C 1
ATOM 2638 O O . ALA A 1 338 ? 16.410 8.415 -33.848 1.00 97.38 338 ALA A O 1
ATOM 2639 N N . THR A 1 339 ? 16.078 6.799 -32.339 1.00 97.81 339 THR A N 1
ATOM 2640 C CA . THR A 1 339 ? 15.642 5.775 -33.311 1.00 97.81 339 THR A CA 1
ATOM 2641 C C . THR A 1 339 ? 14.202 5.306 -33.087 1.00 97.81 339 THR A C 1
ATOM 2643 O O . THR A 1 339 ? 13.613 5.535 -32.034 1.00 97.81 339 THR A O 1
ATOM 2646 N N . LYS A 1 340 ? 13.569 4.681 -34.086 1.00 97.69 340 LYS A N 1
ATOM 2647 C CA . LYS A 1 340 ? 12.246 4.052 -33.927 1.00 97.69 340 LYS A CA 1
ATOM 2648 C C . LYS A 1 340 ? 12.447 2.569 -33.618 1.00 97.69 340 LYS A C 1
ATOM 2650 O O . LYS A 1 340 ? 12.492 1.753 -34.533 1.00 97.69 340 LYS A O 1
ATOM 2655 N N . VAL A 1 341 ? 12.608 2.240 -32.340 1.00 97.81 341 VAL A N 1
ATOM 2656 C CA . VAL A 1 341 ? 12.879 0.878 -31.849 1.00 97.81 341 VAL A CA 1
ATOM 2657 C C . VAL A 1 341 ? 11.833 0.457 -30.825 1.00 97.81 341 VAL A C 1
ATOM 2659 O O . VAL A 1 341 ? 11.140 1.299 -30.248 1.00 97.81 341 VAL A O 1
ATOM 2662 N N . VAL A 1 342 ? 11.737 -0.847 -30.594 1.00 97.81 342 VAL A N 1
ATOM 2663 C CA . VAL A 1 342 ? 11.076 -1.399 -29.411 1.00 97.81 342 VAL A CA 1
ATOM 2664 C C . VAL A 1 342 ? 12.109 -1.475 -28.280 1.00 97.81 342 VAL A C 1
ATOM 2666 O O . VAL A 1 342 ? 13.290 -1.704 -28.534 1.00 97.81 342 VAL A O 1
ATOM 2669 N N . THR A 1 343 ? 11.699 -1.264 -27.034 1.00 96.75 343 THR A N 1
ATOM 2670 C CA . THR A 1 343 ? 12.605 -1.301 -25.877 1.00 96.75 343 THR A CA 1
ATOM 2671 C C . THR A 1 343 ? 11.921 -1.903 -24.657 1.00 96.75 343 THR A C 1
ATOM 2673 O O . THR A 1 343 ? 10.694 -1.884 -24.557 1.00 96.75 343 THR A O 1
ATOM 2676 N N . TYR A 1 344 ? 12.704 -2.425 -23.717 1.00 92.75 344 TYR A N 1
ATOM 2677 C CA . TYR A 1 344 ? 12.212 -2.690 -22.368 1.00 92.75 344 TYR A CA 1
ATOM 2678 C C . TYR A 1 344 ? 12.113 -1.382 -21.581 1.00 92.75 344 TYR A C 1
ATOM 2680 O O . TYR A 1 344 ? 13.014 -0.551 -21.693 1.00 92.75 344 TYR A O 1
ATOM 2688 N N . TRP A 1 345 ? 11.036 -1.176 -20.825 1.00 90.69 345 TRP A N 1
ATOM 2689 C CA . TRP A 1 345 ? 10.861 0.030 -20.020 1.00 90.69 345 TRP A CA 1
ATOM 2690 C C . TRP A 1 345 ? 9.832 -0.123 -18.898 1.00 90.69 345 TRP A C 1
ATOM 2692 O O . TRP A 1 345 ? 9.126 -1.130 -18.834 1.00 90.69 345 TRP A O 1
ATOM 2702 N N . TRP A 1 346 ? 9.732 0.901 -18.047 1.00 87.75 346 TRP A N 1
ATOM 2703 C CA . TRP A 1 346 ? 8.718 1.034 -17.006 1.00 87.75 346 TRP A CA 1
ATOM 2704 C C . TRP A 1 346 ? 8.148 2.457 -16.928 1.00 87.75 346 TRP A C 1
ATOM 2706 O O . TRP A 1 346 ? 8.768 3.438 -17.338 1.00 87.75 346 TRP A O 1
ATOM 2716 N N . LEU A 1 347 ? 6.938 2.573 -16.392 1.00 87.12 347 LEU A N 1
ATOM 2717 C CA . LEU A 1 347 ? 6.263 3.823 -16.074 1.00 87.12 347 LEU A CA 1
ATOM 2718 C C . LEU A 1 347 ? 5.800 3.794 -14.610 1.00 87.12 347 LEU A C 1
ATOM 2720 O O . LEU A 1 347 ? 5.335 2.744 -14.157 1.00 87.12 347 LEU A O 1
ATOM 2724 N N . PRO A 1 348 ? 5.842 4.939 -13.906 1.00 89.38 348 PRO A N 1
ATOM 2725 C CA . PRO A 1 348 ? 6.283 6.251 -14.394 1.00 89.38 348 PRO A CA 1
ATOM 2726 C C . PRO A 1 348 ? 7.816 6.440 -14.333 1.00 89.38 348 PRO A C 1
ATOM 2728 O O . PRO A 1 348 ? 8.466 6.005 -13.396 1.00 89.38 348 PRO A O 1
ATOM 2731 N N . ASP A 1 349 ? 8.403 7.108 -15.334 1.00 89.06 349 ASP A N 1
ATOM 2732 C CA . ASP A 1 349 ? 9.838 7.457 -15.378 1.00 89.06 349 ASP A CA 1
ATOM 2733 C C . ASP A 1 349 ? 10.068 8.709 -16.249 1.00 89.06 349 ASP A C 1
ATOM 2735 O O . ASP A 1 349 ? 9.263 8.992 -17.137 1.00 89.06 349 ASP A O 1
ATOM 2739 N N . ASN A 1 350 ? 11.145 9.473 -16.024 1.00 89.25 350 ASN A N 1
ATOM 2740 C CA . ASN A 1 350 ? 11.441 10.705 -16.764 1.00 89.25 350 ASN A CA 1
ATOM 2741 C C . ASN A 1 350 ? 12.172 10.494 -18.110 1.00 89.25 350 ASN A C 1
ATOM 2743 O O . ASN A 1 350 ? 12.077 11.360 -18.983 1.00 89.25 350 ASN A O 1
ATOM 2747 N N . ASN A 1 351 ? 12.873 9.377 -18.338 1.00 91.44 351 ASN A N 1
ATOM 2748 C CA . ASN A 1 351 ? 13.795 9.243 -19.475 1.00 91.44 351 ASN A CA 1
ATOM 2749 C C . ASN A 1 351 ? 13.083 9.200 -20.834 1.00 91.44 351 ASN A C 1
ATOM 2751 O O . ASN A 1 351 ? 13.653 9.652 -21.838 1.00 91.44 351 ASN A O 1
ATOM 2755 N N . PHE A 1 352 ? 11.815 8.778 -20.872 1.00 92.69 352 PHE A N 1
ATOM 2756 C CA . PHE A 1 352 ? 10.980 8.772 -22.083 1.00 92.69 352 PHE A CA 1
ATOM 2757 C C . PHE A 1 352 ? 9.597 9.432 -21.904 1.00 92.69 352 PHE A C 1
ATOM 2759 O O . PHE A 1 352 ? 8.738 9.280 -22.769 1.00 92.69 352 PHE A O 1
ATOM 2766 N N . VAL A 1 353 ? 9.373 10.190 -20.822 1.00 90.56 353 VAL A N 1
ATOM 2767 C CA . VAL A 1 353 ? 8.054 10.772 -20.480 1.00 90.56 353 VAL A CA 1
ATOM 2768 C C . VAL A 1 353 ? 7.451 11.678 -21.568 1.00 90.56 353 VAL A C 1
ATOM 2770 O O . VAL A 1 353 ? 6.246 11.699 -21.776 1.00 90.56 353 VAL A O 1
ATOM 2773 N N . ASP A 1 354 ? 8.285 12.407 -22.302 1.00 91.38 354 ASP A N 1
ATOM 2774 C CA . ASP A 1 354 ? 7.930 13.305 -23.412 1.00 91.38 354 ASP A CA 1
ATOM 2775 C C . ASP A 1 354 ? 7.755 12.585 -24.758 1.00 91.38 354 ASP A C 1
ATOM 2777 O O . ASP A 1 354 ? 7.330 13.203 -25.731 1.00 91.38 354 ASP A O 1
ATOM 2781 N N . LEU A 1 355 ? 8.093 11.294 -24.831 1.00 92.31 355 LEU A N 1
ATOM 2782 C CA . LEU A 1 355 ? 7.884 10.463 -26.021 1.00 92.31 355 LEU A CA 1
ATOM 2783 C C . LEU A 1 355 ? 6.556 9.706 -25.993 1.00 92.31 355 LEU A C 1
ATOM 2785 O O . LEU A 1 355 ? 6.259 9.018 -26.971 1.00 92.31 355 LEU A O 1
ATOM 2789 N N . ASP A 1 356 ? 5.809 9.817 -24.888 1.00 89.75 356 ASP A N 1
ATOM 2790 C CA . ASP A 1 356 ? 4.531 9.140 -24.659 1.00 89.75 356 ASP A CA 1
ATOM 2791 C C . ASP A 1 356 ? 4.603 7.657 -25.061 1.00 89.75 356 ASP A C 1
ATOM 2793 O O . ASP A 1 356 ? 3.984 7.189 -26.018 1.00 89.75 356 ASP A O 1
ATOM 2797 N N . MET A 1 357 ? 5.491 6.923 -24.390 1.00 92.81 357 MET A N 1
ATOM 2798 C CA . MET A 1 357 ? 5.746 5.521 -24.708 1.00 92.81 357 MET A CA 1
ATOM 2799 C C . MET A 1 357 ? 4.485 4.681 -24.473 1.00 92.81 357 MET A C 1
ATOM 2801 O O . MET A 1 357 ? 3.891 4.711 -23.399 1.00 92.81 357 MET A O 1
ATOM 2805 N N . GLN A 1 358 ? 4.110 3.884 -25.469 1.00 93.56 358 GLN A N 1
ATOM 2806 C CA . GLN A 1 358 ? 2.982 2.960 -25.428 1.00 93.56 358 GLN A CA 1
ATOM 2807 C C . GLN A 1 358 ? 3.493 1.547 -25.146 1.00 93.56 358 GLN A C 1
ATOM 2809 O O . GLN A 1 358 ? 4.466 1.106 -25.761 1.00 93.56 358 GLN A O 1
ATOM 2814 N N . GLN A 1 359 ? 2.844 0.834 -24.226 1.00 93.81 359 GLN A N 1
ATOM 2815 C CA . GLN A 1 359 ? 3.167 -0.564 -23.943 1.00 93.81 359 GLN A CA 1
ATOM 2816 C C . GLN A 1 359 ? 2.622 -1.465 -25.057 1.00 93.81 359 GLN A C 1
ATOM 2818 O O . GLN A 1 359 ? 1.502 -1.271 -25.533 1.00 93.81 359 GLN A O 1
ATOM 2823 N N . ILE A 1 360 ? 3.396 -2.472 -25.456 1.00 95.00 360 ILE A N 1
ATOM 2824 C CA . ILE A 1 360 ? 2.902 -3.590 -26.258 1.00 95.00 360 ILE A CA 1
ATOM 2825 C C . ILE A 1 360 ? 2.237 -4.570 -25.305 1.00 95.00 360 ILE A C 1
ATOM 2827 O O . ILE A 1 360 ? 2.915 -5.174 -24.481 1.00 95.00 360 ILE A O 1
ATOM 2831 N N . LEU A 1 361 ? 0.928 -4.745 -25.446 1.00 93.88 361 LEU A N 1
ATOM 2832 C CA . LEU A 1 361 ? 0.172 -5.690 -24.636 1.00 93.88 361 LEU A CA 1
ATOM 2833 C C . LEU A 1 361 ? 0.375 -7.114 -25.161 1.00 93.88 361 LEU A C 1
ATOM 2835 O O . LEU A 1 361 ? 0.083 -7.381 -26.334 1.00 93.88 361 LEU A O 1
ATOM 2839 N N . PHE A 1 362 ? 0.849 -8.009 -24.293 1.00 94.12 362 PHE A N 1
ATOM 2840 C CA . PHE A 1 362 ? 0.883 -9.460 -24.502 1.00 94.12 362 PHE A CA 1
ATOM 2841 C C . PHE A 1 362 ? -0.318 -10.162 -23.836 1.00 94.12 362 PHE A C 1
ATOM 2843 O O . PHE A 1 362 ? -1.208 -9.513 -23.283 1.00 94.12 362 PHE A O 1
ATOM 2850 N N . GLU A 1 363 ? -0.394 -11.494 -23.934 1.00 93.69 363 GLU A N 1
ATOM 2851 C CA . GLU A 1 363 ? -1.362 -12.274 -23.148 1.00 93.69 363 GLU A CA 1
ATOM 2852 C C . GLU A 1 363 ? -1.174 -12.022 -21.647 1.00 93.69 363 GLU A C 1
ATOM 2854 O O . GLU A 1 363 ? -0.068 -11.743 -21.196 1.00 93.69 363 GLU A O 1
ATOM 2859 N N . THR A 1 364 ? -2.252 -12.116 -20.870 1.00 91.00 364 THR A N 1
ATOM 2860 C CA . THR A 1 364 ? -2.220 -11.878 -19.420 1.00 91.00 364 THR A CA 1
ATOM 2861 C C . THR A 1 364 ? -1.184 -12.759 -18.727 1.00 91.00 364 THR A C 1
ATOM 2863 O O . THR A 1 364 ? -1.072 -13.933 -19.073 1.00 91.00 364 THR A O 1
ATOM 2866 N N . TYR A 1 365 ? -0.467 -12.192 -17.753 1.00 90.06 365 TYR A N 1
ATOM 2867 C CA . TYR A 1 365 ? 0.536 -12.887 -16.941 1.00 90.06 365 TYR A CA 1
ATOM 2868 C C . TYR A 1 365 ? 0.026 -14.236 -16.410 1.00 90.06 365 TYR A C 1
ATOM 2870 O O . TYR A 1 365 ? -1.084 -14.318 -15.880 1.00 90.06 365 TYR A O 1
ATOM 2878 N N . ASP A 1 366 ? 0.861 -15.267 -16.547 1.00 90.56 366 ASP A N 1
ATOM 2879 C CA . ASP A 1 366 ? 0.625 -16.623 -16.047 1.00 90.56 366 ASP A CA 1
ATOM 2880 C C . ASP A 1 366 ? 1.806 -17.031 -15.156 1.00 90.56 366 ASP A C 1
ATOM 2882 O O . ASP A 1 366 ? 2.923 -17.226 -15.640 1.00 90.56 366 ASP A O 1
ATOM 2886 N N . ALA A 1 367 ? 1.568 -17.117 -13.847 1.00 86.19 367 ALA A N 1
ATOM 2887 C CA . ALA A 1 367 ? 2.618 -17.385 -12.868 1.00 86.19 367 ALA A CA 1
ATOM 2888 C C . ALA A 1 367 ? 3.236 -18.786 -13.025 1.00 86.19 367 ALA A C 1
ATOM 2890 O O . ALA A 1 367 ? 4.451 -18.927 -12.880 1.00 86.19 367 ALA A O 1
ATOM 2891 N N . ASP A 1 368 ? 2.434 -19.795 -13.385 1.00 88.38 368 ASP A N 1
ATOM 2892 C CA . ASP A 1 368 ? 2.898 -21.181 -13.519 1.00 88.38 368 ASP A CA 1
ATOM 2893 C C . ASP A 1 368 ? 3.877 -21.314 -14.696 1.00 88.38 368 ASP A C 1
ATOM 2895 O O . ASP A 1 368 ? 4.874 -22.038 -14.619 1.00 88.38 368 ASP A O 1
ATOM 2899 N N . GLU A 1 369 ? 3.628 -20.582 -15.788 1.00 90.62 369 GLU A N 1
ATOM 2900 C CA . GLU A 1 369 ? 4.544 -20.527 -16.930 1.00 90.62 369 GLU A CA 1
ATOM 2901 C C . GLU A 1 369 ? 5.858 -19.814 -16.576 1.00 90.62 369 GLU A C 1
ATOM 2903 O O . GLU A 1 369 ? 6.949 -20.312 -16.880 1.00 90.62 369 GLU A O 1
ATOM 2908 N N . TRP A 1 370 ? 5.781 -18.669 -15.896 1.00 86.62 370 TRP A N 1
ATOM 2909 C CA . TRP A 1 370 ? 6.967 -17.894 -15.532 1.00 86.62 370 TRP A CA 1
ATOM 2910 C C . TRP A 1 370 ? 7.866 -18.624 -14.530 1.00 86.62 370 TRP A C 1
ATOM 2912 O O . TRP A 1 370 ? 9.093 -18.550 -14.657 1.00 86.62 370 TRP A O 1
ATOM 2922 N N . ASP A 1 371 ? 7.290 -19.388 -13.598 1.00 84.00 371 ASP A N 1
ATOM 2923 C CA . ASP A 1 371 ? 8.040 -20.175 -12.613 1.00 84.00 371 ASP A CA 1
ATOM 2924 C C . ASP A 1 371 ? 8.888 -21.286 -13.252 1.00 84.00 371 ASP A C 1
ATOM 2926 O O . ASP A 1 371 ? 9.966 -21.613 -12.748 1.00 84.00 371 ASP A O 1
ATOM 2930 N N . ILE A 1 372 ? 8.469 -21.816 -14.405 1.00 85.94 372 ILE A N 1
ATOM 2931 C CA . ILE A 1 372 ? 9.256 -22.784 -15.189 1.00 85.94 372 ILE A CA 1
ATOM 2932 C C . ILE A 1 372 ? 10.121 -22.122 -16.279 1.00 85.94 372 ILE A C 1
ATOM 2934 O O . ILE A 1 372 ? 10.755 -22.811 -17.087 1.00 85.94 372 ILE A O 1
ATOM 2938 N N . GLY A 1 373 ? 10.172 -20.788 -16.326 1.00 84.81 373 GLY A N 1
ATOM 2939 C CA . GLY A 1 373 ? 10.959 -20.015 -17.290 1.00 84.81 373 GLY A CA 1
ATOM 2940 C C . GLY A 1 373 ? 10.354 -19.910 -18.697 1.00 84.81 373 GLY A C 1
ATOM 2941 O O . GLY A 1 373 ? 11.093 -19.649 -19.655 1.00 84.81 373 GLY A O 1
ATOM 2942 N N . LEU A 1 374 ? 9.043 -20.136 -18.832 1.00 90.19 374 LEU A N 1
ATOM 2943 C CA . LEU A 1 374 ? 8.265 -19.913 -20.050 1.00 90.19 374 LEU A CA 1
ATOM 2944 C C . LEU A 1 374 ? 7.670 -18.494 -20.018 1.00 90.19 374 LEU A C 1
ATOM 2946 O O . LEU A 1 374 ? 6.731 -18.203 -19.292 1.00 90.19 374 LEU A O 1
ATOM 2950 N N . PHE A 1 375 ? 8.212 -17.593 -20.833 1.00 90.69 375 PHE A N 1
ATOM 2951 C CA . PHE A 1 375 ? 7.963 -16.147 -20.765 1.00 90.69 375 PHE A CA 1
ATOM 2952 C C . PHE A 1 375 ? 7.089 -15.626 -21.914 1.00 90.69 375 PHE A C 1
ATOM 2954 O O . PHE A 1 375 ? 7.333 -14.543 -22.449 1.00 90.69 375 PHE A O 1
ATOM 2961 N N . ARG A 1 376 ? 6.102 -16.411 -22.366 1.00 91.50 376 ARG A N 1
ATOM 2962 C CA . ARG A 1 376 ? 5.242 -16.028 -23.504 1.00 91.50 376 ARG A CA 1
ATOM 2963 C C . ARG A 1 376 ? 4.124 -15.050 -23.124 1.00 91.50 376 ARG A C 1
ATOM 2965 O O . ARG A 1 376 ? 3.592 -14.374 -24.003 1.00 91.50 376 ARG A O 1
ATOM 2972 N N . THR A 1 377 ? 3.757 -14.972 -21.852 1.00 91.94 377 THR A N 1
ATOM 2973 C CA . THR A 1 377 ? 2.760 -14.032 -21.319 1.00 91.94 377 THR A CA 1
ATOM 2974 C C . THR A 1 377 ? 3.414 -12.720 -20.875 1.00 91.94 377 THR A C 1
ATOM 2976 O O . THR A 1 377 ? 4.640 -12.573 -20.899 1.00 91.94 377 THR A O 1
ATOM 2979 N N . GLU A 1 378 ? 2.606 -11.712 -20.552 1.00 85.56 378 GLU A N 1
ATOM 2980 C CA . GLU A 1 378 ? 3.082 -10.437 -20.017 1.00 85.56 378 GLU A CA 1
ATOM 2981 C C . GLU A 1 378 ? 3.808 -10.630 -18.684 1.00 85.56 378 GLU A C 1
ATOM 2983 O O . GLU A 1 378 ? 3.563 -11.614 -17.998 1.00 85.56 378 GLU A O 1
ATOM 2988 N N . HIS A 1 379 ? 4.700 -9.705 -18.323 1.00 80.69 379 HIS A N 1
ATOM 2989 C CA . HIS A 1 379 ? 5.249 -9.675 -16.966 1.00 80.69 379 HIS A CA 1
ATOM 2990 C C . HIS A 1 379 ? 4.134 -9.434 -15.934 1.00 80.69 379 HIS A C 1
ATOM 2992 O O . HIS A 1 379 ? 3.088 -8.862 -16.257 1.00 80.69 379 HIS A O 1
ATOM 2998 N N . GLU A 1 380 ? 4.356 -9.852 -14.686 1.00 77.25 380 GLU A N 1
ATOM 2999 C CA . GLU A 1 380 ? 3.447 -9.544 -13.585 1.00 77.25 380 GLU A CA 1
ATOM 3000 C C . GLU A 1 380 ? 3.192 -8.034 -13.512 1.00 77.25 380 GLU A C 1
ATOM 3002 O O . GLU A 1 380 ? 4.126 -7.225 -13.523 1.00 77.25 380 GLU A O 1
ATOM 3007 N N . ARG A 1 381 ? 1.912 -7.656 -13.441 1.00 72.62 381 ARG A N 1
ATOM 3008 C CA . ARG A 1 381 ? 1.512 -6.271 -13.208 1.00 72.62 381 ARG A CA 1
ATOM 3009 C C . ARG A 1 381 ? 1.603 -5.996 -11.710 1.00 72.62 381 ARG A C 1
ATOM 3011 O O . ARG A 1 381 ? 0.737 -6.437 -10.963 1.00 72.62 381 ARG A O 1
ATOM 3018 N N . GLY A 1 382 ? 2.642 -5.283 -11.292 1.00 70.38 382 GLY A N 1
ATOM 3019 C CA . GLY A 1 382 ? 2.788 -4.823 -9.913 1.00 70.38 382 GLY A CA 1
ATOM 3020 C C . GLY A 1 382 ? 2.212 -3.424 -9.737 1.00 70.38 382 GLY A C 1
ATOM 3021 O O . GLY A 1 382 ? 2.550 -2.528 -10.512 1.00 70.38 382 GLY A O 1
ATOM 3022 N N . ASP A 1 383 ? 1.381 -3.231 -8.714 1.00 77.81 383 ASP A N 1
ATOM 3023 C CA . ASP A 1 383 ? 1.019 -1.896 -8.235 1.00 77.81 383 ASP A CA 1
ATOM 3024 C C . ASP A 1 383 ? 2.195 -1.295 -7.450 1.00 77.81 383 ASP A C 1
ATOM 3026 O O . ASP A 1 383 ? 2.910 -2.006 -6.728 1.00 77.81 383 ASP A O 1
ATOM 3030 N N . LEU A 1 384 ? 2.367 0.027 -7.549 1.00 86.50 384 LEU A N 1
ATOM 3031 C CA . LEU A 1 384 ? 3.296 0.777 -6.706 1.00 86.50 384 LEU A CA 1
ATOM 3032 C C . LEU A 1 384 ? 2.692 0.975 -5.320 1.00 86.50 384 LEU A C 1
ATOM 3034 O O . LEU A 1 384 ? 1.707 1.696 -5.126 1.00 86.50 384 LEU A O 1
ATOM 3038 N N . THR A 1 385 ? 3.303 0.310 -4.354 1.00 88.38 385 THR A N 1
ATOM 3039 C CA . THR A 1 385 ? 2.784 0.086 -3.008 1.00 88.38 385 THR A CA 1
ATOM 3040 C C . THR A 1 385 ? 3.596 0.803 -1.939 1.00 88.38 385 THR A C 1
ATOM 3042 O O . THR A 1 385 ? 4.704 1.292 -2.172 1.00 88.38 385 THR A O 1
ATOM 3045 N N . LYS A 1 386 ? 2.997 0.885 -0.751 1.00 91.81 386 LYS A N 1
ATOM 3046 C CA . LYS A 1 386 ? 3.559 1.492 0.454 1.00 91.81 386 LYS A CA 1
ATOM 3047 C C . LYS A 1 386 ? 3.624 0.451 1.559 1.00 91.81 386 LYS A C 1
ATOM 3049 O O . LYS A 1 386 ? 2.607 -0.179 1.849 1.00 91.81 386 LYS A O 1
ATOM 3054 N N . TRP A 1 387 ? 4.781 0.318 2.192 1.00 90.75 387 TRP A N 1
ATOM 3055 C CA . TRP A 1 387 ? 5.022 -0.675 3.238 1.00 90.75 387 TRP A CA 1
ATOM 3056 C C . TRP A 1 387 ? 5.552 -0.012 4.496 1.00 90.75 387 TRP A C 1
ATOM 3058 O O . TRP A 1 387 ? 6.342 0.929 4.406 1.00 90.75 387 TRP A O 1
ATOM 3068 N N . VAL A 1 388 ? 5.135 -0.514 5.656 1.00 93.25 388 VAL A N 1
ATOM 3069 C CA . VAL A 1 388 ? 5.624 -0.039 6.953 1.00 93.25 388 VAL A CA 1
ATOM 3070 C C . VAL A 1 388 ? 5.954 -1.171 7.908 1.00 93.25 388 VAL A C 1
ATOM 3072 O O . VAL A 1 388 ? 5.427 -2.279 7.789 1.00 93.25 388 VAL A O 1
ATOM 3075 N N . HIS A 1 389 ? 6.815 -0.866 8.873 1.00 91.69 389 HIS A N 1
ATOM 3076 C CA . HIS A 1 389 ? 7.045 -1.718 10.031 1.00 91.69 389 HIS A CA 1
ATOM 3077 C C . HIS A 1 389 ? 5.752 -1.862 10.857 1.00 91.69 389 HIS A C 1
ATOM 3079 O O . HIS A 1 389 ? 5.058 -0.861 11.050 1.00 91.69 389 HIS A O 1
ATOM 3085 N N . PRO A 1 390 ? 5.411 -3.059 11.372 1.00 89.19 390 PRO A N 1
ATOM 3086 C CA . PRO A 1 390 ? 4.165 -3.272 12.114 1.00 89.19 390 PRO A CA 1
ATOM 3087 C C . PRO A 1 390 ? 4.043 -2.447 13.402 1.00 89.19 390 PRO A C 1
ATOM 3089 O O . PRO A 1 390 ? 2.933 -2.112 13.804 1.00 89.19 390 PRO A O 1
ATOM 3092 N N . GLU A 1 391 ? 5.159 -2.067 14.030 1.00 90.56 391 GLU A N 1
ATOM 3093 C CA . GLU A 1 391 ? 5.148 -1.199 15.220 1.00 90.56 391 GLU A CA 1
ATOM 3094 C C . GLU A 1 391 ? 5.041 0.302 14.897 1.00 90.56 391 GLU A C 1
ATOM 3096 O O . GLU A 1 391 ? 4.886 1.113 15.812 1.00 90.56 391 GLU A O 1
ATOM 3101 N N . LEU A 1 392 ? 5.100 0.702 13.617 1.00 92.12 392 LEU A N 1
ATOM 3102 C CA . LEU A 1 392 ? 5.108 2.120 13.247 1.00 92.12 392 LEU A CA 1
ATOM 3103 C C . LEU A 1 392 ? 3.822 2.838 13.676 1.00 92.12 392 LEU A C 1
ATOM 3105 O O . LEU A 1 392 ? 3.882 4.006 14.040 1.00 92.12 392 LEU A O 1
ATOM 3109 N N . GLU A 1 393 ? 2.677 2.157 13.696 1.00 88.50 393 GLU A N 1
ATOM 3110 C CA . GLU A 1 393 ? 1.413 2.741 14.160 1.00 88.50 393 GLU A CA 1
ATOM 3111 C C . GLU A 1 393 ? 1.485 3.172 15.626 1.00 88.50 393 GLU A C 1
ATOM 3113 O O . GLU A 1 393 ? 1.059 4.270 15.980 1.00 88.50 393 GLU A O 1
ATOM 3118 N N . ALA A 1 394 ? 2.062 2.321 16.477 1.00 84.44 394 ALA A N 1
ATOM 3119 C CA . ALA A 1 394 ? 2.229 2.610 17.895 1.00 84.44 394 ALA A CA 1
ATOM 3120 C C . ALA A 1 394 ? 3.321 3.664 18.134 1.00 84.44 394 ALA A C 1
ATOM 3122 O O . ALA A 1 394 ? 3.180 4.496 19.030 1.00 84.44 394 ALA A O 1
ATOM 3123 N N . ALA A 1 395 ? 4.388 3.647 17.329 1.00 89.19 395 ALA A N 1
ATOM 3124 C CA . ALA A 1 395 ? 5.521 4.558 17.465 1.00 89.19 395 ALA A CA 1
ATOM 3125 C C . ALA A 1 395 ? 5.261 5.964 16.885 1.00 89.19 395 ALA A C 1
ATOM 3127 O O . ALA A 1 395 ? 5.755 6.954 17.421 1.00 89.19 395 ALA A O 1
ATOM 3128 N N . ALA A 1 396 ? 4.523 6.051 15.774 1.00 91.06 396 ALA A N 1
ATOM 3129 C CA . ALA A 1 396 ? 4.299 7.262 14.986 1.00 91.06 396 ALA A CA 1
ATOM 3130 C C . ALA A 1 396 ? 3.038 7.140 14.100 1.00 91.06 396 ALA A C 1
ATOM 3132 O O . ALA A 1 396 ? 3.111 7.086 12.866 1.00 91.06 396 ALA A O 1
ATOM 3133 N N . ASN A 1 397 ? 1.858 7.106 14.728 1.00 86.50 397 ASN A N 1
ATOM 3134 C CA . ASN A 1 397 ? 0.573 7.000 14.023 1.00 86.50 397 ASN A CA 1
ATOM 3135 C C . ASN A 1 397 ? 0.381 8.097 12.957 1.00 86.50 397 ASN A C 1
ATOM 3137 O O . ASN A 1 397 ? -0.084 7.825 11.854 1.00 86.50 397 ASN A O 1
ATOM 3141 N N . ASP A 1 398 ? 0.781 9.332 13.254 1.00 87.50 398 ASP A N 1
ATOM 3142 C CA . ASP A 1 398 ? 0.717 10.466 12.326 1.00 87.50 398 ASP A CA 1
ATOM 3143 C C . ASP A 1 398 ? 1.546 10.235 11.050 1.00 87.50 398 ASP A C 1
ATOM 3145 O O . ASP A 1 398 ? 1.079 10.533 9.947 1.00 87.50 398 ASP A O 1
ATOM 3149 N N . VAL A 1 399 ? 2.732 9.631 11.166 1.00 93.88 399 VAL A N 1
ATOM 3150 C CA . VAL A 1 399 ? 3.578 9.224 10.031 1.00 93.88 399 VAL A CA 1
ATOM 3151 C C . VAL A 1 399 ? 2.897 8.128 9.216 1.00 93.88 399 VAL A C 1
ATOM 3153 O O . VAL A 1 399 ? 2.758 8.274 7.997 1.00 93.88 399 VAL A O 1
ATOM 3156 N N . GLN A 1 400 ? 2.441 7.051 9.864 1.00 93.94 400 GLN A N 1
ATOM 3157 C CA . GLN A 1 400 ? 1.780 5.935 9.180 1.00 93.94 400 GLN A CA 1
ATOM 3158 C C . GLN A 1 400 ? 0.500 6.392 8.466 1.00 93.94 400 GLN A C 1
ATOM 3160 O O . GLN A 1 400 ? 0.286 6.065 7.295 1.00 93.94 400 GLN A O 1
ATOM 3165 N N . ALA A 1 401 ? -0.338 7.181 9.140 1.00 90.56 401 ALA A N 1
ATOM 3166 C CA . ALA A 1 401 ? -1.559 7.740 8.576 1.00 90.56 401 ALA A CA 1
ATOM 3167 C C . ALA A 1 401 ? -1.252 8.669 7.394 1.00 90.56 401 ALA A C 1
ATOM 3169 O O . ALA A 1 401 ? -1.889 8.561 6.344 1.00 90.56 401 ALA A O 1
ATOM 3170 N N . THR A 1 402 ? -0.219 9.511 7.510 1.00 93.50 402 THR A N 1
ATOM 3171 C CA . THR A 1 402 ? 0.217 10.377 6.409 1.00 93.50 402 THR A CA 1
ATOM 3172 C C . THR A 1 402 ? 0.685 9.564 5.205 1.00 93.50 402 THR A C 1
ATOM 3174 O O . THR A 1 402 ? 0.289 9.856 4.076 1.00 93.50 402 THR A O 1
ATOM 3177 N N . ALA A 1 403 ? 1.464 8.499 5.417 1.00 95.12 403 ALA A N 1
ATOM 3178 C CA . ALA A 1 403 ? 1.925 7.627 4.336 1.00 95.12 403 ALA A CA 1
ATOM 3179 C C . ALA A 1 403 ? 0.739 6.927 3.657 1.00 95.12 403 ALA A C 1
ATOM 3181 O O . ALA A 1 403 ? 0.625 6.899 2.428 1.00 95.12 403 ALA A O 1
ATOM 3182 N N . LYS A 1 404 ? -0.208 6.423 4.451 1.00 93.62 404 LYS A N 1
ATOM 3183 C CA . LYS A 1 404 ? -1.441 5.801 3.961 1.00 93.62 404 LYS A CA 1
ATOM 3184 C C . LYS A 1 404 ? -2.262 6.761 3.093 1.00 93.62 404 LYS A C 1
ATOM 3186 O O . LYS A 1 404 ? -2.658 6.384 1.988 1.00 93.62 404 LYS A O 1
ATOM 3191 N N . ASN A 1 405 ? -2.451 7.999 3.540 1.00 92.44 405 ASN A N 1
ATOM 3192 C CA . ASN A 1 405 ? -3.262 9.007 2.852 1.00 92.44 405 ASN A CA 1
ATOM 3193 C C . ASN A 1 405 ? -2.549 9.667 1.663 1.00 92.44 405 ASN A C 1
ATOM 3195 O O . ASN A 1 405 ? -3.214 10.199 0.770 1.00 92.44 405 ASN A O 1
ATOM 3199 N N . MET A 1 406 ? -1.214 9.637 1.625 1.00 94.00 406 MET A N 1
ATOM 3200 C CA . MET A 1 406 ? -0.439 10.185 0.518 1.00 94.00 406 MET A CA 1
ATOM 3201 C C . MET A 1 406 ? -0.770 9.455 -0.786 1.00 94.00 406 MET A C 1
ATOM 3203 O O . MET A 1 406 ? -0.533 8.251 -0.934 1.00 94.00 406 MET A O 1
ATOM 3207 N N . GLN A 1 407 ? -1.322 10.211 -1.734 1.00 91.69 407 GLN A N 1
ATOM 3208 C CA . GLN A 1 407 ? -1.694 9.734 -3.063 1.00 91.69 407 GLN A CA 1
ATOM 3209 C C . GLN A 1 407 ? -1.490 10.829 -4.112 1.00 91.69 407 GLN A C 1
ATOM 3211 O O . GLN A 1 407 ? -1.831 11.996 -3.889 1.00 91.69 407 GLN A O 1
ATOM 3216 N N . LEU A 1 408 ? -0.985 10.447 -5.284 1.00 91.50 408 LEU A N 1
ATOM 3217 C CA . LEU A 1 408 ? -0.810 11.318 -6.448 1.00 91.50 408 LEU A CA 1
ATOM 3218 C C . LEU A 1 408 ? -1.527 10.727 -7.661 1.00 91.50 408 LEU A C 1
ATOM 3220 O O . LEU A 1 408 ? -1.598 9.516 -7.812 1.00 91.50 408 LEU A O 1
ATOM 3224 N N . SER A 1 409 ? -2.038 11.577 -8.554 1.00 91.94 409 SER A N 1
ATOM 3225 C CA . SER A 1 409 ? -2.581 11.106 -9.833 1.00 91.94 409 SER A CA 1
ATOM 3226 C C . SER A 1 409 ? -1.465 10.916 -10.858 1.00 91.94 409 SER A C 1
ATOM 3228 O O . SER A 1 409 ? -0.494 11.678 -10.867 1.00 91.94 409 SER A O 1
ATOM 3230 N N . MET A 1 410 ? -1.651 9.983 -11.796 1.00 89.19 410 MET A N 1
ATOM 3231 C CA . MET A 1 410 ? -0.697 9.756 -12.891 1.00 89.19 410 MET A CA 1
ATOM 3232 C C . MET A 1 410 ? -0.415 11.043 -13.683 1.00 89.19 410 MET A C 1
ATOM 3234 O O . MET A 1 410 ? 0.729 11.353 -13.994 1.00 89.19 410 MET A O 1
ATOM 3238 N N . SER A 1 411 ? -1.439 11.868 -13.928 1.00 91.06 411 SER A N 1
ATOM 3239 C CA . SER A 1 411 ? -1.282 13.167 -14.600 1.00 91.06 411 SER A CA 1
ATOM 3240 C C . SER A 1 411 ? -0.349 14.130 -13.856 1.00 91.06 411 SER A C 1
ATOM 3242 O O . SER A 1 411 ? 0.462 14.812 -14.484 1.00 91.06 411 SER A O 1
ATOM 3244 N N . LYS A 1 412 ? -0.433 14.178 -12.519 1.00 93.06 412 LYS A N 1
ATOM 3245 C CA . LYS A 1 412 ? 0.461 14.993 -11.689 1.00 93.06 412 LYS A CA 1
ATOM 3246 C C . LYS A 1 412 ? 1.875 14.424 -11.715 1.00 93.06 412 LYS A C 1
ATOM 3248 O O . LYS A 1 412 ? 2.812 15.190 -11.922 1.00 93.06 412 LYS A O 1
ATOM 3253 N N . MET A 1 413 ? 2.015 13.104 -11.588 1.00 93.94 413 MET A N 1
ATOM 3254 C CA . MET A 1 413 ? 3.311 12.427 -11.652 1.00 93.94 413 MET A CA 1
ATOM 3255 C C . MET A 1 413 ? 4.029 12.706 -12.980 1.00 93.94 413 MET A C 1
ATOM 3257 O O . MET A 1 413 ? 5.148 13.211 -12.984 1.00 93.94 413 MET A O 1
ATOM 3261 N N . VAL A 1 414 ? 3.348 12.513 -14.112 1.00 92.50 414 VAL A N 1
ATOM 3262 C CA . VAL A 1 414 ? 3.877 12.825 -15.452 1.00 92.50 414 VAL A CA 1
ATOM 3263 C C . VAL A 1 414 ? 4.294 14.296 -15.564 1.00 92.50 414 VAL A C 1
ATOM 3265 O O . VAL A 1 414 ? 5.371 14.593 -16.079 1.00 92.50 414 VAL A O 1
ATOM 3268 N N . SER A 1 415 ? 3.492 15.229 -15.036 1.00 93.19 415 SER A N 1
ATOM 3269 C CA . SER A 1 415 ? 3.830 16.661 -15.065 1.00 93.19 415 SER A CA 1
ATOM 3270 C C . SER A 1 415 ? 5.105 16.996 -14.280 1.00 93.19 415 SER A C 1
ATOM 3272 O O . SER A 1 415 ? 5.895 17.837 -14.714 1.00 93.19 415 SER A O 1
ATOM 3274 N N . LEU A 1 416 ? 5.340 16.317 -13.154 1.00 94.94 416 LEU A N 1
ATOM 3275 C CA . LEU A 1 416 ? 6.543 16.486 -12.344 1.00 94.94 416 LEU A CA 1
ATOM 3276 C C . LEU A 1 416 ? 7.759 15.874 -13.033 1.00 94.94 416 LEU A C 1
ATOM 3278 O O . LEU A 1 416 ? 8.795 16.523 -13.122 1.0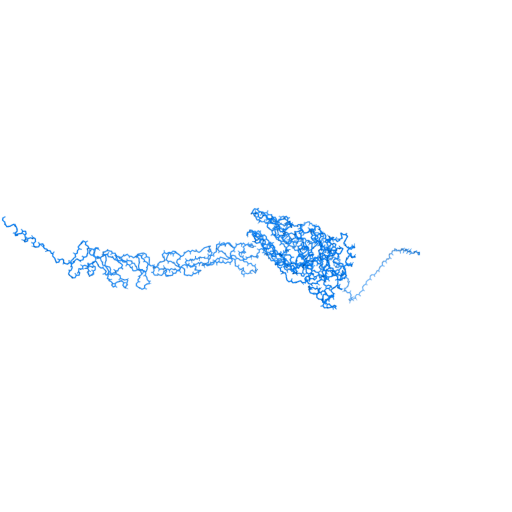0 94.94 416 LEU A O 1
ATOM 3282 N N . LEU A 1 417 ? 7.626 14.678 -13.603 1.00 94.00 417 LEU A N 1
ATOM 3283 C CA . LEU A 1 417 ? 8.712 14.032 -14.339 1.00 94.00 417 LEU A CA 1
ATOM 3284 C C . LEU A 1 417 ? 9.131 14.836 -15.578 1.00 94.00 417 LEU A C 1
ATOM 3286 O O . LEU A 1 417 ? 10.323 14.934 -15.864 1.00 94.00 417 LEU A O 1
ATOM 3290 N N . LEU A 1 418 ? 8.187 15.491 -16.266 1.00 93.19 418 LEU A N 1
ATOM 3291 C CA . LEU A 1 418 ? 8.486 16.439 -17.347 1.00 93.19 418 LEU A CA 1
ATOM 3292 C C . LEU A 1 418 ? 9.279 17.662 -16.854 1.00 93.19 418 LEU A C 1
ATOM 3294 O O . LEU A 1 418 ? 10.218 18.089 -17.528 1.00 93.19 418 LEU A O 1
ATOM 3298 N N . ARG A 1 419 ? 8.938 18.217 -15.679 1.00 92.75 419 ARG A N 1
ATOM 3299 C CA . ARG A 1 419 ? 9.704 19.311 -15.045 1.00 92.75 419 ARG A CA 1
ATOM 3300 C C . ARG A 1 419 ? 11.103 18.851 -14.641 1.00 92.75 419 ARG A C 1
ATOM 3302 O O . ARG A 1 419 ? 12.067 19.557 -14.910 1.00 92.75 419 ARG A O 1
ATOM 3309 N N . LEU A 1 420 ? 11.221 17.663 -14.051 1.00 92.31 420 LEU A N 1
ATOM 3310 C CA . LEU A 1 420 ? 12.506 17.086 -13.657 1.00 92.31 420 LEU A CA 1
ATOM 3311 C C . LEU A 1 420 ? 13.413 16.888 -14.879 1.00 92.31 420 LEU A C 1
ATOM 3313 O O . LEU A 1 420 ? 14.580 17.271 -14.866 1.00 92.31 420 LEU A O 1
ATOM 3317 N N . ARG A 1 421 ? 12.845 16.381 -15.979 1.00 88.88 421 ARG A N 1
ATOM 3318 C CA . ARG A 1 421 ? 13.547 16.203 -17.254 1.00 88.88 421 ARG A CA 1
ATOM 3319 C C . ARG A 1 421 ? 14.084 17.515 -17.830 1.00 88.88 421 ARG A C 1
ATOM 3321 O O . ARG A 1 421 ? 15.115 17.506 -18.499 1.00 88.88 421 ARG A O 1
ATOM 3328 N N . SER A 1 422 ? 13.418 18.646 -17.589 1.00 87.94 422 SER A N 1
ATOM 3329 C CA . SER A 1 422 ? 13.901 19.939 -18.084 1.00 87.94 422 SER A CA 1
ATOM 3330 C C . SER A 1 422 ? 15.230 20.364 -17.444 1.00 87.94 422 SER A C 1
ATOM 3332 O O . SER A 1 422 ? 15.826 21.330 -17.910 1.00 87.94 422 SER A O 1
ATOM 3334 N N . GLY A 1 423 ? 15.684 19.676 -16.386 1.00 82.88 423 GLY A N 1
ATOM 3335 C CA . GLY A 1 423 ? 17.007 19.851 -15.783 1.00 82.88 423 GLY A CA 1
ATOM 3336 C C . GLY A 1 423 ? 17.188 21.155 -15.006 1.00 82.88 423 GLY A C 1
ATOM 3337 O O . GLY A 1 423 ? 18.316 21.538 -14.716 1.00 82.88 423 GLY A O 1
ATOM 3338 N N . ASN A 1 424 ? 16.097 21.853 -14.680 1.00 84.81 424 ASN A N 1
ATOM 3339 C CA . ASN A 1 424 ? 16.154 23.165 -14.025 1.00 84.81 424 ASN A CA 1
ATOM 3340 C C . ASN A 1 424 ? 16.213 23.087 -12.492 1.00 84.81 424 ASN A C 1
ATOM 3342 O O . ASN A 1 424 ? 16.461 24.106 -11.854 1.00 84.81 424 ASN A O 1
ATOM 3346 N N . GLN A 1 425 ? 15.914 21.925 -11.909 1.00 87.44 425 GLN A N 1
ATOM 3347 C CA . GLN A 1 425 ? 15.782 21.715 -10.467 1.00 87.44 425 GLN A CA 1
ATOM 3348 C C . GLN A 1 425 ? 16.261 20.302 -10.115 1.00 87.44 425 GLN A C 1
ATOM 3350 O O . GLN A 1 425 ? 16.082 19.373 -10.906 1.00 87.44 425 GLN A O 1
ATOM 3355 N N . THR A 1 426 ? 16.837 20.129 -8.929 1.00 91.94 426 THR A N 1
ATOM 3356 C CA . THR A 1 426 ? 17.072 18.806 -8.331 1.00 91.94 426 THR A CA 1
ATOM 3357 C C . THR A 1 426 ? 15.746 18.144 -7.935 1.00 91.94 426 THR A C 1
ATOM 3359 O O . THR A 1 426 ? 14.723 18.819 -7.783 1.00 91.94 426 THR A O 1
ATOM 3362 N N . THR A 1 427 ? 15.746 16.823 -7.721 1.00 92.69 427 THR A N 1
ATOM 3363 C CA . THR A 1 427 ? 14.540 16.096 -7.292 1.00 92.69 427 THR A CA 1
ATOM 3364 C C . THR A 1 427 ? 13.979 16.642 -5.974 1.00 92.69 427 THR A C 1
ATOM 3366 O O . THR A 1 427 ? 12.771 16.848 -5.858 1.00 92.69 427 THR A O 1
ATOM 3369 N N . TYR A 1 428 ? 14.853 16.968 -5.014 1.00 93.50 428 TYR A N 1
ATOM 3370 C CA . TYR A 1 428 ? 14.469 17.597 -3.746 1.00 93.50 428 TYR A CA 1
ATOM 3371 C C . TYR A 1 428 ? 13.856 18.992 -3.948 1.00 93.50 428 TYR A C 1
ATOM 3373 O O . TYR A 1 428 ? 12.787 19.281 -3.411 1.00 93.50 428 TYR A O 1
ATOM 3381 N N . GLU A 1 429 ? 14.486 19.854 -4.755 1.00 94.81 429 GLU A N 1
ATOM 3382 C CA . GLU A 1 429 ? 13.962 21.197 -5.050 1.00 94.81 429 GLU A CA 1
ATOM 3383 C C . GLU A 1 429 ? 12.588 21.137 -5.722 1.00 94.81 429 GLU A C 1
ATOM 3385 O O . GLU A 1 429 ? 11.713 21.947 -5.417 1.00 94.81 429 GLU A O 1
ATOM 3390 N N . LEU A 1 430 ? 12.375 20.169 -6.618 1.00 95.56 430 LEU A N 1
ATOM 3391 C CA . LEU A 1 430 ? 11.092 19.973 -7.280 1.00 95.56 430 LEU A CA 1
ATOM 3392 C C . LEU A 1 430 ? 10.023 19.430 -6.320 1.00 95.56 430 LEU A C 1
ATOM 3394 O O . LEU A 1 430 ? 8.885 19.899 -6.358 1.00 95.56 430 LEU A O 1
ATOM 3398 N N . ALA A 1 431 ? 10.378 18.487 -5.442 1.00 96.00 431 ALA A N 1
ATOM 3399 C CA . ALA A 1 431 ? 9.489 18.003 -4.387 1.00 96.00 431 ALA A CA 1
ATOM 3400 C C . ALA A 1 431 ? 9.061 19.148 -3.454 1.00 96.00 431 ALA A C 1
ATOM 3402 O O . ALA A 1 431 ? 7.868 19.332 -3.207 1.00 96.00 431 ALA A O 1
ATOM 3403 N N . CYS A 1 432 ? 10.016 19.973 -3.015 1.00 95.69 432 CYS A N 1
ATOM 3404 C CA . CYS A 1 432 ? 9.753 21.157 -2.203 1.00 95.69 432 CYS A CA 1
ATOM 3405 C C . CYS A 1 432 ? 8.849 22.168 -2.929 1.00 95.69 432 CYS A C 1
ATOM 3407 O O . CYS A 1 432 ? 7.823 22.594 -2.392 1.00 95.69 432 CYS A O 1
ATOM 3409 N N . ALA A 1 433 ? 9.173 22.502 -4.183 1.00 95.00 433 ALA A N 1
ATOM 3410 C CA . ALA A 1 433 ? 8.370 23.409 -4.998 1.00 95.00 433 ALA A CA 1
ATOM 3411 C C . ALA A 1 433 ? 6.931 22.903 -5.166 1.00 95.00 433 ALA A C 1
ATOM 3413 O O . ALA A 1 433 ? 5.988 23.677 -5.019 1.00 95.00 433 ALA A O 1
ATOM 3414 N N . TYR A 1 434 ? 6.740 21.600 -5.399 1.00 95.38 434 TYR A N 1
ATOM 3415 C CA . TYR A 1 434 ? 5.406 21.012 -5.500 1.00 95.38 434 TYR A CA 1
ATOM 3416 C C . TYR A 1 434 ? 4.592 21.205 -4.214 1.00 95.38 434 TYR A C 1
ATOM 3418 O O . TYR A 1 434 ? 3.428 21.599 -4.301 1.00 95.38 434 TYR A O 1
ATOM 3426 N N . LEU A 1 435 ? 5.182 20.971 -3.036 1.00 94.94 435 LEU A N 1
ATOM 3427 C CA . LEU A 1 435 ? 4.493 21.152 -1.752 1.00 94.94 435 LEU A CA 1
ATOM 3428 C C . LEU A 1 435 ? 4.114 22.621 -1.502 1.00 94.94 435 LEU A C 1
ATOM 3430 O O . LEU A 1 435 ? 3.002 22.894 -1.046 1.00 94.94 435 LEU A O 1
ATOM 3434 N N . LEU A 1 436 ? 4.989 23.567 -1.858 1.00 93.12 436 LEU A N 1
ATOM 3435 C CA . LEU A 1 436 ? 4.714 25.007 -1.770 1.00 93.12 436 LEU A CA 1
ATOM 3436 C C . LEU A 1 436 ? 3.602 25.453 -2.735 1.00 93.12 436 LEU A C 1
ATOM 3438 O O . LEU A 1 436 ? 2.742 26.255 -2.371 1.00 93.12 436 LEU A O 1
ATOM 3442 N N . GLU A 1 437 ? 3.597 24.919 -3.957 1.00 94.25 437 GLU A N 1
ATOM 3443 C CA . GLU A 1 437 ? 2.598 25.216 -4.991 1.00 94.25 437 GLU A CA 1
ATOM 3444 C C . GLU A 1 437 ? 1.231 24.561 -4.699 1.00 94.25 437 GLU A C 1
ATOM 3446 O O . GLU A 1 437 ? 0.200 25.043 -5.172 1.00 94.25 437 GLU A O 1
ATOM 3451 N N . ASN A 1 438 ? 1.196 23.471 -3.919 1.00 91.75 438 ASN A N 1
ATOM 3452 C CA . ASN A 1 438 ? 0.008 22.635 -3.719 1.00 91.75 438 ASN A CA 1
ATOM 3453 C C . ASN A 1 438 ? -0.323 22.430 -2.232 1.00 91.75 438 ASN A C 1
ATOM 3455 O O . ASN A 1 438 ? -0.269 21.297 -1.752 1.00 91.75 438 ASN A O 1
ATOM 3459 N N . PRO A 1 439 ? -0.791 23.462 -1.502 1.00 83.19 439 PRO A N 1
ATOM 3460 C CA . PRO A 1 439 ? -1.079 23.372 -0.062 1.00 83.19 439 PRO A CA 1
ATOM 3461 C C . PRO A 1 439 ? -2.139 22.319 0.309 1.00 83.19 439 PRO A C 1
ATOM 3463 O O . PRO A 1 439 ? -2.281 21.970 1.479 1.00 83.19 439 PRO A O 1
ATOM 3466 N N . GLN A 1 440 ? -2.864 21.779 -0.676 1.00 83.00 440 GLN A N 1
ATOM 3467 C CA . GLN A 1 440 ? -3.782 20.655 -0.496 1.00 83.00 440 GLN A CA 1
ATOM 3468 C C . GLN A 1 440 ? -3.087 19.363 -0.049 1.00 83.00 440 GLN A C 1
ATOM 3470 O O . GLN A 1 440 ? -3.777 18.484 0.449 1.00 83.00 440 GLN A O 1
ATOM 3475 N N . PHE A 1 441 ? -1.755 19.238 -0.155 1.00 88.00 441 PHE A N 1
ATOM 3476 C CA . PHE A 1 441 ? -1.020 18.098 0.417 1.00 88.00 441 PHE A CA 1
ATOM 3477 C C . PHE A 1 441 ? -1.308 17.911 1.916 1.00 88.00 441 PHE A C 1
ATOM 3479 O O . PHE A 1 441 ? -1.206 16.802 2.426 1.00 88.00 441 PHE A O 1
ATOM 3486 N N . ARG A 1 442 ? -1.731 18.975 2.618 1.00 85.50 442 ARG A N 1
ATOM 3487 C CA . ARG A 1 442 ? -2.164 18.908 4.019 1.00 85.50 442 ARG A CA 1
ATOM 3488 C C . ARG A 1 442 ? -3.331 17.951 4.254 1.00 85.50 442 ARG A C 1
ATOM 3490 O O . ARG A 1 442 ? -3.463 17.475 5.365 1.00 85.50 442 ARG A O 1
ATOM 3497 N N . GLN A 1 443 ? -4.122 17.617 3.233 1.00 85.81 443 GLN A N 1
ATOM 3498 C CA . GLN A 1 443 ? -5.155 16.578 3.333 1.00 85.81 443 GLN A CA 1
ATOM 3499 C C . GLN A 1 443 ? -4.575 15.164 3.504 1.00 85.81 443 GLN A C 1
ATOM 3501 O O . GLN A 1 443 ? -5.301 14.247 3.867 1.00 85.81 443 GLN A O 1
ATOM 3506 N N . TRP A 1 444 ? -3.292 14.961 3.179 1.00 90.69 444 TRP A N 1
ATOM 3507 C CA . TRP A 1 444 ? -2.606 13.703 3.463 1.00 90.69 444 TRP A CA 1
ATOM 3508 C C . TRP A 1 444 ? -2.264 13.593 4.946 1.00 90.69 444 TRP A C 1
ATOM 3510 O O . TRP A 1 444 ? -2.207 12.494 5.477 1.00 90.69 444 TRP A O 1
ATOM 3520 N N . ILE A 1 445 ? -2.053 14.724 5.612 1.00 86.31 445 ILE A N 1
ATOM 3521 C CA . ILE A 1 445 ? -1.639 14.773 7.006 1.00 86.31 445 ILE A CA 1
ATOM 3522 C C . ILE A 1 445 ? -2.869 14.524 7.868 1.00 86.31 445 ILE A C 1
ATOM 3524 O O . ILE A 1 445 ? -3.806 15.319 7.851 1.00 86.31 445 ILE A O 1
ATOM 3528 N N . SER A 1 446 ? -2.857 13.416 8.607 1.00 70.19 446 SER A N 1
ATOM 3529 C CA . SER A 1 446 ? -3.854 13.178 9.650 1.00 70.19 446 SER A CA 1
ATOM 3530 C C . SER A 1 446 ? -3.691 14.265 10.703 1.00 70.19 446 SER A C 1
ATOM 3532 O O . SER A 1 446 ? -2.579 14.461 11.200 1.00 70.19 446 SER A O 1
ATOM 3534 N N . ASN A 1 447 ? -4.752 15.006 11.022 1.00 67.56 447 ASN A N 1
ATOM 3535 C CA . ASN A 1 447 ? -4.677 15.962 12.119 1.00 67.56 447 ASN A CA 1
ATOM 3536 C C . ASN A 1 447 ? -4.410 15.188 13.422 1.00 67.56 447 ASN A C 1
ATOM 3538 O O . ASN A 1 447 ? -4.877 14.059 13.571 1.00 67.56 447 ASN A O 1
ATOM 3542 N N . THR A 1 448 ? -3.698 15.775 14.387 1.00 62.41 448 THR A N 1
ATOM 3543 C CA . THR A 1 448 ? -3.494 15.143 15.710 1.00 62.41 448 THR A CA 1
ATOM 3544 C C . THR A 1 448 ? -4.809 14.925 16.451 1.00 62.41 448 THR A C 1
ATOM 3546 O O . THR A 1 448 ? -4.855 14.174 17.418 1.00 62.41 448 THR A O 1
ATOM 3549 N N . THR A 1 449 ? -5.871 15.583 15.981 1.00 68.50 449 THR A N 1
ATOM 3550 C CA . THR A 1 449 ? -7.236 15.439 16.461 1.00 68.50 449 THR A CA 1
ATOM 3551 C C . THR A 1 449 ? -8.066 14.447 15.653 1.00 68.50 449 THR A C 1
ATOM 3553 O O . THR A 1 449 ? -9.190 14.196 16.059 1.00 68.50 449 THR A O 1
ATOM 3556 N N . ASP A 1 450 ? -7.577 13.894 14.537 1.00 76.19 450 ASP A N 1
ATOM 3557 C CA . ASP A 1 450 ? -8.296 12.920 13.697 1.00 76.19 450 ASP A CA 1
ATOM 3558 C C . ASP A 1 450 ? -8.054 11.502 14.231 1.00 76.19 450 ASP A C 1
ATOM 3560 O O . ASP A 1 450 ? -7.279 10.720 13.673 1.00 76.19 450 ASP A O 1
ATOM 3564 N N . CYS A 1 451 ? -8.678 11.177 15.362 1.00 80.25 451 CYS A N 1
ATOM 3565 C CA . CYS A 1 451 ? -8.485 9.878 15.996 1.00 80.25 451 CYS A CA 1
ATOM 3566 C C . CYS A 1 451 ? -9.012 8.752 15.103 1.00 80.25 451 CYS A C 1
ATOM 3568 O O . CYS A 1 451 ? -9.934 8.942 14.308 1.00 80.25 451 CYS A O 1
ATOM 3570 N N . VAL A 1 452 ? -8.418 7.565 15.214 1.00 79.25 452 VAL A N 1
ATOM 3571 C CA . VAL A 1 452 ? -8.873 6.377 14.478 1.00 79.25 452 VAL A CA 1
ATOM 3572 C C . VAL A 1 452 ? -9.819 5.530 15.329 1.00 79.25 452 VAL A C 1
ATOM 3574 O O . VAL A 1 452 ? -9.967 5.748 16.528 1.00 79.25 452 VAL A O 1
ATOM 3577 N N . VAL A 1 453 ? -10.471 4.539 14.713 1.00 81.50 453 VAL A N 1
ATOM 3578 C CA . VAL A 1 453 ? -11.283 3.550 15.441 1.00 81.50 453 VAL A CA 1
ATOM 3579 C C . VAL A 1 453 ? -10.417 2.874 16.512 1.00 81.50 453 VAL A C 1
ATOM 3581 O O . VAL A 1 453 ? -9.315 2.418 16.225 1.00 81.50 453 VAL A O 1
ATOM 3584 N N . GLY A 1 454 ? -10.923 2.820 17.739 1.00 80.75 454 GLY A N 1
ATOM 3585 C CA . GLY A 1 454 ? -10.207 2.399 18.944 1.00 80.75 454 GLY A CA 1
ATOM 3586 C C . GLY A 1 454 ? -9.568 3.547 19.734 1.00 80.75 454 GLY A C 1
ATOM 3587 O O . GLY A 1 454 ? -9.342 3.407 20.933 1.00 80.75 454 GLY A O 1
ATOM 3588 N N . GLN A 1 455 ? -9.336 4.705 19.123 1.00 86.75 455 GLN A N 1
ATOM 3589 C CA . GLN A 1 455 ? -8.856 5.900 19.815 1.00 86.75 455 GLN A CA 1
ATOM 3590 C C . GLN A 1 455 ? -9.998 6.877 20.104 1.00 86.75 455 GLN A C 1
ATOM 3592 O O . GLN A 1 455 ? -11.070 6.806 19.502 1.00 86.75 455 GLN A O 1
ATOM 3597 N N . GLY A 1 456 ? -9.755 7.809 21.019 1.00 88.19 456 GLY A N 1
ATOM 3598 C CA . GLY A 1 456 ? -10.617 8.951 21.269 1.00 88.19 456 GLY A CA 1
ATOM 3599 C C . GLY A 1 456 ? -9.811 10.207 21.568 1.00 88.19 456 GLY A C 1
ATOM 3600 O O . GLY A 1 456 ? -8.683 10.129 22.051 1.00 88.19 456 GLY A O 1
ATOM 3601 N N . LEU A 1 457 ? -10.393 11.357 21.243 1.00 88.50 457 LEU A N 1
ATOM 3602 C CA . LEU A 1 457 ? -9.791 12.663 21.459 1.00 88.50 457 LEU A CA 1
ATOM 3603 C C . LEU A 1 457 ? -9.888 13.055 22.937 1.00 88.50 457 LEU A C 1
ATOM 3605 O O . LEU A 1 457 ? -10.988 13.221 23.466 1.00 88.50 457 LEU A O 1
ATOM 3609 N N . GLU A 1 458 ? -8.741 13.248 23.581 1.00 84.44 458 GLU A N 1
ATOM 3610 C CA . GLU A 1 458 ? -8.610 13.736 24.954 1.00 84.44 458 GLU A CA 1
ATOM 3611 C C . GLU A 1 458 ? -7.548 14.848 24.976 1.00 84.44 458 GLU A C 1
ATOM 3613 O O . GLU A 1 458 ? -6.456 14.682 24.448 1.00 84.44 458 GLU A O 1
ATOM 3618 N N . ASP A 1 459 ? -7.884 16.031 25.499 1.00 81.44 459 ASP A N 1
ATOM 3619 C CA . ASP A 1 459 ? -6.980 17.197 25.553 1.00 81.44 459 ASP A CA 1
ATOM 3620 C C . ASP A 1 459 ? -6.292 17.583 24.216 1.00 81.44 459 ASP A C 1
ATOM 3622 O O . ASP A 1 459 ? -5.202 18.149 24.198 1.00 81.44 459 ASP A O 1
ATOM 3626 N N . SER A 1 460 ? -6.981 17.396 23.082 1.00 74.69 460 SER A N 1
ATOM 3627 C CA . SER A 1 460 ? -6.469 17.625 21.708 1.00 74.69 460 SER A CA 1
ATOM 3628 C C . SER A 1 460 ? -5.415 16.619 21.221 1.00 74.69 460 SER A C 1
ATOM 3630 O O . SER A 1 460 ? -4.761 16.863 20.204 1.00 74.69 460 SER A O 1
ATOM 3632 N N . GLU A 1 461 ? -5.286 15.481 21.901 1.00 77.81 461 GLU A N 1
ATOM 3633 C CA . GLU A 1 461 ? -4.462 14.342 21.499 1.00 77.81 461 GLU A CA 1
ATOM 3634 C C . GLU A 1 461 ? -5.315 13.070 21.394 1.00 77.81 461 GLU A C 1
ATOM 3636 O O . GLU A 1 461 ? -6.316 12.899 22.091 1.00 77.81 461 GLU A O 1
ATOM 3641 N N . CYS A 1 462 ? -4.937 12.157 20.501 1.00 81.81 462 CYS A N 1
ATOM 3642 C CA . CYS A 1 462 ? -5.622 10.876 20.366 1.00 81.81 462 CYS A CA 1
ATOM 3643 C C . CYS A 1 462 ? -5.020 9.839 21.307 1.00 81.81 462 CYS A C 1
ATOM 3645 O O . CYS A 1 462 ? -3.847 9.482 21.190 1.00 81.81 462 CYS A O 1
ATOM 3647 N N . VAL A 1 463 ? -5.849 9.310 22.201 1.00 84.62 463 VAL A N 1
ATOM 3648 C CA . VAL A 1 463 ? -5.474 8.253 23.143 1.00 84.62 463 VAL A CA 1
ATOM 3649 C C . VAL A 1 463 ? -6.258 6.982 22.851 1.00 84.62 463 VAL A C 1
ATOM 3651 O O . VAL A 1 463 ? -7.394 7.027 22.380 1.00 84.62 463 VAL A O 1
ATOM 3654 N N . TRP A 1 464 ? -5.663 5.821 23.121 1.00 83.06 464 TRP A N 1
ATOM 3655 C CA . TRP A 1 464 ? -6.388 4.553 23.039 1.00 83.06 464 TRP A CA 1
ATOM 3656 C C . TRP A 1 464 ? -7.476 4.505 24.099 1.00 83.06 464 TRP A C 1
ATOM 3658 O O . TRP A 1 464 ? -7.200 4.752 25.274 1.00 83.06 464 TRP A O 1
ATOM 3668 N N . CYS A 1 465 ? -8.691 4.135 23.693 1.00 90.69 465 CYS A N 1
ATOM 3669 C CA . CYS A 1 465 ? -9.794 4.072 24.631 1.00 90.69 465 CYS A CA 1
ATOM 3670 C C . CYS A 1 465 ? -9.488 3.079 25.759 1.00 90.69 465 CYS A C 1
ATOM 3672 O O . CYS A 1 465 ? -9.196 1.908 25.479 1.00 90.69 465 CYS A O 1
ATOM 3674 N N . PRO A 1 466 ? -9.483 3.539 27.025 1.00 88.69 466 PRO A N 1
ATOM 3675 C CA . PRO A 1 466 ? -9.145 2.696 28.158 1.00 88.69 466 PRO A CA 1
ATOM 3676 C C . PRO A 1 466 ? -10.201 1.605 28.368 1.00 88.69 466 PRO A C 1
ATOM 3678 O O . PRO A 1 466 ? -11.304 1.656 27.814 1.00 88.69 466 PRO A O 1
ATOM 3681 N N . GLN A 1 467 ? -9.884 0.625 29.220 1.00 91.31 467 GLN A N 1
ATOM 3682 C CA . GLN A 1 467 ? -10.858 -0.390 29.640 1.00 91.31 467 GLN A CA 1
ATOM 3683 C C . GLN A 1 467 ? -12.147 0.282 30.122 1.00 91.31 467 GLN A C 1
ATOM 3685 O O . GLN A 1 467 ? -12.098 1.392 30.652 1.00 91.31 467 GLN A O 1
ATOM 3690 N N . SER A 1 468 ? -13.281 -0.400 29.966 1.00 92.81 468 SER A N 1
ATOM 3691 C CA . SER A 1 468 ? -14.645 0.108 30.174 1.00 92.81 468 SER A CA 1
ATOM 3692 C C . SER A 1 468 ? -15.170 1.126 29.157 1.00 92.81 468 SER A C 1
ATOM 3694 O O . SER A 1 468 ? -16.327 1.530 29.269 1.00 92.81 468 SER A O 1
ATOM 3696 N N . THR A 1 469 ? -14.374 1.519 28.159 1.00 94.38 469 THR A N 1
ATOM 3697 C CA . THR A 1 469 ? -14.782 2.477 27.120 1.00 94.38 469 THR A CA 1
ATOM 3698 C C . THR A 1 469 ? -14.594 1.911 25.712 1.00 94.38 469 THR A C 1
ATOM 3700 O O . THR A 1 469 ? -13.870 0.933 25.514 1.00 94.38 469 THR A O 1
ATOM 3703 N N . PHE A 1 470 ? -15.261 2.513 24.728 1.00 93.62 470 PHE A N 1
ATOM 3704 C CA . PHE A 1 470 ? -15.125 2.184 23.312 1.00 93.62 470 PHE A CA 1
ATOM 3705 C C . PHE A 1 470 ? -15.076 3.450 22.451 1.00 93.62 470 PHE A C 1
ATOM 3707 O O . PHE A 1 470 ? -15.592 4.496 22.846 1.00 93.62 470 PHE A O 1
ATOM 3714 N N . SER A 1 471 ? -14.472 3.355 21.267 1.00 92.81 471 SER A N 1
ATOM 3715 C CA . SER A 1 471 ? -14.393 4.479 20.334 1.00 92.81 471 SER A CA 1
ATOM 3716 C C . SER A 1 471 ? -15.733 4.732 19.641 1.00 92.81 471 SER A C 1
ATOM 3718 O O . SER A 1 471 ? -16.205 3.902 18.857 1.00 92.81 471 SER A O 1
ATOM 3720 N N . GLU A 1 472 ? -16.305 5.908 19.856 1.00 93.50 472 GLU A N 1
ATOM 3721 C CA . GLU A 1 472 ? -17.525 6.387 19.211 1.00 93.50 472 GLU A CA 1
ATOM 3722 C C . GLU A 1 472 ? -17.226 7.646 18.391 1.00 93.50 472 GLU A C 1
ATOM 3724 O O . GLU A 1 472 ? -16.335 8.418 18.728 1.00 93.50 472 GLU A O 1
ATOM 3729 N N . ARG A 1 473 ? -17.943 7.872 17.285 1.00 90.56 473 ARG A N 1
ATOM 3730 C CA . ARG A 1 473 ? -17.716 9.054 16.439 1.00 90.56 473 ARG A CA 1
ATOM 3731 C C . ARG A 1 473 ? -18.010 10.342 17.218 1.00 90.56 473 ARG A C 1
ATOM 3733 O O . ARG A 1 473 ? -19.069 10.454 17.834 1.00 90.56 473 ARG A O 1
ATOM 3740 N N . HIS A 1 474 ? -17.114 11.328 17.126 1.00 88.62 474 HIS A N 1
ATOM 3741 C CA . HIS A 1 474 ? -17.304 12.621 17.781 1.00 88.62 474 HIS A CA 1
ATOM 3742 C C . HIS A 1 474 ? -18.591 13.300 17.261 1.00 88.62 474 HIS A C 1
ATOM 3744 O O . HIS A 1 474 ? -18.803 13.374 16.048 1.00 88.62 474 HIS A O 1
ATOM 3750 N N . PRO A 1 475 ? -19.476 13.801 18.140 1.00 82.56 475 PRO A N 1
ATOM 3751 C CA . PRO A 1 475 ? -20.817 14.245 17.749 1.00 82.56 475 PRO A CA 1
ATOM 3752 C C . PRO A 1 475 ? -20.842 15.528 16.906 1.00 82.56 475 PRO A C 1
ATOM 3754 O O . PRO A 1 475 ? -21.834 15.789 16.227 1.00 82.56 475 PRO A O 1
ATOM 3757 N N . THR A 1 476 ? -19.789 16.349 16.963 1.00 79.94 476 THR A N 1
ATOM 3758 C CA . THR A 1 476 ? -19.736 17.661 16.286 1.00 79.94 476 THR A CA 1
ATOM 3759 C C . THR A 1 476 ? -18.518 17.875 15.393 1.00 79.94 476 THR A C 1
ATOM 3761 O O . THR A 1 476 ? -18.484 18.870 14.676 1.00 79.94 476 THR A O 1
ATOM 3764 N N . GLU A 1 477 ? -17.522 16.991 15.448 1.00 75.69 477 GLU A N 1
ATOM 3765 C CA . GLU A 1 477 ? -16.291 17.115 14.661 1.00 75.69 477 GLU A CA 1
ATOM 3766 C C . GLU A 1 477 ? -16.247 15.939 13.696 1.00 75.69 477 GLU A C 1
ATOM 3768 O O . GLU A 1 477 ? -16.252 14.776 14.104 1.00 75.69 477 GLU A O 1
ATOM 3773 N N . ASP A 1 478 ? -16.283 16.245 12.402 1.00 67.06 478 ASP A N 1
ATOM 3774 C CA . ASP A 1 478 ? -16.186 15.227 11.368 1.00 67.06 478 ASP A CA 1
ATOM 3775 C C . ASP A 1 478 ? -14.765 14.642 11.357 1.00 67.06 478 ASP A C 1
ATOM 3777 O O . ASP A 1 478 ? -13.791 15.383 11.423 1.00 67.06 478 ASP A O 1
ATOM 3781 N N . ASN A 1 479 ? -14.661 13.315 11.217 1.00 71.69 479 ASN A N 1
ATOM 3782 C CA . ASN A 1 479 ? -13.411 12.536 11.121 1.00 71.69 479 ASN A CA 1
ATOM 3783 C C . ASN A 1 479 ? -12.600 12.319 12.412 1.00 71.69 479 ASN A C 1
ATOM 3785 O O . ASN A 1 479 ? -11.433 11.953 12.325 1.00 71.69 479 ASN A O 1
ATOM 3789 N N . THR A 1 480 ? -13.222 12.408 13.590 1.00 85.06 480 THR A N 1
ATOM 3790 C CA . THR A 1 480 ? -12.589 11.974 14.848 1.00 85.06 480 THR A CA 1
ATOM 3791 C C . THR A 1 480 ? -13.512 11.126 15.730 1.00 85.06 480 THR A C 1
ATOM 3793 O O . THR A 1 480 ? -14.710 10.977 15.455 1.00 85.06 480 THR A O 1
ATOM 3796 N N . PHE A 1 481 ? -12.942 10.518 16.767 1.00 89.25 481 PHE A N 1
ATOM 3797 C CA . PHE A 1 481 ? -13.605 9.628 17.717 1.00 89.25 481 PHE A CA 1
ATOM 3798 C C . PHE A 1 481 ? -13.405 10.133 19.149 1.00 89.25 481 PHE A C 1
ATOM 3800 O O . PHE A 1 481 ? -12.498 10.910 19.428 1.00 89.25 481 PHE A O 1
ATOM 3807 N N . ILE A 1 482 ? -14.257 9.681 20.060 1.00 93.56 482 ILE A N 1
ATOM 3808 C CA . ILE A 1 482 ? -14.183 9.893 21.507 1.00 93.56 482 ILE A CA 1
ATOM 3809 C C . ILE A 1 482 ? -14.331 8.554 22.219 1.00 93.56 482 ILE A C 1
ATOM 3811 O O . ILE A 1 482 ? -14.928 7.622 21.680 1.00 93.56 482 ILE A O 1
ATOM 3815 N N . CYS A 1 483 ? -13.811 8.460 23.439 1.00 94.56 483 CYS A N 1
ATOM 3816 C CA . CYS A 1 483 ? -13.971 7.266 24.258 1.00 94.56 483 CYS A CA 1
ATOM 3817 C C . CYS A 1 483 ? -15.242 7.367 25.095 1.00 94.56 483 CYS A C 1
ATOM 3819 O O . CYS A 1 483 ? -15.312 8.126 26.063 1.00 94.56 483 CYS A O 1
ATOM 3821 N N . THR A 1 484 ? -16.246 6.584 24.718 1.00 94.88 484 THR A N 1
ATOM 3822 C CA . THR A 1 484 ? -17.536 6.530 25.405 1.00 94.88 484 THR A CA 1
ATOM 3823 C C . THR A 1 484 ? -17.561 5.327 26.355 1.00 94.88 484 THR A C 1
ATOM 3825 O O . THR A 1 484 ? -17.181 4.227 25.948 1.00 94.88 484 THR A O 1
ATOM 3828 N N . PRO A 1 485 ? -17.998 5.475 27.620 1.00 95.44 485 PRO A N 1
ATOM 3829 C CA . PRO A 1 485 ? -18.176 4.345 28.528 1.00 95.44 485 PRO A CA 1
ATOM 3830 C C . PRO A 1 485 ? -19.180 3.317 28.000 1.00 95.44 485 PRO A C 1
ATOM 3832 O O . PRO A 1 485 ? -20.201 3.670 27.408 1.00 95.44 485 PRO A O 1
ATOM 3835 N N . CYS A 1 486 ? -18.930 2.039 28.271 1.00 95.94 486 CYS A N 1
ATOM 3836 C CA . CYS A 1 486 ? -19.905 0.987 28.015 1.00 95.94 486 CYS A CA 1
ATOM 3837 C C . CYS A 1 486 ? -21.173 1.228 28.835 1.00 95.94 486 CYS A C 1
ATOM 3839 O O . CYS A 1 486 ? -21.101 1.454 30.042 1.00 95.94 486 CYS A O 1
ATOM 3841 N N . SER A 1 487 ? -22.335 1.157 28.190 1.00 96.62 487 SER A N 1
ATOM 3842 C CA . SER A 1 487 ? -23.619 1.208 28.884 1.00 96.62 487 SER A CA 1
ATOM 3843 C C . SER A 1 487 ? -23.868 -0.061 29.703 1.00 96.62 487 SER A C 1
ATOM 3845 O O . SER A 1 487 ? -23.318 -1.125 29.419 1.00 96.62 487 SER A O 1
ATOM 3847 N N . SER A 1 488 ? -24.715 0.053 30.721 1.00 96.44 488 SER A N 1
ATOM 3848 C CA . SER A 1 488 ? -25.134 -1.063 31.566 1.00 96.44 488 SER A CA 1
ATOM 3849 C C . SER A 1 488 ? -25.645 -2.255 30.752 1.00 96.44 488 SER A C 1
ATOM 3851 O O . SER A 1 488 ? -26.266 -2.108 29.697 1.00 96.44 488 SER A O 1
ATOM 3853 N N . GLY A 1 489 ? -25.329 -3.455 31.235 1.00 96.00 489 GLY A N 1
ATOM 3854 C CA . GLY A 1 489 ? -25.482 -4.705 30.495 1.00 96.00 489 GLY A CA 1
ATOM 3855 C C . GLY A 1 489 ? -24.361 -4.985 29.492 1.00 96.00 489 GLY A C 1
ATOM 3856 O O . GLY A 1 489 ? -24.344 -6.061 28.898 1.00 96.00 489 GLY A O 1
ATOM 3857 N N . ARG A 1 490 ? -23.409 -4.064 29.301 1.00 97.25 490 ARG A N 1
ATOM 3858 C CA . ARG A 1 490 ? -22.233 -4.262 28.451 1.00 97.25 490 ARG A CA 1
ATOM 3859 C C . ARG A 1 490 ? -20.928 -4.055 29.212 1.00 97.25 490 ARG A C 1
ATOM 3861 O O . ARG A 1 490 ? -20.907 -3.436 30.276 1.00 97.25 490 ARG A O 1
ATOM 3868 N N . TYR A 1 491 ? -19.837 -4.590 28.678 1.00 96.12 491 TYR A N 1
ATOM 3869 C CA . TYR A 1 491 ? -18.504 -4.477 29.265 1.00 96.12 491 TYR A CA 1
ATOM 3870 C C . TYR A 1 491 ? -17.406 -4.421 28.197 1.00 96.12 491 TYR A C 1
ATOM 3872 O O . TYR A 1 491 ? -17.618 -4.796 27.040 1.00 96.12 491 TYR A O 1
ATOM 3880 N N . GLN A 1 492 ? -16.224 -3.941 28.588 1.00 94.00 492 GLN A N 1
ATOM 3881 C CA . GLN A 1 492 ? -15.027 -3.982 27.749 1.00 94.00 492 GLN A CA 1
ATOM 3882 C C . GLN A 1 492 ? -13.750 -4.070 28.593 1.00 94.00 492 GLN A C 1
ATOM 3884 O O . GLN A 1 492 ? -13.485 -3.194 29.417 1.00 94.00 492 GLN A O 1
ATOM 3889 N N . LEU A 1 493 ? -12.943 -5.106 28.362 1.00 90.38 493 LEU A N 1
ATOM 3890 C CA . LEU A 1 493 ? -11.682 -5.351 29.072 1.00 90.38 493 LEU A CA 1
ATOM 3891 C C . LEU A 1 493 ? -10.441 -4.917 28.273 1.00 90.38 493 LEU A C 1
ATOM 3893 O O . LEU A 1 493 ? -9.397 -4.629 28.857 1.00 90.38 493 LEU A O 1
ATOM 3897 N N . GLY A 1 494 ? -10.528 -4.904 26.944 1.00 80.88 494 GLY A N 1
ATOM 3898 C CA . GLY A 1 494 ? -9.435 -4.557 26.042 1.00 80.88 494 GLY A CA 1
ATOM 3899 C C . GLY A 1 494 ? -9.246 -3.049 25.889 1.00 80.88 494 GLY A C 1
ATOM 3900 O O . GLY A 1 494 ? -10.204 -2.281 25.948 1.00 80.88 494 GLY A O 1
ATOM 3901 N N . LEU A 1 495 ? -7.997 -2.636 25.665 1.00 82.81 495 LEU A N 1
ATOM 3902 C CA . LEU A 1 495 ? -7.682 -1.282 25.211 1.00 82.81 495 LEU A CA 1
ATOM 3903 C C . LEU A 1 495 ? -8.073 -1.131 23.743 1.00 82.81 495 LEU A C 1
ATOM 3905 O O . LEU A 1 495 ? -7.946 -2.071 22.961 1.00 82.81 495 LEU A O 1
ATOM 3909 N N . GLY A 1 496 ? -8.503 0.066 23.366 1.00 82.75 496 GLY A N 1
ATOM 3910 C CA . GLY A 1 496 ? -8.687 0.411 21.965 1.00 82.75 496 GLY A CA 1
ATOM 3911 C C . GLY A 1 496 ? -9.873 -0.259 21.280 1.00 82.75 496 GLY A C 1
ATOM 3912 O O . GLY A 1 496 ? -9.875 -0.427 20.063 1.00 82.75 496 GLY A O 1
ATOM 3913 N N . SER A 1 497 ? -10.878 -0.681 22.044 1.00 84.88 497 SER A N 1
ATOM 3914 C CA . SER A 1 497 ? -12.045 -1.328 21.458 1.00 84.88 497 SER A CA 1
ATOM 3915 C C . SER A 1 497 ? -12.971 -0.332 20.765 1.00 84.88 497 SER A C 1
ATOM 3917 O O . SER A 1 497 ? -13.113 0.817 21.180 1.00 84.88 497 SER A O 1
ATOM 3919 N N . SER A 1 498 ? -13.659 -0.800 19.727 1.00 88.31 498 SER A N 1
ATOM 3920 C CA . SER A 1 498 ? -14.690 -0.041 19.011 1.00 88.31 498 SER A CA 1
ATOM 3921 C C . SER A 1 498 ? -16.114 -0.420 19.404 1.00 88.31 498 SER A C 1
ATOM 3923 O O . SER 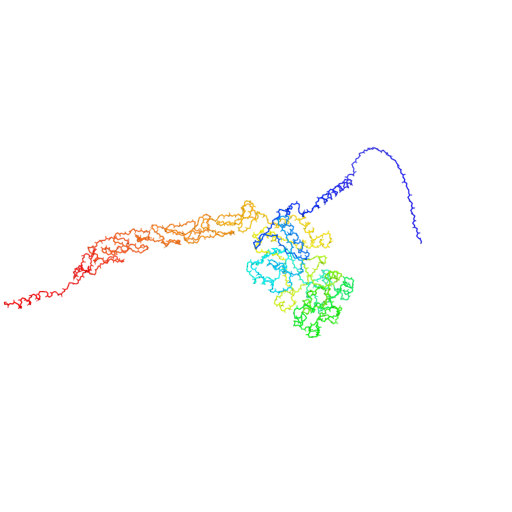A 1 498 ? -17.070 0.201 18.946 1.00 88.31 498 SER A O 1
ATOM 3925 N N . THR A 1 499 ? -16.269 -1.431 20.261 1.00 92.38 499 THR A N 1
ATOM 3926 C CA . THR A 1 499 ? -17.571 -1.936 20.701 1.00 92.38 499 THR A CA 1
ATOM 3927 C C . THR A 1 499 ? -17.503 -2.466 22.129 1.00 92.38 499 THR A C 1
ATOM 3929 O O . THR A 1 499 ? -16.486 -3.018 22.547 1.00 92.38 499 THR A O 1
ATOM 3932 N N . CYS A 1 500 ? -18.612 -2.392 22.859 1.00 95.75 500 CYS A N 1
ATOM 3933 C CA . CYS A 1 500 ? -18.767 -3.102 24.129 1.00 95.75 500 CYS A CA 1
ATOM 3934 C C . CYS A 1 500 ? -19.516 -4.421 23.928 1.00 95.75 500 CYS A C 1
ATOM 3936 O O . CYS A 1 500 ? -20.536 -4.461 23.229 1.00 95.75 500 CYS A O 1
ATOM 3938 N N . GLU A 1 501 ? -19.026 -5.474 24.576 1.00 96.00 501 GLU A N 1
ATOM 3939 C CA . GLU A 1 501 ? -19.637 -6.801 24.568 1.00 96.00 501 GLU A CA 1
ATOM 3940 C C . GLU A 1 501 ? -20.831 -6.846 25.518 1.00 96.00 501 GLU A C 1
ATOM 3942 O O . GLU A 1 501 ? -20.817 -6.201 26.563 1.00 96.00 501 GLU A O 1
ATOM 3947 N N . GLU A 1 502 ? -21.876 -7.592 25.165 1.00 97.25 502 GLU A N 1
ATOM 3948 C CA . GLU A 1 502 ? -23.018 -7.808 26.057 1.00 97.25 502 GLU A CA 1
ATOM 3949 C C . GLU A 1 502 ? -22.670 -8.828 27.139 1.00 97.25 502 GLU A C 1
ATOM 3951 O O . GLU A 1 502 ? -21.992 -9.822 26.884 1.00 97.25 502 GLU A O 1
ATOM 3956 N N . CYS A 1 503 ? -23.176 -8.604 28.349 1.00 97.19 503 CYS A N 1
ATOM 3957 C CA . CYS A 1 503 ? -23.129 -9.618 29.387 1.00 97.19 503 CYS A CA 1
ATOM 3958 C C . CYS A 1 503 ? -23.955 -10.828 28.982 1.00 97.19 503 CYS A C 1
ATOM 3960 O O . CYS A 1 503 ? -25.096 -10.686 28.559 1.00 97.19 503 CYS A O 1
ATOM 3962 N N . GLU A 1 504 ? -23.390 -12.019 29.136 1.00 97.31 504 GLU A N 1
ATOM 3963 C CA . GLU A 1 504 ? -24.110 -13.270 28.912 1.00 97.31 504 GLU A CA 1
ATOM 3964 C C . GLU A 1 504 ? -25.268 -13.438 29.912 1.00 97.31 504 GLU A C 1
ATOM 3966 O O . GLU A 1 504 ? -25.261 -12.854 31.001 1.00 97.31 504 GLU A O 1
ATOM 3971 N N . ALA A 1 505 ? -26.246 -14.284 29.572 1.00 96.44 505 ALA A N 1
ATOM 3972 C CA . ALA A 1 505 ? -27.306 -14.661 30.505 1.00 96.44 505 ALA A CA 1
ATOM 3973 C C . ALA A 1 505 ? -26.714 -15.188 31.827 1.00 96.44 505 ALA A C 1
ATOM 3975 O O . ALA A 1 505 ? -25.681 -15.859 31.859 1.00 96.44 505 ALA A O 1
ATOM 3976 N N . GLY A 1 506 ? -27.379 -14.873 32.935 1.00 96.81 506 GLY A N 1
ATOM 3977 C CA . GLY A 1 506 ? -26.888 -15.109 34.292 1.00 96.81 506 GLY A CA 1
ATOM 3978 C C . GLY A 1 506 ? -25.910 -14.052 34.802 1.00 96.81 506 GLY A C 1
ATOM 3979 O O . GLY A 1 506 ? -25.502 -14.114 35.963 1.00 96.81 506 GLY A O 1
ATOM 3980 N N . ARG A 1 507 ? -25.550 -13.058 33.989 1.00 98.00 507 ARG A N 1
ATOM 3981 C CA . ARG A 1 507 ? -24.672 -11.963 34.394 1.00 98.00 507 ARG A CA 1
ATOM 3982 C C . ARG A 1 507 ? -25.293 -10.603 34.109 1.00 98.00 507 ARG A C 1
ATOM 3984 O O . ARG A 1 507 ? -26.213 -10.478 33.307 1.00 98.00 507 ARG A O 1
ATOM 3991 N N . PHE A 1 508 ? -24.769 -9.584 34.774 1.00 97.50 508 PHE A N 1
ATOM 3992 C CA . PHE A 1 508 ? -25.156 -8.194 34.576 1.00 97.50 508 PHE A CA 1
ATOM 3993 C C . PHE A 1 508 ? -23.940 -7.271 34.671 1.00 97.50 508 PHE A C 1
ATOM 3995 O O . PHE A 1 508 ? -22.876 -7.666 35.151 1.00 97.50 508 PHE A O 1
ATOM 4002 N N . SER A 1 509 ? -24.089 -6.028 34.228 1.00 97.44 509 SER A N 1
ATOM 4003 C CA . SER A 1 509 ? -23.095 -4.984 34.468 1.00 97.44 509 SER A CA 1
ATOM 4004 C C . SER A 1 509 ? -23.742 -3.613 34.611 1.00 97.44 509 SER A C 1
ATOM 4006 O O . SER A 1 509 ? -24.823 -3.353 34.078 1.00 97.44 509 SER A O 1
ATOM 4008 N N . LEU A 1 510 ? -23.055 -2.724 35.322 1.00 95.44 510 LEU A N 1
ATOM 4009 C CA . LEU A 1 510 ? -23.388 -1.305 35.393 1.00 95.44 510 LEU A CA 1
ATOM 4010 C C . LEU A 1 510 ? -22.612 -0.519 34.325 1.00 95.44 510 LEU A C 1
ATOM 4012 O O . LEU A 1 510 ? -21.751 -1.071 33.638 1.00 95.44 510 LEU A O 1
ATOM 4016 N N . ASP A 1 511 ? -22.924 0.769 34.184 1.00 95.12 511 ASP A N 1
ATOM 4017 C CA . ASP A 1 511 ? -22.207 1.654 33.264 1.00 95.12 511 ASP A CA 1
ATOM 4018 C C . ASP A 1 511 ? -20.701 1.678 33.592 1.00 95.12 511 ASP A C 1
ATOM 4020 O O . ASP A 1 511 ? -20.307 1.778 34.756 1.00 95.12 511 ASP A O 1
ATOM 4024 N N . GLY A 1 512 ? -19.856 1.600 32.563 1.00 93.06 512 GLY A N 1
ATOM 4025 C CA . GLY A 1 512 ? -18.401 1.613 32.712 1.00 93.06 512 GLY A CA 1
ATOM 4026 C C . GLY A 1 512 ? -17.816 0.324 33.302 1.00 93.06 512 GLY A C 1
ATOM 4027 O O . GLY A 1 512 ? -16.798 0.366 33.992 1.00 93.06 512 GLY A O 1
ATOM 4028 N N . ALA A 1 513 ? -18.423 -0.836 33.047 1.00 93.38 513 ALA A N 1
ATOM 4029 C CA . ALA A 1 513 ? -17.880 -2.111 33.508 1.00 93.38 513 ALA A CA 1
ATOM 4030 C C . ALA A 1 513 ? -16.735 -2.646 32.625 1.00 93.38 513 ALA A C 1
ATOM 4032 O O . ALA A 1 513 ? -16.800 -2.637 31.394 1.00 93.38 513 ALA A O 1
ATOM 4033 N N . VAL A 1 514 ? -15.705 -3.203 33.271 1.00 94.88 514 VAL A N 1
ATOM 4034 C CA . VAL A 1 514 ? -14.616 -3.957 32.612 1.00 94.88 514 VAL A CA 1
ATOM 4035 C C . VAL A 1 514 ? -14.894 -5.460 32.517 1.00 94.88 514 VAL A C 1
ATOM 4037 O O . VAL A 1 514 ? -14.199 -6.180 31.808 1.00 94.88 514 VAL A O 1
ATOM 4040 N N . SER A 1 515 ? -15.908 -5.946 33.235 1.00 96.19 515 SER A N 1
ATOM 4041 C CA . SER A 1 515 ? -16.352 -7.342 33.249 1.00 96.19 515 SER A CA 1
ATOM 4042 C C . SER A 1 515 ? -17.797 -7.436 33.731 1.00 96.19 515 SER A C 1
ATOM 4044 O O . SER A 1 515 ? -18.233 -6.593 34.512 1.00 96.19 515 SER A O 1
ATOM 4046 N N . CYS A 1 516 ? -18.505 -8.494 33.347 1.00 97.44 516 CYS A N 1
ATOM 4047 C CA . CYS A 1 516 ? -19.842 -8.779 33.868 1.00 97.44 516 CYS A CA 1
ATOM 4048 C C . CYS A 1 516 ? -19.806 -9.516 35.211 1.00 97.44 516 CYS A C 1
ATOM 4050 O O . CYS A 1 516 ? -19.057 -10.483 35.386 1.00 97.44 516 CYS A O 1
ATOM 4052 N N . GLU A 1 517 ? -20.676 -9.101 36.126 1.00 97.38 517 GLU A N 1
ATOM 4053 C CA . GLU A 1 517 ? -20.883 -9.706 37.438 1.00 97.38 517 GLU A CA 1
ATOM 4054 C C . GLU A 1 517 ? -21.940 -10.813 37.370 1.00 97.38 517 GLU A C 1
ATOM 4056 O O . GLU A 1 517 ? -22.903 -10.728 36.612 1.00 97.38 517 GLU A O 1
ATOM 4061 N N . ASN A 1 518 ? -21.768 -11.873 38.161 1.00 97.56 518 ASN A N 1
ATOM 4062 C CA . ASN A 1 518 ? -22.748 -12.957 38.234 1.00 97.56 518 ASN A CA 1
ATOM 4063 C C . ASN A 1 518 ? -23.981 -12.515 39.026 1.00 97.56 518 ASN A C 1
ATOM 4065 O O . ASN A 1 518 ? -23.850 -11.857 40.055 1.00 97.56 518 ASN A O 1
ATOM 4069 N N . CYS A 1 519 ? -25.162 -12.976 38.620 1.00 97.19 519 CYS A N 1
ATOM 4070 C CA . CYS A 1 519 ? -26.344 -12.873 39.465 1.00 97.19 519 CYS A CA 1
ATOM 4071 C C . CYS A 1 519 ? -26.164 -13.672 40.755 1.00 97.19 519 CYS A C 1
ATOM 4073 O O . CYS A 1 519 ? -25.848 -14.865 40.721 1.00 97.19 519 CYS A O 1
ATOM 4075 N N . ASP A 1 520 ? -26.376 -13.018 41.893 1.00 96.25 520 ASP A N 1
ATOM 4076 C CA . ASP A 1 520 ? -26.326 -13.664 43.198 1.00 96.25 520 ASP A CA 1
ATOM 4077 C C . ASP A 1 520 ? -27.481 -14.654 43.382 1.00 96.25 520 ASP A C 1
ATOM 4079 O O . ASP A 1 520 ? -28.525 -14.580 42.724 1.00 96.25 520 ASP A O 1
ATOM 4083 N N . ARG A 1 521 ? -27.316 -15.563 44.349 1.00 94.06 521 ARG A N 1
ATOM 4084 C CA . ARG A 1 521 ? -28.385 -16.470 44.782 1.00 94.06 521 ARG A CA 1
ATOM 4085 C C . ARG A 1 521 ? -29.651 -15.693 45.130 1.00 94.06 521 ARG A C 1
ATOM 4087 O O . ARG A 1 521 ? -29.608 -14.705 45.859 1.00 94.06 521 ARG A O 1
ATOM 4094 N N . GLY A 1 522 ? -30.786 -16.192 44.660 1.00 93.38 522 GLY A N 1
ATOM 4095 C CA . GLY A 1 522 ? -32.069 -15.497 44.756 1.00 93.38 522 GLY A CA 1
ATOM 4096 C C . GLY A 1 522 ? -32.394 -14.611 43.557 1.00 93.38 522 GLY A C 1
ATOM 4097 O O . GLY A 1 522 ? -33.502 -14.081 43.494 1.00 93.38 522 GLY A O 1
ATOM 4098 N N . THR A 1 523 ? -31.470 -14.468 42.606 1.00 96.25 523 THR A N 1
ATOM 4099 C CA . THR A 1 523 ? -31.656 -13.668 41.394 1.00 96.25 523 THR A CA 1
ATOM 4100 C C . THR A 1 523 ? -31.196 -14.415 40.141 1.00 96.25 523 THR A C 1
ATOM 4102 O O . THR A 1 523 ? -30.446 -15.390 40.227 1.00 96.25 523 THR A O 1
ATOM 4105 N N . TYR A 1 524 ? -31.670 -13.974 38.978 1.00 96.50 524 TYR A N 1
ATOM 4106 C CA . TYR A 1 524 ? -31.338 -14.527 37.666 1.00 96.50 524 TYR A CA 1
ATOM 4107 C C . TYR A 1 524 ? -31.296 -13.426 36.595 1.00 96.50 524 TYR A C 1
ATOM 4109 O O . TYR A 1 524 ? -31.944 -12.392 36.740 1.00 96.50 524 TYR A O 1
ATOM 4117 N N . ALA A 1 525 ? -30.574 -13.647 35.498 1.00 97.31 525 ALA A N 1
ATOM 4118 C CA . ALA A 1 525 ? -30.628 -12.793 34.307 1.00 97.31 525 ALA A CA 1
ATOM 4119 C C . ALA A 1 525 ? -30.945 -13.661 33.093 1.00 97.31 525 ALA A C 1
ATOM 4121 O O . ALA A 1 525 ? -30.148 -14.518 32.719 1.00 97.31 525 ALA A O 1
ATOM 4122 N N . SER A 1 526 ? -32.134 -13.488 32.519 1.00 95.81 526 SER A N 1
ATOM 4123 C CA . SER A 1 526 ? -32.647 -14.403 31.495 1.00 95.81 526 SER A CA 1
ATOM 4124 C C . SER A 1 526 ? -32.113 -14.138 30.095 1.00 95.81 526 SER A C 1
ATOM 4126 O O . SER A 1 526 ? -32.077 -15.047 29.274 1.00 95.81 526 SER A O 1
ATOM 4128 N N . GLU A 1 527 ? -31.697 -12.903 29.832 1.00 95.75 527 GLU A N 1
ATOM 4129 C CA . GLU A 1 527 ? -31.279 -12.442 28.513 1.00 95.75 527 GLU A CA 1
ATOM 4130 C C . GLU A 1 527 ? -29.853 -11.886 28.568 1.00 95.75 527 GLU A C 1
ATOM 4132 O O . GLU A 1 527 ? -29.429 -11.388 29.618 1.00 95.75 527 GLU A O 1
ATOM 4137 N N . PRO A 1 528 ? -29.112 -11.920 27.450 1.00 95.75 528 PRO A N 1
ATOM 4138 C CA . PRO A 1 528 ? -27.894 -11.142 27.320 1.00 95.75 528 PRO A CA 1
ATOM 4139 C C . PRO A 1 528 ? -28.166 -9.641 27.483 1.00 95.75 528 PRO A C 1
ATOM 4141 O O . PRO A 1 528 ? -29.247 -9.146 27.159 1.00 95.75 528 PRO A O 1
ATOM 4144 N N . GLY A 1 529 ? -27.181 -8.897 27.976 1.00 95.81 529 GLY A N 1
ATOM 4145 C CA . GLY A 1 529 ? -27.270 -7.443 28.066 1.00 95.81 529 GLY A CA 1
ATOM 4146 C C . GLY A 1 529 ? -28.100 -6.909 29.238 1.00 95.81 529 GLY A C 1
ATOM 4147 O O . GLY A 1 529 ? -28.498 -5.745 29.211 1.00 95.81 529 GLY A O 1
ATOM 4148 N N . MET A 1 530 ? -28.398 -7.714 30.267 1.00 96.31 530 MET A N 1
ATOM 4149 C CA . MET A 1 530 ? -29.130 -7.212 31.436 1.00 96.31 530 MET A CA 1
ATOM 4150 C C . MET A 1 530 ? -28.273 -6.261 32.283 1.00 96.31 530 MET A C 1
ATOM 4152 O O . MET A 1 530 ? -27.146 -6.569 32.658 1.00 96.31 530 MET A O 1
ATOM 4156 N N . SER A 1 531 ? -28.844 -5.115 32.651 1.00 96.12 531 SER A N 1
ATOM 4157 C CA . SER A 1 531 ? -28.220 -4.128 33.545 1.00 96.12 531 SER A CA 1
ATOM 4158 C C . SER A 1 531 ? -28.371 -4.456 35.034 1.00 96.12 531 SER A C 1
ATOM 4160 O O . SER A 1 531 ? -27.732 -3.839 35.882 1.00 96.12 531 SER A O 1
ATOM 4162 N N . GLN A 1 532 ? -29.228 -5.423 35.364 1.00 96.56 532 GLN A N 1
ATOM 4163 C CA . GLN A 1 532 ? -29.462 -5.921 36.716 1.00 96.56 532 GLN A CA 1
ATOM 4164 C C . GLN A 1 532 ? -30.104 -7.311 36.671 1.00 96.56 532 GLN A C 1
ATOM 4166 O O . GLN A 1 532 ? -30.828 -7.639 35.729 1.00 96.56 532 GLN A O 1
ATOM 4171 N N . CYS A 1 533 ? -29.906 -8.097 37.725 1.00 97.12 533 CYS A N 1
ATOM 4172 C CA . CYS A 1 533 ? -30.570 -9.386 37.881 1.00 97.12 533 CYS A CA 1
ATOM 4173 C C . CYS A 1 533 ? -32.018 -9.225 38.360 1.00 97.12 533 CYS A C 1
ATOM 4175 O O . CYS A 1 533 ? -32.342 -8.370 39.186 1.00 97.12 533 CYS A O 1
ATOM 4177 N N . SER A 1 534 ? -32.894 -10.086 37.856 1.00 96.38 534 SER A N 1
ATOM 4178 C CA . SER A 1 534 ? -34.282 -10.224 38.287 1.00 96.38 534 SER A CA 1
ATOM 4179 C C . SER A 1 534 ? -34.360 -11.098 39.534 1.00 96.38 534 SER A C 1
ATOM 4181 O O . SER A 1 534 ? -33.709 -12.135 39.612 1.00 96.38 534 SER A O 1
ATOM 4183 N N . ALA A 1 535 ? -35.152 -10.692 40.524 1.00 95.25 535 ALA A N 1
ATOM 4184 C CA . ALA A 1 535 ? -35.353 -11.484 41.734 1.00 95.25 535 ALA A CA 1
ATOM 4185 C C . ALA A 1 535 ? -36.310 -12.658 41.485 1.00 95.25 535 ALA A C 1
ATOM 4187 O O . ALA A 1 535 ? -37.291 -12.524 40.752 1.00 95.25 535 ALA A O 1
ATOM 4188 N N . CYS A 1 536 ? -36.061 -13.785 42.150 1.00 92.94 536 CYS A N 1
ATOM 4189 C CA . CYS A 1 536 ? -37.012 -14.887 42.207 1.00 92.94 536 CYS A CA 1
ATOM 4190 C C . CYS A 1 536 ? -38.311 -14.462 42.904 1.00 92.94 536 CYS A C 1
ATOM 4192 O O . CYS A 1 536 ? -38.307 -13.720 43.893 1.00 92.94 536 CYS A O 1
ATOM 4194 N N . SER A 1 537 ? -39.438 -14.951 42.398 1.00 89.12 537 SER A N 1
ATOM 4195 C CA . SER A 1 537 ? -40.754 -14.656 42.950 1.00 89.12 537 SER A CA 1
ATOM 4196 C C . SER A 1 537 ? -41.062 -15.520 44.187 1.00 89.12 537 SER A C 1
ATOM 4198 O O . SER A 1 537 ? -40.496 -16.589 44.409 1.00 89.12 537 SER A O 1
ATOM 4200 N N . ALA A 1 538 ? -41.953 -15.020 45.048 1.00 83.81 538 ALA A N 1
ATOM 4201 C CA . ALA A 1 538 ? -42.596 -15.785 46.122 1.00 83.81 538 ALA A CA 1
ATOM 4202 C C . ALA A 1 538 ? -41.682 -16.576 47.087 1.00 83.81 538 ALA A C 1
ATOM 4204 O O . ALA A 1 538 ? -41.963 -17.725 47.447 1.00 83.81 538 ALA A O 1
ATOM 4205 N N . ASN A 1 539 ? -40.622 -15.914 47.565 1.00 85.69 539 ASN A N 1
ATOM 4206 C CA . ASN A 1 539 ? -39.632 -16.447 48.515 1.00 85.69 539 ASN A CA 1
ATOM 4207 C C . ASN A 1 539 ? -38.813 -17.640 47.990 1.00 85.69 539 ASN A C 1
ATOM 4209 O O . ASN A 1 539 ? -38.162 -18.328 48.779 1.00 85.69 539 ASN A O 1
ATOM 4213 N N . GLN A 1 540 ? -38.838 -17.886 46.681 1.00 90.94 540 GLN A N 1
ATOM 4214 C CA . GLN A 1 540 ? -37.920 -18.815 46.035 1.00 90.94 540 GLN A CA 1
ATOM 4215 C C . GLN A 1 540 ? -36.523 -18.200 45.941 1.00 90.94 540 GLN A C 1
ATOM 4217 O O . GLN A 1 540 ? -36.352 -16.981 46.023 1.00 90.94 540 GLN A O 1
ATOM 4222 N N . ILE A 1 541 ? -35.520 -19.051 45.744 1.00 92.69 541 ILE A N 1
ATOM 4223 C CA . ILE A 1 541 ? -34.148 -18.641 45.475 1.00 92.69 541 ILE A CA 1
ATOM 4224 C C . ILE A 1 541 ? -33.532 -19.475 44.356 1.00 92.69 541 ILE A C 1
ATOM 4226 O O . ILE A 1 541 ? -33.866 -20.642 44.182 1.00 92.69 541 ILE A O 1
ATOM 4230 N N . THR A 1 542 ? -32.563 -18.907 43.648 1.00 93.75 542 THR A N 1
ATOM 4231 C CA . THR A 1 542 ? -31.605 -19.688 42.860 1.00 93.75 542 THR A CA 1
ATOM 4232 C C . THR A 1 542 ? -30.539 -20.259 43.795 1.00 93.75 542 THR A C 1
ATOM 4234 O O . THR A 1 542 ? -30.015 -19.559 44.668 1.00 93.75 542 THR A O 1
ATOM 4237 N N . LEU A 1 543 ? -30.251 -21.558 43.672 1.00 86.94 543 LEU A N 1
ATOM 4238 C CA . LEU A 1 543 ? -29.275 -22.244 44.532 1.00 86.94 543 LEU A CA 1
ATOM 4239 C C . LEU A 1 543 ? -27.825 -21.971 44.111 1.00 86.94 543 LEU A C 1
ATOM 4241 O O . LEU A 1 543 ? -26.924 -21.960 44.958 1.00 86.94 543 LEU A O 1
ATOM 4245 N N . ASP A 1 544 ? -27.619 -21.693 42.829 1.00 89.81 544 ASP A N 1
ATOM 4246 C CA . ASP A 1 544 ? -26.334 -21.342 42.240 1.00 89.81 544 ASP A CA 1
ATOM 4247 C C . ASP A 1 544 ? -26.296 -19.862 41.851 1.00 89.81 544 ASP A C 1
ATOM 4249 O O . ASP A 1 544 ? -27.330 -19.221 41.654 1.00 89.81 544 ASP A O 1
ATOM 4253 N N . ILE A 1 545 ? -25.082 -19.319 41.772 1.00 94.75 545 ILE A N 1
ATOM 4254 C CA . ILE A 1 545 ? -24.848 -18.002 41.173 1.00 94.75 545 ILE A CA 1
ATOM 4255 C C . ILE A 1 545 ? -24.942 -18.106 39.647 1.00 94.75 545 ILE A C 1
ATOM 4257 O O . ILE A 1 545 ? -24.767 -19.184 39.083 1.00 94.75 545 ILE A O 1
ATOM 4261 N N . ALA A 1 546 ? -25.168 -16.975 38.987 1.00 95.12 546 ALA A N 1
ATOM 4262 C CA . ALA A 1 546 ? -25.324 -16.867 37.541 1.00 95.12 546 ALA A CA 1
ATOM 4263 C C . ALA A 1 546 ? -26.486 -17.685 36.951 1.00 95.12 546 ALA A C 1
ATOM 4265 O O . ALA A 1 546 ? -26.377 -18.265 35.872 1.00 95.12 546 ALA A O 1
ATOM 4266 N N . ALA A 1 547 ? -27.619 -17.725 37.655 1.00 96.25 547 ALA A N 1
ATOM 4267 C CA . ALA A 1 547 ? -28.830 -18.341 37.128 1.00 96.25 547 ALA A CA 1
ATOM 4268 C C . ALA A 1 547 ? -29.345 -17.592 35.889 1.00 96.25 547 ALA A C 1
ATOM 4270 O O . ALA A 1 547 ? -29.452 -16.365 35.883 1.00 96.25 547 ALA A O 1
ATOM 4271 N N . THR A 1 548 ? -29.697 -18.343 34.852 1.00 96.38 548 THR A N 1
ATOM 4272 C CA . THR A 1 548 ? -30.086 -17.844 33.529 1.00 96.38 548 THR A CA 1
ATOM 4273 C C . THR A 1 548 ? -31.595 -17.881 33.297 1.00 96.38 548 THR A C 1
ATOM 4275 O O . THR A 1 548 ? -32.061 -17.590 32.203 1.00 96.38 548 THR A O 1
ATOM 4278 N N . SER A 1 549 ? -32.390 -18.290 34.286 1.00 94.12 549 SER A N 1
ATOM 4279 C CA . SER A 1 549 ? -33.823 -18.518 34.102 1.00 94.12 549 SER A CA 1
ATOM 4280 C C . SER A 1 549 ? -34.587 -18.469 35.422 1.00 94.12 549 SER A C 1
ATOM 4282 O O . SER A 1 549 ? -34.101 -18.954 36.445 1.00 94.12 549 SER A O 1
ATOM 4284 N N . GLU A 1 550 ? -35.833 -17.990 35.374 1.00 91.81 550 GLU A N 1
ATOM 4285 C CA . GLU A 1 550 ? -36.782 -18.097 36.490 1.00 91.81 550 GLU A CA 1
ATOM 4286 C C . GLU A 1 550 ? -37.071 -19.560 36.860 1.00 91.81 550 GLU A C 1
ATOM 4288 O O . GLU A 1 550 ? -37.328 -19.868 38.016 1.00 91.81 550 GLU A O 1
ATOM 4293 N N . SER A 1 551 ? -36.955 -20.503 35.919 1.00 89.50 551 SER A N 1
ATOM 4294 C CA . SER A 1 551 ? -37.160 -21.932 36.198 1.00 89.50 551 SER A CA 1
ATOM 4295 C C . SER A 1 551 ? -36.123 -22.531 37.155 1.00 89.50 551 SER A C 1
ATOM 4297 O O . SER A 1 551 ? -36.286 -23.669 37.579 1.00 89.50 551 SER A O 1
ATOM 4299 N N . GLN A 1 552 ? -35.035 -21.810 37.440 1.00 91.81 552 GLN A N 1
ATOM 4300 C CA . GLN A 1 552 ? -34.024 -22.194 38.429 1.00 91.81 552 GLN A CA 1
ATOM 4301 C C . GLN A 1 552 ? -34.330 -21.626 39.825 1.00 91.81 552 GLN A C 1
ATOM 4303 O O . GLN A 1 552 ? -33.558 -21.850 40.759 1.00 91.81 552 GLN A O 1
ATOM 4308 N N . CYS A 1 553 ? -35.423 -20.871 39.971 1.00 92.06 553 CYS A N 1
ATOM 4309 C CA . CYS A 1 553 ? -35.938 -20.434 41.258 1.00 92.06 553 CYS A CA 1
ATOM 4310 C C . CYS A 1 553 ? -36.660 -21.602 41.937 1.00 92.06 553 CYS A C 1
ATOM 4312 O O . CYS A 1 553 ? -37.638 -22.152 41.434 1.00 92.06 553 CYS A O 1
ATOM 4314 N N . GLU A 1 554 ? -36.163 -21.988 43.106 1.00 91.75 554 GLU A N 1
ATOM 4315 C CA . GLU A 1 554 ? -36.658 -23.123 43.871 1.00 91.75 554 GLU A CA 1
ATOM 4316 C C . GLU A 1 554 ? -36.793 -22.769 45.353 1.00 91.75 554 GLU A C 1
ATOM 4318 O O . GLU A 1 554 ? -36.282 -21.753 45.831 1.00 91.75 554 GLU A O 1
ATOM 4323 N N . CYS A 1 555 ? -37.478 -23.615 46.122 1.00 92.06 555 CYS A N 1
ATOM 4324 C CA . CYS A 1 555 ? -37.619 -23.367 47.547 1.00 92.06 555 CYS A CA 1
ATOM 4325 C C . CYS A 1 555 ? -36.315 -23.639 48.311 1.00 92.06 555 CYS A C 1
ATOM 4327 O O . CYS A 1 555 ? -35.716 -24.707 48.151 1.00 92.06 555 CYS A O 1
ATOM 4329 N N . PRO A 1 556 ? -35.856 -22.714 49.178 1.00 92.00 556 PRO A N 1
ATOM 4330 C CA . PRO A 1 556 ? -34.692 -22.961 50.018 1.00 92.00 556 PRO A CA 1
ATOM 4331 C C . PRO A 1 556 ? -34.937 -24.122 50.992 1.00 92.00 556 PRO A C 1
ATOM 4333 O O . PRO A 1 556 ? -36.071 -24.443 51.358 1.00 92.00 556 PRO A O 1
ATOM 4336 N N . ARG A 1 557 ? -33.850 -24.723 51.487 1.00 90.56 557 ARG A N 1
ATOM 4337 C CA . ARG A 1 557 ? -33.901 -25.735 52.557 1.00 90.56 557 ARG A CA 1
ATOM 4338 C C . ARG A 1 557 ? -34.721 -25.256 53.754 1.00 90.56 557 ARG A C 1
ATOM 4340 O O . ARG A 1 557 ? -34.585 -24.116 54.187 1.00 90.56 557 ARG A O 1
ATOM 4347 N N . GLY A 1 558 ? -35.536 -26.152 54.312 1.00 90.81 558 GLY A N 1
ATOM 4348 C CA . GLY A 1 558 ? -36.483 -25.811 55.378 1.00 90.81 558 GLY A CA 1
ATOM 4349 C C . GLY A 1 558 ? -37.806 -25.220 54.876 1.00 90.81 558 GLY A C 1
ATOM 4350 O O . GLY A 1 558 ? -38.652 -24.856 55.692 1.00 90.81 558 GLY A O 1
ATOM 4351 N N . THR A 1 559 ? -38.014 -25.161 53.559 1.00 91.69 559 THR A N 1
ATOM 4352 C CA . THR A 1 559 ? -39.294 -24.810 52.928 1.00 91.69 559 THR A CA 1
ATOM 4353 C C . THR A 1 559 ? -39.634 -25.798 51.808 1.00 91.69 559 THR A C 1
ATOM 4355 O O . THR A 1 559 ? -38.759 -26.534 51.348 1.00 91.69 559 THR A O 1
ATOM 4358 N N . TYR A 1 560 ? -40.900 -25.847 51.398 1.00 89.94 560 TYR A N 1
ATOM 4359 C CA . TYR A 1 560 ? -41.387 -26.661 50.281 1.00 89.94 560 TYR A CA 1
ATOM 4360 C C . TYR A 1 560 ? -42.388 -25.866 49.436 1.00 89.94 560 TYR A C 1
ATOM 4362 O O . TYR A 1 560 ? -43.020 -24.926 49.921 1.00 89.94 560 TYR A O 1
ATOM 4370 N N . MET A 1 561 ? -42.529 -26.232 48.165 1.00 90.12 561 MET A N 1
ATOM 4371 C CA . MET A 1 561 ? -43.426 -25.550 47.231 1.00 90.12 561 MET A CA 1
ATOM 4372 C C . MET A 1 561 ? -44.896 -25.908 47.509 1.00 90.12 561 MET A C 1
ATOM 4374 O O . MET A 1 561 ? -45.230 -27.094 47.582 1.00 90.12 561 MET A O 1
ATOM 4378 N N . ASN A 1 562 ? -45.785 -24.914 47.615 1.00 87.94 562 ASN A N 1
ATOM 4379 C CA . ASN A 1 562 ? -47.230 -25.143 47.774 1.00 87.94 562 ASN A CA 1
ATOM 4380 C C . ASN A 1 562 ? -47.860 -25.864 46.559 1.00 87.94 562 ASN A C 1
ATOM 4382 O O . ASN A 1 562 ? -47.242 -25.997 45.504 1.00 87.94 562 ASN A O 1
ATOM 4386 N N . ALA A 1 563 ? -49.102 -26.342 46.698 1.00 86.19 563 ALA A N 1
ATOM 4387 C CA . ALA A 1 563 ? -49.796 -27.086 45.636 1.00 86.19 563 ALA A CA 1
ATOM 4388 C C . ALA A 1 563 ? -50.009 -26.277 44.345 1.00 86.19 563 ALA A C 1
ATOM 4390 O O . ALA A 1 563 ? -50.014 -26.851 43.260 1.00 86.19 563 ALA A O 1
ATOM 4391 N N . ASP A 1 564 ? -50.136 -24.953 44.459 1.00 85.62 564 ASP A N 1
ATOM 4392 C CA . ASP A 1 564 ? -50.318 -24.059 43.313 1.00 85.62 564 ASP A CA 1
ATOM 4393 C C . ASP A 1 564 ? -48.996 -23.704 42.606 1.00 85.62 564 ASP A C 1
ATOM 4395 O O . ASP A 1 564 ? -49.021 -22.981 41.615 1.00 85.62 564 ASP A O 1
ATOM 4399 N N . PHE A 1 565 ? -47.844 -24.176 43.104 1.00 82.44 565 PHE A N 1
ATOM 4400 C CA . PHE A 1 565 ? -46.502 -23.830 42.606 1.00 82.44 565 PHE A CA 1
ATOM 4401 C C . PHE A 1 565 ? -46.213 -22.323 42.581 1.00 82.44 565 PHE A C 1
ATOM 4403 O O . PHE A 1 565 ? -45.454 -21.824 41.754 1.00 82.44 565 PHE A O 1
ATOM 4410 N N . THR A 1 566 ? -46.832 -21.583 43.497 1.00 84.12 566 THR A N 1
ATOM 4411 C CA . THR A 1 566 ? -46.763 -20.122 43.548 1.00 84.12 566 THR A CA 1
ATOM 4412 C C . THR A 1 566 ? -45.952 -19.591 44.709 1.00 84.12 566 THR A C 1
ATOM 4414 O O . THR A 1 566 ? -45.639 -18.412 44.673 1.00 84.12 566 THR A O 1
ATOM 4417 N N . ALA A 1 567 ? -45.644 -20.381 45.744 1.00 88.12 567 ALA A N 1
ATOM 4418 C CA . ALA A 1 567 ? -44.911 -19.892 46.911 1.00 88.12 567 ALA A CA 1
ATOM 4419 C C . ALA A 1 567 ? -44.236 -21.003 47.720 1.00 88.12 567 ALA A C 1
ATOM 4421 O O . ALA A 1 567 ? -44.751 -22.119 47.834 1.00 88.12 567 ALA A O 1
ATOM 4422 N N . CYS A 1 568 ? -43.126 -20.646 48.367 1.00 92.06 568 CYS A N 1
ATOM 4423 C CA . CYS A 1 568 ? -42.453 -21.505 49.335 1.00 92.06 568 CYS A CA 1
ATOM 4424 C C . CYS A 1 568 ? -43.068 -21.368 50.727 1.00 92.06 568 CYS A C 1
ATOM 4426 O O . CYS A 1 568 ? -43.164 -20.273 51.287 1.00 92.06 568 CYS A O 1
ATOM 4428 N N . VAL A 1 569 ? -43.464 -22.504 51.293 1.00 91.06 569 VAL A N 1
ATOM 4429 C CA . VAL A 1 569 ? -44.094 -22.619 52.607 1.00 91.06 569 VAL A CA 1
ATOM 4430 C C . VAL A 1 569 ? -43.095 -23.208 53.596 1.00 91.06 569 VAL A C 1
ATOM 4432 O O . VAL A 1 569 ? -42.346 -24.131 53.275 1.00 91.06 569 VAL A O 1
ATOM 4435 N N . THR A 1 570 ? -43.075 -22.672 54.814 1.00 91.31 570 THR A N 1
ATOM 4436 C CA . THR A 1 570 ? -42.206 -23.151 55.895 1.00 91.31 570 THR A CA 1
ATOM 4437 C C . THR A 1 570 ? -42.497 -24.609 56.238 1.00 91.31 570 THR A C 1
ATOM 4439 O O . THR A 1 570 ? -43.657 -25.011 56.334 1.00 91.31 570 THR A O 1
ATOM 4442 N N . CYS A 1 571 ? -41.441 -25.389 56.472 1.00 91.44 571 CYS A N 1
ATOM 4443 C CA . CYS A 1 571 ? -41.572 -26.777 56.896 1.00 91.44 571 CYS A CA 1
ATOM 4444 C C . CYS A 1 571 ? -42.317 -26.883 58.239 1.00 91.44 571 CYS A C 1
ATOM 4446 O O . CYS A 1 571 ? -41.856 -26.288 59.220 1.00 91.44 571 CYS A O 1
ATOM 4448 N N . PRO A 1 572 ? -43.441 -27.618 58.322 1.00 89.81 572 PRO A N 1
ATOM 4449 C CA . PRO A 1 572 ? -44.108 -27.863 59.593 1.00 89.81 572 PRO A CA 1
ATOM 4450 C C . PRO A 1 572 ? -43.262 -28.781 60.489 1.00 89.81 572 PRO A C 1
ATOM 4452 O O . PRO A 1 572 ? -42.436 -29.569 60.021 1.00 89.81 572 PRO A O 1
ATOM 4455 N N . GLU A 1 573 ? -43.471 -28.683 61.802 1.00 89.88 573 GLU A N 1
ATOM 4456 C CA . GLU A 1 573 ? -42.803 -29.551 62.775 1.00 89.88 573 GLU A CA 1
ATOM 4457 C C . GLU A 1 573 ? -43.149 -31.025 62.512 1.00 89.88 573 GLU A C 1
ATOM 4459 O O . GLU A 1 573 ? -44.303 -31.361 62.257 1.00 89.88 573 GLU A O 1
ATOM 4464 N N . GLY A 1 574 ? -42.148 -31.907 62.583 1.00 88.38 574 GLY A N 1
ATOM 4465 C CA . GLY A 1 574 ? -42.311 -33.333 62.282 1.00 88.38 574 GLY A CA 1
ATOM 4466 C C . GLY A 1 574 ? -42.072 -33.706 60.817 1.00 88.38 574 GLY A C 1
ATOM 4467 O O . GLY A 1 574 ? -42.218 -34.874 60.461 1.00 88.38 574 GLY A O 1
ATOM 4468 N N . MET A 1 575 ? -41.650 -32.752 59.981 1.00 89.75 575 MET A N 1
ATOM 4469 C CA . MET A 1 575 ? -41.231 -32.992 58.599 1.00 89.75 575 MET A CA 1
ATOM 4470 C C . MET A 1 575 ? -39.803 -32.499 58.322 1.00 89.75 575 MET A C 1
ATOM 4472 O O . MET A 1 575 ? -39.262 -31.646 59.027 1.00 89.75 575 MET A O 1
ATOM 4476 N N . LEU A 1 576 ? -39.197 -33.039 57.266 1.00 90.88 576 LEU A N 1
ATOM 4477 C CA . LEU A 1 576 ? -37.926 -32.625 56.685 1.00 90.88 576 LEU A CA 1
ATOM 4478 C C . LEU A 1 576 ? -38.169 -32.086 55.275 1.00 90.88 576 LEU A C 1
ATOM 4480 O O . LEU A 1 576 ? -38.561 -32.824 54.377 1.00 90.88 576 LEU A O 1
ATOM 4484 N N . CYS A 1 577 ? -37.873 -30.807 55.066 1.00 91.38 577 CYS A N 1
ATOM 4485 C CA . CYS A 1 577 ? -38.005 -30.156 53.768 1.00 91.38 577 CYS A CA 1
ATOM 4486 C C . CYS A 1 577 ? -36.615 -29.953 53.149 1.00 91.38 577 CYS A C 1
ATOM 4488 O O . CYS A 1 577 ? -35.892 -29.040 53.576 1.00 91.38 577 CYS A O 1
ATOM 4490 N N . PRO A 1 578 ? -36.207 -30.781 52.169 1.00 87.19 578 PRO A N 1
ATOM 4491 C CA . PRO A 1 578 ? -34.892 -30.666 51.540 1.00 87.19 578 PRO A CA 1
ATOM 4492 C C . PRO A 1 578 ? -34.721 -29.391 50.695 1.00 87.19 578 PRO A C 1
ATOM 4494 O O . PRO A 1 578 ? -33.586 -29.076 50.336 1.00 87.19 578 PRO A O 1
ATOM 4497 N N . GLY A 1 579 ? -35.799 -28.638 50.447 1.00 88.12 579 GLY A N 1
ATOM 4498 C CA . GLY A 1 579 ? -35.856 -27.560 49.459 1.00 88.12 579 GLY A CA 1
ATOM 4499 C C . GLY A 1 579 ? -36.266 -28.099 48.087 1.00 88.12 579 GLY A C 1
ATOM 4500 O O . GLY A 1 579 ? -36.644 -29.264 47.969 1.00 88.12 579 GLY A O 1
ATOM 4501 N N . GLY A 1 580 ? -36.186 -27.267 47.054 1.00 87.06 580 GLY A N 1
ATOM 4502 C CA . GLY A 1 580 ? -36.564 -27.655 45.697 1.00 87.06 580 GLY A CA 1
ATOM 4503 C C . GLY A 1 580 ? -38.070 -27.576 45.435 1.00 87.06 580 GLY A C 1
ATOM 4504 O O . GLY A 1 580 ? -38.815 -26.874 46.123 1.00 87.06 580 GLY A O 1
ATOM 4505 N N . SER A 1 581 ? -38.518 -28.320 44.425 1.00 82.75 581 SER A N 1
ATOM 4506 C CA . SER A 1 581 ? -39.940 -28.451 44.055 1.00 82.75 581 SER A CA 1
ATOM 4507 C C . SER A 1 581 ? -40.626 -29.689 44.660 1.00 82.75 581 SER A C 1
ATOM 4509 O O . SER A 1 581 ? -41.838 -29.886 44.478 1.00 82.75 581 SER A O 1
ATOM 4511 N N . ASP A 1 582 ? -39.856 -30.512 45.375 1.00 81.56 582 ASP A N 1
ATOM 4512 C CA . ASP A 1 582 ? -40.289 -31.782 45.953 1.00 81.56 582 ASP A CA 1
ATOM 4513 C C . ASP A 1 582 ? -41.167 -31.586 47.203 1.00 81.56 582 ASP A C 1
ATOM 4515 O O . ASP A 1 582 ? -41.028 -30.591 47.926 1.00 81.56 582 ASP A O 1
ATOM 4519 N N . PRO A 1 583 ? -42.096 -32.522 47.475 1.00 82.69 583 PRO A N 1
ATOM 4520 C CA . PRO A 1 583 ? -42.869 -32.508 48.709 1.00 82.69 583 PRO A CA 1
ATOM 4521 C C . PRO A 1 583 ? -41.975 -32.766 49.940 1.00 82.69 583 PRO A C 1
ATOM 4523 O O . PRO A 1 583 ? -40.910 -33.381 49.834 1.00 82.69 583 PRO A O 1
ATOM 4526 N N . PRO A 1 584 ? -42.397 -32.304 51.128 1.00 88.88 584 PRO A N 1
ATOM 4527 C CA . PRO A 1 584 ? -41.680 -32.544 52.374 1.00 88.88 584 PRO A CA 1
ATOM 4528 C C . PRO A 1 584 ? -41.709 -34.025 52.783 1.00 88.88 584 PRO A C 1
ATOM 4530 O O . PRO A 1 584 ? -42.684 -34.731 52.548 1.00 88.88 584 PRO A O 1
ATOM 4533 N N . LEU A 1 585 ? -40.649 -34.488 53.448 1.00 88.50 585 LEU A N 1
ATOM 4534 C CA . LEU A 1 585 ? -40.505 -35.861 53.938 1.00 88.50 585 LEU A CA 1
ATOM 4535 C C . LEU A 1 585 ? -40.990 -35.969 55.384 1.00 88.50 585 LEU A C 1
ATOM 4537 O O . LEU A 1 585 ? -40.649 -35.128 56.216 1.00 88.50 585 LEU A O 1
ATOM 4541 N N . LEU A 1 586 ? -41.746 -37.010 55.721 1.00 89.50 586 LEU A N 1
ATOM 4542 C CA . LEU A 1 586 ? -42.264 -37.189 57.075 1.00 89.50 586 LEU A CA 1
ATOM 4543 C C . LEU A 1 586 ? -41.202 -37.817 57.989 1.00 89.50 586 LEU A C 1
ATOM 4545 O O . LEU A 1 586 ? -40.610 -38.844 57.658 1.00 89.50 586 LEU A O 1
ATOM 4549 N N . LEU A 1 587 ? -40.949 -37.218 59.157 1.00 91.00 587 LEU A N 1
ATOM 4550 C CA . LEU A 1 587 ? -39.977 -37.755 60.114 1.00 91.00 587 LEU A CA 1
ATOM 4551 C C . LEU A 1 587 ? -40.558 -38.939 60.900 1.00 91.00 587 LEU A C 1
ATOM 4553 O O . LEU A 1 587 ? -41.748 -38.981 61.212 1.00 91.00 587 LEU A O 1
ATOM 4557 N N . SER A 1 588 ? -39.689 -39.871 61.300 1.00 88.94 588 SER A N 1
ATOM 4558 C CA . SER A 1 588 ? -40.067 -40.988 62.175 1.00 88.94 588 SER A CA 1
ATOM 4559 C C . SER A 1 588 ? -40.723 -40.495 63.473 1.00 88.94 588 SER A C 1
ATOM 4561 O O . SER A 1 588 ? -40.243 -39.562 64.122 1.00 88.94 588 SER A O 1
ATOM 4563 N N . GLY A 1 589 ? -41.833 -41.130 63.855 1.00 89.75 589 GLY A N 1
ATOM 4564 C CA . GLY A 1 589 ? -42.677 -40.743 64.988 1.00 89.75 589 GLY A CA 1
ATOM 4565 C C . GLY A 1 589 ? -43.717 -39.665 64.711 1.00 89.75 589 GLY A C 1
ATOM 4566 O O . GLY A 1 589 ? -44.437 -39.285 65.638 1.00 89.75 589 GLY A O 1
ATOM 4567 N N . PHE A 1 590 ? -43.851 -39.232 63.459 1.00 91.75 590 PHE A N 1
ATOM 4568 C CA . PHE A 1 590 ? -44.929 -38.366 62.998 1.00 91.75 590 PHE A CA 1
ATOM 4569 C C . PHE A 1 590 ? -45.751 -39.058 61.905 1.00 91.75 590 PHE A C 1
ATOM 4571 O O . PHE A 1 590 ? -45.251 -39.909 61.174 1.00 91.75 590 PHE A O 1
ATOM 4578 N N . TRP A 1 591 ? -47.032 -38.707 61.827 1.00 90.19 591 TRP A N 1
ATOM 4579 C CA . TRP A 1 591 ? -48.003 -39.220 60.864 1.00 90.19 591 TRP A CA 1
ATOM 4580 C C . TRP A 1 591 ? -48.803 -38.056 60.270 1.00 90.19 591 TRP A C 1
ATOM 4582 O O . TRP A 1 591 ? -49.173 -37.134 60.997 1.00 90.19 591 TRP A O 1
ATOM 4592 N N . ALA A 1 592 ? -49.096 -38.112 58.975 1.00 89.88 592 ALA A N 1
ATOM 4593 C CA . ALA A 1 592 ? -49.987 -37.187 58.272 1.00 89.88 592 ALA A CA 1
ATOM 4594 C C . ALA A 1 592 ? -50.993 -37.994 57.442 1.00 89.88 592 ALA A C 1
ATOM 4596 O O . ALA A 1 592 ? -50.721 -39.153 57.126 1.00 89.88 592 ALA A O 1
ATOM 4597 N N . ASP A 1 593 ? -52.141 -37.414 57.093 1.00 86.88 593 ASP A N 1
ATOM 4598 C CA . ASP A 1 593 ? -53.156 -38.107 56.293 1.00 86.88 593 ASP A CA 1
ATOM 4599 C C . ASP A 1 593 ? -52.737 -38.188 54.817 1.00 86.88 593 ASP A C 1
ATOM 4601 O O . ASP A 1 593 ? -52.185 -37.238 54.273 1.00 86.88 593 ASP A O 1
ATOM 4605 N N . ALA A 1 594 ? -53.026 -39.300 54.135 1.00 82.44 594 ALA A N 1
ATOM 4606 C CA . ALA A 1 594 ? -52.676 -39.464 52.719 1.00 82.44 594 ALA A CA 1
ATOM 4607 C C . ALA A 1 594 ? -53.305 -38.386 51.809 1.00 82.44 594 ALA A C 1
ATOM 4609 O O . ALA A 1 594 ? -52.747 -38.045 50.770 1.00 82.44 594 ALA A O 1
ATOM 4610 N N . SER A 1 595 ? -54.457 -37.824 52.193 1.00 82.44 595 SER A N 1
ATOM 4611 C CA . SER A 1 595 ? -55.118 -36.745 51.448 1.00 82.44 595 SER A CA 1
ATOM 4612 C C . SER A 1 595 ? -54.418 -35.385 51.560 1.00 82.44 595 SER A C 1
ATOM 4614 O O . SER A 1 595 ? -54.751 -34.467 50.802 1.00 82.44 595 SER A O 1
ATOM 4616 N N . ASP A 1 596 ? -53.454 -35.249 52.472 1.00 83.25 596 ASP A N 1
ATOM 4617 C CA . ASP A 1 596 ? -52.661 -34.034 52.643 1.00 83.25 596 ASP A CA 1
ATOM 4618 C C . ASP A 1 596 ? -51.546 -33.917 51.590 1.00 83.25 596 ASP A C 1
ATOM 4620 O O . ASP A 1 596 ? -51.175 -32.797 51.228 1.00 83.25 596 ASP A O 1
ATOM 4624 N N . ASP A 1 597 ? -51.072 -35.045 51.040 1.00 81.75 597 ASP A N 1
ATOM 4625 C CA . ASP A 1 597 ? -50.049 -35.073 49.982 1.00 81.75 597 ASP A CA 1
ATOM 4626 C C . ASP A 1 597 ? -50.537 -34.382 48.701 1.00 81.75 597 ASP A C 1
ATOM 4628 O O . ASP A 1 597 ? -49.829 -33.554 48.126 1.00 81.75 597 ASP A O 1
ATOM 4632 N N . GLU A 1 598 ? -51.776 -34.654 48.275 1.00 79.75 598 GLU A N 1
ATOM 4633 C CA . GLU A 1 598 ? -52.359 -34.047 47.067 1.00 79.75 598 GLU A CA 1
ATOM 4634 C C . GLU A 1 598 ? -52.569 -32.534 47.213 1.00 79.75 598 GLU A C 1
ATOM 4636 O O . GLU A 1 598 ? -52.479 -31.787 46.240 1.00 79.75 598 GLU A O 1
ATOM 4641 N N . LYS A 1 599 ? -52.844 -32.070 48.435 1.00 84.50 599 LYS A N 1
ATOM 4642 C CA . LYS A 1 599 ? -53.097 -30.653 48.734 1.00 84.50 599 LYS A CA 1
ATOM 4643 C C . LYS A 1 599 ? -51.833 -29.902 49.141 1.00 84.50 599 LYS A C 1
ATOM 4645 O O . LYS A 1 599 ? -51.909 -28.691 49.346 1.00 84.50 599 LYS A O 1
ATOM 4650 N N . ARG A 1 600 ? -50.705 -30.609 49.304 1.00 85.75 600 ARG A N 1
ATOM 4651 C CA . ARG A 1 600 ? -49.461 -30.115 49.918 1.00 85.75 600 ARG A CA 1
ATOM 4652 C C . ARG A 1 600 ? -49.737 -29.266 51.163 1.00 85.75 600 ARG A C 1
ATOM 4654 O O . ARG A 1 600 ? -49.192 -28.176 51.329 1.00 85.75 600 ARG A O 1
ATOM 4661 N N . HIS A 1 601 ? -50.640 -29.751 52.010 1.00 87.19 601 HIS A N 1
ATOM 4662 C CA . HIS A 1 601 ? -51.062 -29.072 53.229 1.00 87.19 601 HIS A CA 1
ATOM 4663 C C . HIS A 1 601 ? -51.223 -30.103 54.337 1.00 87.19 601 HIS A C 1
ATOM 4665 O O . HIS A 1 601 ? -52.233 -30.795 54.411 1.00 87.19 601 HIS A O 1
ATOM 4671 N N . TYR A 1 602 ? -50.198 -30.198 55.178 1.00 86.69 602 TYR A N 1
ATOM 4672 C CA . TYR A 1 602 ? -49.995 -31.329 56.070 1.00 86.69 602 TYR A CA 1
ATOM 4673 C C . TYR A 1 602 ? -50.497 -31.073 57.488 1.00 86.69 602 TYR A C 1
ATOM 4675 O O . TYR A 1 602 ? -49.996 -30.194 58.193 1.00 86.69 602 TYR A O 1
ATOM 4683 N N . SER A 1 603 ? -51.445 -31.894 57.932 1.00 88.44 603 SER A N 1
ATOM 4684 C CA . SER A 1 603 ? -51.886 -31.956 59.323 1.00 88.44 603 SER A CA 1
ATOM 4685 C C . SER A 1 603 ? -51.046 -32.994 60.065 1.00 88.44 603 SER A C 1
ATOM 4687 O O . SER A 1 603 ? -51.297 -34.194 59.975 1.00 88.44 603 SER A O 1
ATOM 4689 N N . ILE A 1 604 ? -50.020 -32.537 60.786 1.00 90.00 604 ILE A N 1
ATOM 4690 C CA . ILE A 1 604 ? -49.050 -33.434 61.427 1.00 90.00 604 ILE A CA 1
ATOM 4691 C C . ILE A 1 604 ? -49.523 -33.894 62.808 1.00 90.00 604 ILE A C 1
ATOM 4693 O O . ILE A 1 604 ? -49.818 -33.087 63.692 1.00 90.00 604 ILE A O 1
ATOM 4697 N N . TYR A 1 605 ? -49.514 -35.209 63.019 1.00 89.69 605 TYR A N 1
ATOM 4698 C CA . TYR A 1 605 ? -49.818 -35.863 64.287 1.00 89.69 605 TYR A CA 1
ATOM 4699 C C . TYR A 1 605 ? -48.584 -36.580 64.826 1.00 89.69 605 TYR A C 1
ATOM 4701 O O . TYR A 1 605 ? -47.900 -37.306 64.111 1.00 89.69 605 TYR A O 1
ATOM 4709 N N . ARG A 1 606 ? -48.310 -36.418 66.121 1.00 90.12 606 ARG A N 1
ATOM 4710 C CA . ARG A 1 606 ? -47.236 -37.147 66.799 1.00 90.12 606 ARG A CA 1
ATOM 4711 C C . ARG A 1 606 ? -47.731 -38.519 67.245 1.00 90.12 606 ARG A C 1
ATOM 4713 O O . ARG A 1 606 ? -48.732 -38.615 67.954 1.00 90.12 606 ARG A O 1
ATOM 4720 N N . CYS A 1 607 ? -47.006 -39.563 66.875 1.00 89.00 607 CYS A N 1
ATOM 4721 C CA . CYS A 1 607 ? -47.326 -40.930 67.262 1.00 89.00 607 CYS A CA 1
ATOM 4722 C C . CYS A 1 607 ? -46.892 -41.216 68.700 1.00 89.00 607 CYS A C 1
ATOM 4724 O O . CYS A 1 607 ? -46.028 -40.535 69.263 1.00 89.00 607 CYS A O 1
ATOM 4726 N N . ARG A 1 608 ? -47.509 -42.227 69.318 1.00 87.75 608 ARG A N 1
ATOM 4727 C CA . ARG A 1 608 ? -47.214 -42.586 70.711 1.00 87.75 608 ARG A CA 1
ATOM 4728 C C . ARG A 1 608 ? -45.811 -43.175 70.846 1.00 87.75 608 ARG A C 1
ATOM 4730 O O . ARG A 1 608 ? -45.118 -42.860 71.810 1.00 87.75 608 ARG A O 1
ATOM 4737 N N . ASP A 1 609 ? -45.403 -44.002 69.890 1.00 85.88 609 ASP A N 1
ATOM 4738 C CA . ASP A 1 609 ? -44.035 -44.503 69.766 1.00 85.88 609 ASP A CA 1
ATOM 4739 C C . ASP A 1 609 ? -43.549 -44.302 68.322 1.00 85.88 609 ASP A C 1
ATOM 4741 O O . ASP A 1 609 ? -44.282 -44.551 67.366 1.00 85.88 609 ASP A O 1
ATOM 4745 N N . HIS A 1 610 ? -42.306 -43.841 68.160 1.00 87.44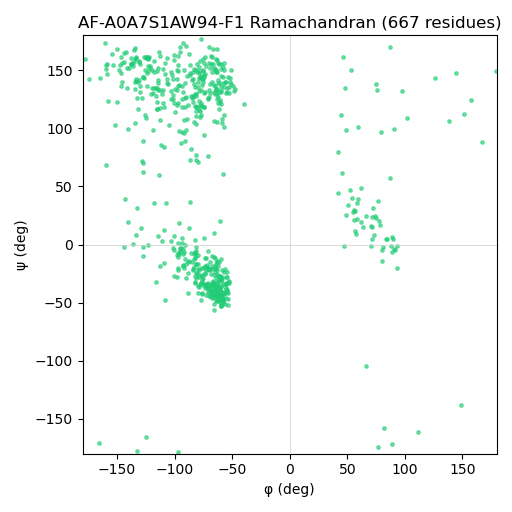 610 HIS A N 1
ATOM 4746 C CA . HIS A 1 610 ? -41.674 -43.635 66.857 1.00 87.44 610 HIS A CA 1
ATOM 4747 C C . HIS A 1 610 ? -41.673 -44.879 65.962 1.00 87.44 610 HIS A C 1
ATOM 4749 O O . HIS A 1 610 ? -41.742 -44.753 64.747 1.00 87.44 610 HIS A O 1
ATOM 4755 N N . LYS A 1 611 ? -41.673 -46.084 66.544 1.00 87.75 611 LYS A N 1
ATOM 4756 C CA . LYS A 1 611 ? -41.729 -47.339 65.779 1.00 87.75 611 LYS A CA 1
ATOM 4757 C C . LYS A 1 611 ? -43.095 -47.611 65.145 1.00 87.75 611 LYS A C 1
ATOM 4759 O O . LYS A 1 611 ? -43.190 -48.442 64.253 1.00 87.75 611 LYS A O 1
ATOM 4764 N N . GLU A 1 612 ? -44.155 -46.949 65.613 1.00 89.62 612 GLU A N 1
ATOM 4765 C CA . GLU A 1 612 ? -45.511 -47.081 65.053 1.00 89.62 612 GLU A CA 1
ATOM 4766 C C . GLU A 1 612 ? -45.647 -46.304 63.736 1.00 89.62 612 GLU A C 1
ATOM 4768 O O . GLU A 1 612 ? -46.454 -46.669 62.879 1.00 89.62 612 GLU A O 1
ATOM 4773 N N . CYS A 1 613 ? -44.828 -45.260 63.580 1.00 90.62 613 CYS A N 1
ATOM 4774 C CA . CYS A 1 613 ? -44.810 -44.344 62.448 1.00 90.62 613 CYS A CA 1
ATOM 4775 C C . CYS A 1 613 ? -43.381 -44.269 61.903 1.00 90.62 613 CYS A C 1
ATOM 4777 O O . CYS A 1 613 ? -42.596 -43.437 62.366 1.00 90.62 613 CYS A O 1
ATOM 4779 N N . PRO A 1 614 ? -43.014 -45.153 60.958 1.00 82.88 614 PRO A N 1
ATOM 4780 C CA . PRO A 1 614 ? -41.636 -45.268 60.489 1.00 82.88 614 PRO A CA 1
ATOM 4781 C C . PRO A 1 614 ? -41.099 -43.951 59.907 1.00 82.88 614 PRO A C 1
ATOM 4783 O O . PRO A 1 614 ? -39.917 -43.664 60.094 1.00 82.88 614 PRO A O 1
ATOM 4786 N N . GLY A 1 615 ? -41.977 -43.120 59.329 1.00 79.50 615 GLY A N 1
ATOM 4787 C CA . GLY A 1 615 ? -41.615 -41.919 58.574 1.00 79.50 615 GLY A CA 1
ATOM 4788 C C . GLY A 1 615 ? -41.077 -42.298 57.192 1.00 79.50 615 GLY A C 1
ATOM 4789 O O . GLY A 1 615 ? -40.269 -43.218 57.089 1.00 79.50 615 GLY A O 1
ATOM 4790 N N . ASP A 1 616 ? -41.552 -41.631 56.138 1.00 71.38 616 ASP A N 1
ATOM 4791 C CA . ASP A 1 616 ? -41.065 -41.800 54.760 1.00 71.38 616 ASP A CA 1
ATOM 4792 C C . ASP A 1 616 ? -41.566 -40.652 53.845 1.00 71.38 616 ASP A C 1
ATOM 4794 O O . ASP A 1 616 ? -42.137 -39.665 54.318 1.00 71.38 616 ASP A O 1
ATOM 4798 N N . VAL A 1 617 ? -41.357 -40.779 52.528 1.00 64.00 617 VAL A N 1
ATOM 4799 C CA . VAL A 1 617 ? -41.767 -39.838 51.467 1.00 64.00 617 VAL A CA 1
ATOM 4800 C C . VAL A 1 617 ? -43.292 -39.653 51.363 1.00 64.00 617 VAL A C 1
ATOM 4802 O O . VAL A 1 617 ? -43.727 -38.678 50.760 1.00 64.00 617 VAL A O 1
ATOM 4805 N N . ARG A 1 618 ? -44.120 -40.563 51.904 1.00 73.69 618 ARG A N 1
ATOM 4806 C CA . ARG A 1 618 ? -45.585 -40.546 51.712 1.00 73.69 618 ARG A CA 1
ATOM 4807 C C . ARG A 1 618 ? -46.365 -40.405 53.012 1.00 73.69 618 ARG A C 1
ATOM 4809 O O . ARG A 1 618 ? -46.116 -41.116 53.986 1.00 73.69 618 ARG A O 1
ATOM 4816 N N . ALA A 1 619 ? -47.361 -39.525 53.000 1.00 81.44 619 ALA A N 1
ATOM 4817 C CA . ALA A 1 619 ? -48.336 -39.416 54.069 1.00 81.44 619 ALA A CA 1
ATOM 4818 C C . ALA A 1 619 ? -49.265 -40.646 54.093 1.00 81.44 619 ALA A C 1
ATOM 4820 O O . ALA A 1 619 ? -49.520 -41.303 53.084 1.00 81.44 619 ALA A O 1
ATOM 4821 N N . GLY A 1 620 ? -49.783 -40.973 55.275 1.00 81.88 620 GLY A N 1
ATOM 4822 C CA . GLY A 1 620 ? -50.718 -42.075 55.494 1.00 81.88 620 GLY A CA 1
ATOM 4823 C C . GLY A 1 620 ? -50.085 -43.435 55.794 1.00 81.88 620 GLY A C 1
ATOM 4824 O O . GLY A 1 620 ? -50.816 -44.357 56.157 1.00 81.88 620 GLY A O 1
ATOM 4825 N N . GLU A 1 621 ? -48.761 -43.583 55.711 1.00 85.50 621 GLU A N 1
ATOM 4826 C CA . GLU A 1 621 ? -48.096 -44.857 55.998 1.00 85.50 621 GLU A CA 1
ATOM 4827 C C . GLU A 1 621 ? -47.921 -45.114 57.504 1.00 85.50 621 GLU A C 1
ATOM 4829 O O . GLU A 1 621 ? -47.519 -44.247 58.281 1.00 85.50 621 GLU A O 1
ATOM 4834 N N . CYS A 1 622 ? -48.219 -46.347 57.914 1.00 88.38 622 CYS A N 1
ATOM 4835 C CA . CYS A 1 622 ? -48.059 -46.841 59.278 1.00 88.38 622 CYS A CA 1
ATOM 4836 C C . CYS A 1 622 ? -47.156 -48.080 59.301 1.00 88.38 622 CYS A C 1
ATOM 4838 O O . CYS A 1 622 ? -47.012 -48.771 58.291 1.00 88.38 622 CYS A O 1
ATOM 4840 N N . ALA A 1 623 ? -46.596 -48.415 60.469 1.00 88.81 623 ALA A N 1
ATOM 4841 C CA . ALA A 1 623 ? -45.932 -49.704 60.660 1.00 88.81 623 ALA A CA 1
ATOM 4842 C C . ALA A 1 623 ? -46.884 -50.879 60.348 1.00 88.81 623 ALA A C 1
ATOM 4844 O O . ALA A 1 623 ? -48.106 -50.742 60.403 1.00 88.81 623 ALA A O 1
ATOM 4845 N N . LEU A 1 624 ? -46.329 -52.046 60.010 1.00 90.81 624 LEU A N 1
ATOM 4846 C CA . LEU A 1 624 ? -47.105 -53.194 59.526 1.00 90.81 624 LEU A CA 1
ATOM 4847 C C . LEU A 1 624 ? -48.333 -53.487 60.415 1.00 90.81 624 LEU A C 1
ATOM 4849 O O . LEU A 1 624 ? -48.214 -53.559 61.641 1.00 90.81 624 LEU A O 1
ATOM 4853 N N . ASN A 1 625 ? -49.500 -53.666 59.781 1.00 89.75 625 ASN A N 1
ATOM 4854 C CA . ASN A 1 625 ? -50.792 -53.970 60.418 1.00 89.75 625 ASN A CA 1
ATOM 4855 C C . ASN A 1 625 ? -51.324 -52.900 61.393 1.00 89.75 625 ASN A C 1
ATOM 4857 O O . ASN A 1 625 ? -52.206 -53.179 62.211 1.00 89.75 625 ASN A O 1
ATOM 4861 N N . ARG A 1 626 ? -50.829 -51.664 61.304 1.00 90.56 626 ARG A N 1
ATOM 4862 C CA . ARG A 1 626 ? -51.361 -50.509 62.038 1.00 90.56 626 ARG A CA 1
ATOM 4863 C C . ARG A 1 626 ? -52.300 -49.682 61.160 1.00 90.56 626 ARG A C 1
ATOM 4865 O O . ARG A 1 626 ? -52.135 -49.619 59.947 1.00 90.56 626 ARG A O 1
ATOM 4872 N N . GLN A 1 627 ? -53.280 -49.034 61.783 1.00 89.06 627 GLN A N 1
ATOM 4873 C CA . GLN A 1 627 ? -54.267 -48.178 61.126 1.00 89.06 627 GLN A CA 1
ATOM 4874 C C . GLN A 1 627 ? -54.767 -47.051 62.048 1.00 89.06 627 GLN A C 1
ATOM 4876 O O . GLN A 1 627 ? -54.570 -47.074 63.269 1.00 89.06 627 GLN A O 1
ATOM 4881 N N . GLY A 1 628 ? -55.477 -46.086 61.457 1.00 86.19 628 GLY A N 1
ATOM 4882 C CA . GLY A 1 628 ? -56.069 -44.939 62.151 1.00 86.19 628 GLY A CA 1
ATOM 4883 C C . GLY A 1 628 ? -55.119 -43.743 62.294 1.00 86.19 628 GLY A C 1
ATOM 4884 O O . GLY A 1 628 ? -53.927 -43.846 62.023 1.00 86.19 628 GLY A O 1
ATOM 4885 N N . LEU A 1 629 ? -55.664 -42.603 62.732 1.00 85.69 629 LEU A N 1
ATOM 4886 C CA . LEU A 1 629 ? -54.941 -41.329 62.888 1.00 85.69 629 LEU A CA 1
ATOM 4887 C C . LEU A 1 629 ? -53.726 -41.468 63.819 1.00 85.69 629 LEU A C 1
ATOM 4889 O O . LEU A 1 629 ? -53.894 -41.648 65.021 1.00 85.69 629 LEU A O 1
ATOM 4893 N N . GLY A 1 630 ? -52.505 -41.370 63.295 1.00 85.81 630 GLY A N 1
ATOM 4894 C CA . GLY A 1 630 ? -51.291 -41.577 64.096 1.00 85.81 630 GLY A CA 1
ATOM 4895 C C . GLY A 1 630 ? -51.017 -43.041 64.452 1.00 85.81 630 GLY A C 1
ATOM 4896 O O . GLY A 1 630 ? -50.370 -43.315 65.460 1.00 85.81 630 GLY A O 1
ATOM 4897 N N . CYS A 1 631 ? -51.540 -43.982 63.656 1.00 90.00 631 CYS A N 1
ATOM 4898 C CA . CYS A 1 631 ? -51.228 -45.413 63.718 1.00 90.00 631 CYS A CA 1
ATOM 4899 C C . CYS A 1 631 ? -51.491 -46.060 65.093 1.00 90.00 631 CYS A C 1
ATOM 4901 O O . CYS A 1 631 ? -50.840 -47.026 65.497 1.00 90.00 631 CYS A O 1
ATOM 4903 N N . PHE A 1 632 ? -52.454 -45.538 65.856 1.00 88.50 632 PHE A N 1
ATOM 4904 C CA . PHE A 1 632 ? -52.686 -45.985 67.234 1.00 88.50 632 PHE A CA 1
ATOM 4905 C C . PHE A 1 632 ? -53.375 -47.350 67.342 1.00 88.50 632 PHE A C 1
ATOM 4907 O O . PHE A 1 632 ? -53.307 -47.976 68.401 1.00 88.50 632 PHE A O 1
ATOM 4914 N N . SER A 1 633 ? -54.055 -47.803 66.285 1.00 90.00 633 SER A N 1
ATOM 4915 C CA . SER A 1 633 ? -54.844 -49.037 66.295 1.00 90.00 633 SER A CA 1
ATOM 4916 C C . SER A 1 633 ? -54.187 -50.132 65.468 1.00 90.00 633 SER A C 1
ATOM 4918 O O . SER A 1 633 ? -53.575 -49.864 64.440 1.00 90.00 633 SER A O 1
ATOM 4920 N N . CYS A 1 634 ? -54.360 -51.378 65.898 1.00 90.06 634 CYS A N 1
ATOM 4921 C CA . CYS A 1 634 ? -54.071 -52.545 65.075 1.00 90.06 634 CYS A CA 1
ATOM 4922 C C . CYS A 1 634 ? -55.265 -52.856 64.166 1.00 90.06 634 CYS A C 1
ATOM 4924 O O . CYS A 1 634 ? -56.413 -52.601 64.541 1.00 90.06 634 CYS A O 1
ATOM 4926 N N . VAL A 1 635 ? -55.002 -53.401 62.980 1.00 90.94 635 VAL A N 1
ATOM 4927 C CA . VAL A 1 635 ? -56.053 -53.986 62.135 1.00 90.94 635 VAL A CA 1
ATOM 4928 C C . VAL A 1 635 ? -56.651 -55.218 62.823 1.00 90.94 635 VAL A C 1
ATOM 4930 O O . VAL A 1 635 ? -55.983 -55.893 63.617 1.00 90.94 635 VAL A O 1
ATOM 4933 N N . ASP A 1 636 ? -57.913 -55.519 62.524 1.00 88.62 636 ASP A N 1
ATOM 4934 C CA . ASP A 1 636 ? -58.636 -56.622 63.159 1.00 88.62 636 ASP A CA 1
ATOM 4935 C C . ASP A 1 636 ? -57.883 -57.957 63.023 1.00 88.62 636 ASP A C 1
ATOM 4937 O O . ASP A 1 636 ? -57.466 -58.351 61.936 1.00 88.62 636 ASP A O 1
ATOM 4941 N N . GLY A 1 637 ? -57.731 -58.675 64.140 1.00 84.00 637 GLY A N 1
ATOM 4942 C CA . GLY A 1 637 ? -57.032 -59.967 64.185 1.00 84.00 637 GLY A CA 1
ATOM 4943 C C . GLY A 1 637 ? -55.541 -59.900 64.542 1.00 84.00 637 GLY A C 1
ATOM 4944 O O . GLY A 1 637 ? -54.917 -60.952 64.698 1.00 84.00 637 GLY A O 1
ATOM 4945 N N . THR A 1 638 ? -54.989 -58.703 64.761 1.00 90.25 638 THR A N 1
ATOM 4946 C CA . THR A 1 638 ? -53.588 -58.491 65.173 1.00 90.25 638 THR A CA 1
ATOM 4947 C C . THR A 1 638 ? -53.482 -57.813 66.549 1.00 90.25 638 THR A C 1
ATOM 4949 O O . THR A 1 638 ? -54.433 -57.190 67.024 1.00 90.25 638 THR A O 1
ATOM 4952 N N . VAL A 1 639 ? -52.341 -57.957 67.229 1.00 87.75 639 VAL A N 1
ATOM 4953 C CA . VAL A 1 639 ? -52.041 -57.345 68.538 1.00 87.75 639 VAL A CA 1
ATOM 4954 C C . VAL A 1 639 ? -50.718 -56.583 68.489 1.00 87.75 639 VAL A C 1
ATOM 4956 O O . VAL A 1 639 ? -49.781 -56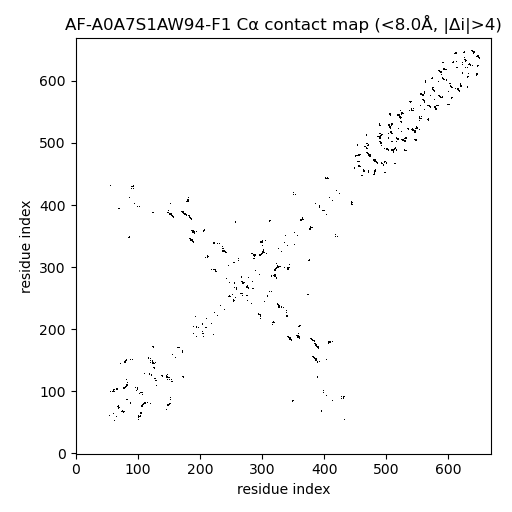.995 67.813 1.00 87.75 639 VAL A O 1
ATOM 4959 N N . ALA A 1 640 ? -50.633 -55.459 69.203 1.00 86.50 640 ALA A N 1
ATOM 4960 C CA . ALA A 1 640 ? -49.466 -54.581 69.150 1.00 86.50 640 ALA A CA 1
ATOM 4961 C C . ALA A 1 640 ? -48.202 -55.263 69.702 1.00 86.50 640 ALA A C 1
ATOM 4963 O O . ALA A 1 640 ? -48.202 -55.759 70.830 1.00 86.50 640 ALA A O 1
ATOM 4964 N N . ASN A 1 641 ? -47.113 -55.208 68.937 1.00 86.81 641 ASN A N 1
ATOM 4965 C CA . ASN A 1 641 ? -45.780 -55.606 69.368 1.00 86.81 641 ASN A CA 1
ATOM 4966 C C . ASN A 1 641 ? -44.975 -54.355 69.755 1.00 86.81 641 ASN A C 1
ATOM 4968 O O . ASN A 1 641 ? -44.655 -53.509 68.919 1.00 86.81 641 ASN A O 1
ATOM 4972 N N . SER A 1 642 ? -44.642 -54.225 71.040 1.00 80.06 642 SER A N 1
ATOM 4973 C CA . SER A 1 642 ? -43.899 -53.073 71.568 1.00 80.06 642 SER A CA 1
ATOM 4974 C C . SER A 1 642 ? -42.425 -53.031 71.147 1.00 80.06 642 SER A C 1
ATOM 4976 O O . SER A 1 642 ? -41.792 -51.980 71.228 1.00 80.06 642 SER A O 1
ATOM 4978 N N . GLU A 1 643 ? -41.842 -54.153 70.724 1.00 83.12 643 GLU A N 1
ATOM 4979 C CA . GLU A 1 643 ? -40.445 -54.202 70.285 1.00 83.12 643 GLU A CA 1
ATOM 4980 C C . GLU A 1 643 ? -40.285 -53.684 68.855 1.00 83.12 643 GLU A C 1
ATOM 4982 O O . GLU A 1 643 ? -39.352 -52.920 68.591 1.00 83.12 643 GLU A O 1
ATOM 4987 N N . THR A 1 644 ? -41.203 -54.054 67.959 1.00 84.69 644 THR A N 1
ATOM 4988 C CA . THR A 1 644 ? -41.154 -53.706 66.529 1.00 84.69 644 THR A CA 1
ATOM 4989 C C . THR A 1 644 ? -42.003 -52.489 66.167 1.00 84.69 644 THR A C 1
ATOM 4991 O O . THR A 1 644 ? -41.765 -51.884 65.129 1.00 84.69 644 THR A O 1
ATOM 4994 N N . GLY A 1 645 ? -42.987 -52.118 66.993 1.00 85.31 645 GLY A N 1
ATOM 4995 C CA . GLY A 1 645 ? -43.970 -51.069 66.693 1.00 85.31 645 GLY A CA 1
ATOM 4996 C C . GLY A 1 645 ? -45.116 -51.522 65.779 1.00 85.31 645 GLY A C 1
ATOM 4997 O O . GLY A 1 645 ? -46.151 -50.855 65.735 1.00 85.31 645 GLY A O 1
ATOM 4998 N N . ALA A 1 646 ? -44.985 -52.674 65.119 1.00 90.25 646 ALA A N 1
ATOM 4999 C CA . ALA A 1 646 ? -46.005 -53.288 64.271 1.00 90.25 646 ALA A CA 1
ATOM 5000 C C . ALA A 1 646 ? -47.120 -53.973 65.089 1.00 90.25 646 ALA A C 1
ATOM 5002 O O . ALA A 1 646 ? -47.075 -54.022 66.323 1.00 90.25 646 ALA A O 1
ATOM 5003 N N . CYS A 1 647 ? -48.129 -54.505 64.399 1.00 91.06 647 CYS A N 1
ATOM 5004 C CA . CYS A 1 647 ? -49.099 -55.428 64.981 1.00 91.06 647 CYS A CA 1
ATOM 5005 C C . CYS A 1 647 ? -48.901 -56.840 64.415 1.00 91.06 647 CYS A C 1
ATOM 5007 O O . CYS A 1 647 ? -48.982 -57.061 63.206 1.00 91.06 647 CYS A O 1
ATOM 5009 N N . ASP A 1 648 ? -48.657 -57.800 65.299 1.00 90.19 648 ASP A N 1
ATOM 5010 C CA . ASP A 1 648 ? -48.445 -59.194 64.924 1.00 90.19 648 ASP A CA 1
ATOM 5011 C C . ASP A 1 648 ? -49.771 -59.954 64.946 1.00 90.19 648 ASP A C 1
ATOM 5013 O O . ASP A 1 648 ? -50.669 -59.648 65.736 1.00 90.19 648 ASP A O 1
ATOM 5017 N N . ASP A 1 649 ? -49.900 -60.975 64.100 1.00 87.88 649 ASP A N 1
ATOM 5018 C CA . ASP A 1 649 ? -51.066 -61.854 64.118 1.00 87.88 649 ASP A CA 1
ATOM 5019 C C . ASP A 1 649 ? -51.257 -62.477 65.503 1.00 87.88 649 ASP A C 1
ATOM 5021 O O . ASP A 1 649 ? -50.306 -62.920 66.156 1.00 87.88 649 ASP A O 1
ATOM 5025 N N . CYS A 1 650 ? -52.513 -62.570 65.946 1.00 78.50 650 CYS A N 1
ATOM 5026 C CA . CYS A 1 650 ? -52.851 -63.315 67.151 1.00 78.50 650 CYS A CA 1
ATOM 5027 C C . CYS A 1 650 ? -52.381 -64.769 66.999 1.00 78.50 650 CYS A C 1
ATOM 5029 O O . CYS A 1 650 ? -53.048 -65.575 66.343 1.00 78.50 650 CYS A O 1
ATOM 5031 N N . ALA A 1 651 ? -51.251 -65.132 67.612 1.00 65.38 651 ALA A N 1
ATOM 5032 C CA . ALA A 1 651 ? -50.748 -66.496 67.564 1.00 65.38 651 ALA A CA 1
ATOM 5033 C C . ALA A 1 651 ? -51.796 -67.454 68.157 1.00 65.38 651 ALA A C 1
ATOM 5035 O O . ALA A 1 651 ? -51.962 -67.561 69.375 1.00 65.38 651 ALA A O 1
ATOM 5036 N N . ARG A 1 652 ? -52.502 -68.200 67.296 1.00 56.25 652 ARG A N 1
ATOM 5037 C CA . ARG A 1 652 ? -53.263 -69.387 67.699 1.00 56.25 652 ARG A CA 1
ATOM 5038 C C . ARG A 1 652 ? -52.270 -70.485 68.060 1.00 56.25 652 ARG A C 1
ATOM 5040 O O . ARG A 1 652 ? -52.078 -71.375 67.251 1.00 56.25 652 ARG A O 1
ATOM 5047 N N . THR A 1 653 ? -51.640 -70.397 69.231 1.00 53.47 653 THR A N 1
ATOM 5048 C CA . THR A 1 653 ? -51.147 -71.522 70.050 1.00 53.47 653 THR A CA 1
ATOM 5049 C C . THR A 1 653 ? -50.210 -71.000 71.135 1.00 53.47 653 THR A C 1
ATOM 5051 O O . THR A 1 653 ? -48.992 -71.011 70.984 1.00 53.47 653 THR A O 1
ATOM 5054 N N . SER A 1 654 ? -50.758 -70.627 72.287 1.00 44.97 654 SER A N 1
ATOM 5055 C CA . SER A 1 654 ? -50.037 -70.799 73.543 1.00 44.97 654 SER A CA 1
ATOM 5056 C C . SER A 1 654 ? -50.467 -72.147 74.126 1.00 44.97 654 SER A C 1
ATOM 5058 O O . SER A 1 654 ? -51.490 -72.265 74.790 1.00 44.97 654 SER A O 1
ATOM 5060 N N . TYR A 1 655 ? -49.670 -73.197 73.895 1.00 54.34 655 TYR A N 1
ATOM 5061 C CA . TYR A 1 655 ? -49.782 -74.490 74.600 1.00 54.34 655 TYR A CA 1
ATOM 5062 C C . TYR A 1 655 ? -49.450 -74.382 76.106 1.00 54.34 655 TYR A C 1
ATOM 5064 O O . TYR A 1 655 ? -49.373 -75.390 76.807 1.00 54.34 655 TYR A O 1
ATOM 5072 N N . ALA A 1 656 ? -49.313 -73.161 76.633 1.00 53.44 656 ALA A N 1
ATOM 5073 C CA . ALA A 1 656 ? -49.040 -72.870 78.031 1.00 53.44 656 ALA A CA 1
ATOM 5074 C C . ALA A 1 656 ? -50.025 -73.511 79.036 1.00 53.44 656 ALA A C 1
ATOM 5076 O O . ALA A 1 656 ? -49.552 -73.899 80.105 1.00 53.44 656 ALA A O 1
ATOM 5077 N N . PRO A 1 657 ? -51.334 -73.726 78.756 1.00 52.66 657 PRO A N 1
ATOM 5078 C CA . PRO A 1 657 ? -52.176 -74.418 79.724 1.00 52.66 657 PRO A CA 1
ATOM 5079 C C . PRO A 1 657 ? -52.020 -75.948 79.660 1.00 52.66 657 PRO A C 1
ATOM 5081 O O . PRO A 1 657 ? -52.365 -76.617 80.628 1.00 52.66 657 PRO A O 1
ATOM 5084 N N . LEU A 1 658 ? -51.455 -76.529 78.589 1.00 51.66 658 LEU A N 1
ATOM 5085 C CA . LEU A 1 658 ? -51.252 -77.984 78.489 1.00 51.66 658 LEU A CA 1
ATOM 5086 C C . LEU A 1 658 ? -49.982 -78.448 79.218 1.00 51.66 658 LEU A C 1
ATOM 5088 O O . LEU A 1 658 ? -49.987 -79.514 79.832 1.00 51.66 658 LEU A O 1
ATOM 5092 N N . SER A 1 659 ? -48.930 -77.624 79.244 1.00 54.44 659 SER A N 1
ATOM 5093 C CA . SER A 1 659 ? -47.704 -77.907 80.008 1.00 54.44 659 SER A CA 1
ATOM 5094 C C . SER A 1 659 ? -47.955 -77.916 81.520 1.00 54.44 659 SER A C 1
ATOM 5096 O O . SER A 1 659 ? -47.363 -78.715 82.242 1.00 54.44 659 SER A O 1
ATOM 5098 N N . ILE A 1 660 ? -48.868 -77.062 82.001 1.00 57.69 660 ILE A N 1
ATOM 5099 C CA . ILE A 1 660 ? -49.240 -76.972 83.422 1.00 57.69 660 ILE A CA 1
ATOM 5100 C C . ILE A 1 660 ? -50.135 -78.153 83.827 1.00 57.69 660 ILE A C 1
ATOM 5102 O O . ILE A 1 660 ? -49.969 -78.693 84.917 1.00 57.69 660 ILE A O 1
ATOM 5106 N N . VAL A 1 661 ? -51.013 -78.634 82.939 1.00 58.53 661 VAL A N 1
ATOM 5107 C CA . VAL A 1 661 ? -51.844 -79.825 83.202 1.00 58.53 661 VAL A CA 1
ATOM 5108 C C . VAL A 1 661 ? -51.018 -81.120 83.174 1.00 58.53 661 VAL A C 1
ATOM 5110 O O . VAL A 1 661 ? -51.256 -81.998 83.997 1.00 58.53 661 VAL A O 1
ATOM 5113 N N . ILE A 1 662 ? -49.994 -81.233 82.316 1.00 59.25 662 ILE A N 1
ATOM 5114 C CA . ILE A 1 662 ? -49.074 -82.389 82.321 1.00 59.25 662 ILE A CA 1
ATOM 5115 C C . ILE A 1 662 ? -48.134 -82.356 83.541 1.00 59.25 662 ILE A C 1
ATOM 5117 O O . ILE A 1 662 ? -47.899 -83.399 84.148 1.00 59.25 662 ILE A O 1
ATOM 5121 N N . MET A 1 663 ? -47.664 -81.177 83.969 1.00 57.62 663 MET A N 1
ATOM 5122 C CA . MET A 1 663 ? -46.878 -81.035 85.208 1.00 57.62 663 MET A CA 1
ATOM 5123 C C . MET A 1 663 ? -47.702 -81.329 86.474 1.00 57.62 663 MET A C 1
ATOM 5125 O O . MET A 1 663 ? -47.167 -81.894 87.423 1.00 57.62 663 MET A O 1
ATOM 5129 N N . LEU A 1 664 ? -49.006 -81.025 86.482 1.00 58.25 664 LEU A N 1
ATOM 5130 C CA . LEU A 1 664 ? -49.910 -81.336 87.602 1.00 58.25 664 LEU A CA 1
ATOM 5131 C C . LEU A 1 664 ? -50.432 -82.786 87.598 1.00 58.25 664 LEU A C 1
ATOM 5133 O O . LEU A 1 664 ? -50.885 -83.262 88.634 1.00 58.25 664 LEU A O 1
ATOM 5137 N N . LEU A 1 665 ? -50.337 -83.507 86.474 1.00 60.00 665 LEU A N 1
ATOM 5138 C CA . LEU A 1 665 ? -50.643 -84.944 86.389 1.00 60.00 665 LEU A CA 1
ATOM 5139 C C . LEU A 1 665 ? -49.422 -85.848 86.651 1.00 60.00 665 LEU A C 1
ATOM 5141 O O . LEU A 1 665 ? -49.610 -87.028 86.938 1.00 60.00 665 LEU A O 1
ATOM 5145 N N . LEU A 1 666 ? -48.188 -85.323 86.589 1.00 59.56 666 LEU A N 1
ATOM 5146 C CA . LEU A 1 666 ? -46.951 -86.086 86.841 1.00 59.56 666 LEU A CA 1
ATOM 5147 C C . LEU A 1 666 ? -46.377 -85.956 88.261 1.00 59.56 666 LEU A C 1
ATOM 5149 O O . LEU A 1 666 ? -45.464 -86.706 88.598 1.00 59.56 666 LEU A O 1
ATOM 5153 N N . VAL A 1 667 ? -46.912 -85.083 89.119 1.00 63.31 667 VAL A N 1
ATOM 5154 C CA . VAL A 1 667 ? -46.528 -85.031 90.543 1.00 63.31 667 VAL A CA 1
ATOM 5155 C C . VAL A 1 667 ? -47.773 -85.105 91.425 1.00 63.31 667 VAL A C 1
ATOM 5157 O O . VAL A 1 667 ? -48.120 -84.184 92.157 1.00 63.31 667 VAL A O 1
ATOM 5160 N N . GLY A 1 668 ? -48.478 -86.230 91.310 1.00 57.16 668 GLY A N 1
ATOM 5161 C CA . GLY A 1 668 ? -49.308 -86.766 92.380 1.00 57.16 668 GLY A CA 1
ATOM 5162 C C . GLY A 1 668 ? -48.518 -87.825 93.147 1.00 57.16 668 GLY A C 1
ATOM 5163 O O . GLY A 1 668 ? -48.433 -88.954 92.668 1.00 57.16 668 GLY A O 1
ATOM 5164 N N . LEU A 1 669 ? -47.927 -87.436 94.285 1.00 47.28 669 LEU A N 1
ATOM 5165 C CA . LEU A 1 669 ? -47.596 -88.236 95.482 1.00 47.28 669 LEU A CA 1
ATOM 5166 C C . LEU A 1 669 ? -46.855 -87.372 9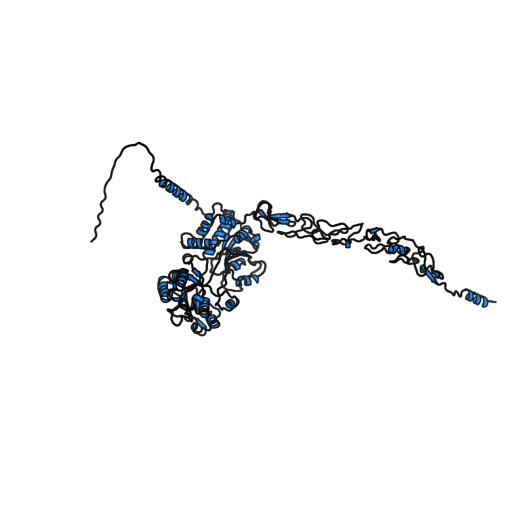6.508 1.00 47.28 669 LEU A C 1
ATOM 5168 O O . LEU A 1 669 ? -45.830 -86.764 96.126 1.00 47.28 669 LEU A O 1
#